Protein AF-A0A9E7B400-F1 (afdb_monomer)

Structure (mmCIF, N/CA/C/O backbone):
data_AF-A0A9E7B400-F1
#
_entry.id   AF-A0A9E7B400-F1
#
loop_
_atom_site.group_PDB
_atom_site.id
_atom_site.type_symbol
_atom_site.label_atom_id
_atom_site.label_alt_id
_atom_site.label_comp_id
_atom_site.label_asym_id
_atom_site.label_entity_id
_atom_site.label_seq_id
_atom_site.pdbx_PDB_ins_code
_atom_site.Cartn_x
_atom_site.Cartn_y
_atom_site.Cartn_z
_atom_site.occupancy
_atom_site.B_iso_or_equiv
_atom_site.auth_seq_id
_atom_site.auth_comp_id
_atom_site.auth_asym_id
_atom_site.auth_atom_id
_atom_site.pdbx_PDB_model_num
ATOM 1 N N . MET A 1 1 ? 27.366 14.326 -9.625 1.00 41.75 1 MET A N 1
ATOM 2 C CA . MET A 1 1 ? 26.699 13.845 -8.398 1.00 41.75 1 MET A CA 1
ATOM 3 C C . MET A 1 1 ? 27.781 13.403 -7.443 1.00 41.75 1 MET A C 1
ATOM 5 O O . MET A 1 1 ? 28.432 12.406 -7.723 1.00 41.75 1 MET A O 1
ATOM 9 N N . ASN A 1 2 ? 28.008 14.158 -6.369 1.00 39.09 2 ASN A N 1
ATOM 10 C CA . ASN A 1 2 ? 28.724 13.614 -5.220 1.00 39.09 2 ASN A CA 1
ATOM 11 C C . ASN A 1 2 ? 27.901 12.424 -4.733 1.00 39.09 2 ASN A C 1
ATOM 13 O O . ASN A 1 2 ? 26.764 12.605 -4.307 1.00 39.09 2 ASN A O 1
ATOM 17 N N . VAL A 1 3 ? 28.430 11.213 -4.892 1.00 48.47 3 VAL A N 1
ATOM 18 C CA . VAL A 1 3 ? 27.882 10.057 -4.192 1.00 48.47 3 VAL A CA 1
ATOM 19 C C . VAL A 1 3 ? 28.131 10.349 -2.721 1.00 48.4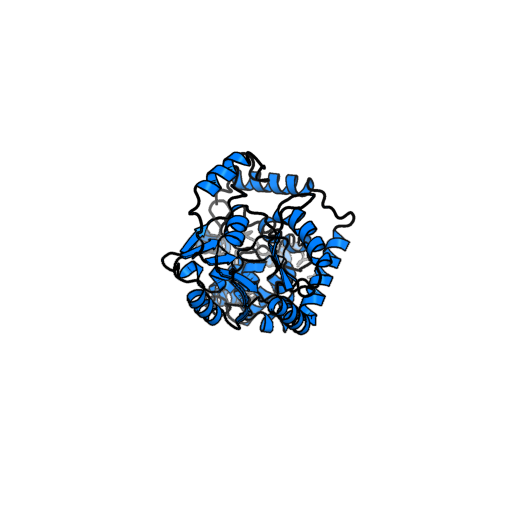7 3 VAL A C 1
ATOM 21 O O . VAL A 1 3 ? 29.284 10.411 -2.294 1.00 48.47 3 VAL A O 1
ATOM 24 N N . ASP A 1 4 ? 27.063 10.643 -1.989 1.00 58.06 4 ASP A N 1
ATOM 25 C CA . ASP A 1 4 ? 27.158 10.936 -0.571 1.00 58.06 4 ASP A CA 1
ATOM 26 C C . ASP A 1 4 ? 27.755 9.703 0.120 1.00 58.06 4 ASP A C 1
ATOM 28 O O . ASP A 1 4 ? 27.184 8.609 0.090 1.00 58.06 4 ASP A O 1
ATOM 32 N N . LYS A 1 5 ? 28.961 9.852 0.680 1.00 57.94 5 LYS A N 1
ATOM 33 C CA . LYS A 1 5 ? 29.657 8.756 1.366 1.00 57.94 5 LYS A CA 1
ATOM 34 C C . LYS A 1 5 ? 28.799 8.206 2.507 1.00 57.94 5 LYS A C 1
ATOM 36 O O . LYS A 1 5 ? 28.858 7.003 2.758 1.00 57.94 5 LYS A O 1
ATOM 41 N N . MET A 1 6 ? 27.960 9.047 3.122 1.00 54.12 6 MET A N 1
ATOM 42 C CA . MET A 1 6 ? 26.993 8.614 4.130 1.00 54.12 6 MET A CA 1
ATOM 43 C C . MET A 1 6 ? 25.952 7.668 3.528 1.00 54.12 6 MET A C 1
ATOM 45 O O . MET A 1 6 ? 25.669 6.625 4.107 1.00 54.12 6 MET A O 1
ATOM 49 N N . ALA A 1 7 ? 25.444 7.958 2.330 1.00 54.62 7 ALA A N 1
ATOM 50 C CA . ALA A 1 7 ? 24.433 7.132 1.677 1.00 54.62 7 ALA A CA 1
ATOM 51 C C . ALA A 1 7 ? 24.967 5.744 1.262 1.00 54.62 7 ALA A C 1
ATOM 53 O O . ALA A 1 7 ? 24.251 4.742 1.325 1.00 54.62 7 ALA A O 1
ATOM 54 N N . VAL A 1 8 ? 26.248 5.647 0.889 1.00 59.59 8 VAL A N 1
ATOM 55 C CA . VAL A 1 8 ? 26.901 4.354 0.599 1.00 59.59 8 VAL A CA 1
ATOM 56 C C . VAL A 1 8 ? 27.113 3.535 1.873 1.00 59.59 8 VAL A C 1
ATOM 58 O O . VAL A 1 8 ? 26.846 2.333 1.878 1.00 59.59 8 VAL A O 1
ATOM 61 N N . GLN A 1 9 ? 27.551 4.174 2.960 1.00 58.38 9 GLN A N 1
ATOM 62 C CA . GLN A 1 9 ? 27.701 3.518 4.263 1.00 58.38 9 GLN A CA 1
ATOM 63 C C . GLN A 1 9 ? 26.351 3.032 4.813 1.00 58.38 9 GLN A C 1
ATOM 65 O O . GLN A 1 9 ? 26.262 1.915 5.320 1.00 58.38 9 GLN A O 1
ATOM 70 N N . GLN A 1 10 ? 25.286 3.819 4.637 1.00 56.81 10 GLN A N 1
ATOM 71 C CA . GLN A 1 10 ? 23.917 3.438 4.997 1.00 56.81 10 GLN A CA 1
ATOM 72 C C . GLN A 1 10 ? 23.450 2.186 4.248 1.00 56.81 10 GLN A C 1
ATOM 74 O O . GLN A 1 10 ? 22.896 1.279 4.868 1.00 56.81 10 GLN A O 1
ATOM 79 N N . LEU A 1 11 ? 23.714 2.092 2.939 1.00 59.34 11 LEU A N 1
ATOM 80 C CA . LEU A 1 11 ? 23.392 0.887 2.171 1.00 59.34 11 LEU A CA 1
ATOM 81 C C . LEU A 1 11 ? 24.149 -0.343 2.669 1.00 59.34 11 LEU A C 1
ATOM 83 O O . LEU A 1 11 ? 23.554 -1.405 2.829 1.00 59.34 11 LEU A O 1
ATOM 87 N N . GLN A 1 12 ? 25.460 -0.222 2.888 1.00 61.41 12 GLN A N 1
ATOM 88 C CA . GLN A 1 12 ? 26.273 -1.347 3.358 1.00 61.41 12 GLN A CA 1
ATOM 89 C C . GLN A 1 12 ? 25.762 -1.872 4.699 1.00 61.41 12 GLN A C 1
ATOM 91 O O . GLN A 1 12 ? 25.636 -3.084 4.874 1.00 61.41 12 GLN A O 1
ATOM 96 N N . LYS A 1 13 ? 25.409 -0.961 5.608 1.00 57.06 13 LYS A N 1
ATOM 97 C CA . LYS A 1 13 ? 24.860 -1.307 6.915 1.00 57.06 13 LYS A CA 1
ATOM 98 C C . LYS A 1 13 ? 23.465 -1.931 6.802 1.00 57.06 13 LYS A C 1
ATOM 100 O O . LYS A 1 13 ? 23.247 -2.985 7.385 1.00 57.06 13 LYS A O 1
ATOM 105 N N . TYR A 1 14 ? 22.581 -1.394 5.952 1.00 59.44 14 TYR A N 1
ATOM 106 C CA . TYR A 1 14 ? 21.281 -2.010 5.641 1.00 59.44 14 TYR A CA 1
ATOM 107 C C . TYR A 1 14 ? 21.418 -3.465 5.166 1.00 59.44 14 TYR A C 1
ATOM 109 O O . TYR A 1 14 ? 20.737 -4.346 5.686 1.00 59.44 14 TYR A O 1
ATOM 117 N N . PHE A 1 15 ? 22.319 -3.749 4.218 1.00 62.47 15 PHE A N 1
ATOM 118 C CA . PHE A 1 15 ? 22.511 -5.117 3.723 1.00 62.47 15 PHE A CA 1
ATOM 119 C C . PHE A 1 15 ? 23.084 -6.060 4.791 1.00 62.47 15 PHE A C 1
ATOM 121 O O . PHE A 1 15 ? 22.676 -7.220 4.862 1.00 62.47 15 PHE A O 1
ATOM 128 N N . GLN A 1 16 ? 23.996 -5.575 5.640 1.00 60.25 16 GLN A N 1
ATOM 129 C CA . GLN A 1 16 ? 24.513 -6.350 6.774 1.00 60.25 16 GLN A CA 1
ATOM 130 C C . GLN A 1 16 ? 23.407 -6.670 7.782 1.00 60.25 16 GLN A C 1
ATOM 132 O O . GLN A 1 16 ? 23.282 -7.805 8.234 1.00 60.25 16 GLN A O 1
ATOM 137 N N . ASP A 1 17 ? 22.563 -5.700 8.087 1.00 56.72 17 ASP A N 1
ATOM 138 C CA . ASP A 1 17 ? 21.508 -5.816 9.081 1.00 56.72 17 ASP A CA 1
ATOM 139 C C . ASP A 1 17 ? 20.326 -6.665 8.598 1.00 56.72 17 ASP A C 1
ATOM 141 O O . ASP A 1 17 ? 19.863 -7.551 9.318 1.00 56.72 17 ASP A O 1
ATOM 145 N N . LYS A 1 18 ? 19.939 -6.532 7.326 1.00 60.47 18 LYS A N 1
ATOM 146 C CA . LYS A 1 18 ? 18.990 -7.439 6.663 1.00 60.47 18 LYS A CA 1
ATOM 147 C C . LYS A 1 18 ? 19.452 -8.898 6.725 1.00 60.47 18 LYS A C 1
ATOM 149 O O . LYS A 1 18 ? 18.633 -9.788 6.921 1.00 60.47 18 LYS A O 1
ATOM 154 N N . SER A 1 19 ? 20.757 -9.152 6.590 1.00 60.38 19 SER A N 1
ATOM 155 C CA . SER A 1 19 ? 21.312 -10.511 6.688 1.00 60.38 19 SER A CA 1
ATOM 156 C C . SER A 1 19 ? 21.321 -11.078 8.116 1.00 60.38 19 SER A C 1
ATOM 158 O O . SER A 1 19 ? 21.413 -12.292 8.292 1.00 60.38 19 SER A O 1
ATOM 160 N N . ARG A 1 20 ? 21.214 -10.215 9.137 1.00 57.22 20 ARG A N 1
ATOM 161 C CA . ARG A 1 20 ? 21.228 -10.599 10.558 1.00 57.22 20 ARG A CA 1
ATOM 162 C C . ARG A 1 20 ? 19.851 -10.973 11.090 1.00 57.22 20 ARG A C 1
ATOM 164 O O . ARG A 1 20 ? 19.766 -11.838 11.960 1.00 57.22 20 ARG A O 1
ATOM 171 N N . VAL A 1 21 ? 18.787 -10.362 10.570 1.00 60.34 21 VAL A N 1
ATOM 172 C CA . VAL A 1 21 ? 17.411 -10.689 10.966 1.00 60.34 21 VAL A CA 1
ATOM 173 C C . VAL A 1 21 ? 17.002 -11.997 10.296 1.00 60.34 21 VAL A C 1
ATOM 175 O O . VAL A 1 21 ? 16.455 -12.019 9.191 1.00 60.34 21 VAL A O 1
ATOM 178 N N . LYS A 1 22 ? 17.273 -13.114 10.976 1.00 61.12 22 LYS A N 1
ATOM 179 C CA . LYS A 1 22 ? 16.636 -14.390 10.644 1.00 61.12 22 LYS A CA 1
ATOM 180 C C . LYS A 1 22 ? 15.136 -14.226 10.882 1.00 61.12 22 LYS A C 1
ATOM 182 O O . LYS A 1 22 ? 14.729 -13.846 11.977 1.00 61.12 22 LYS A O 1
ATOM 187 N N . GLY A 1 23 ? 14.335 -14.434 9.839 1.00 61.78 23 GLY A N 1
ATOM 188 C CA . GLY A 1 23 ? 12.881 -14.432 9.981 1.00 61.78 23 GLY A CA 1
ATOM 189 C C . GLY A 1 23 ? 12.402 -15.625 10.804 1.00 61.78 23 GLY A C 1
ATOM 190 O O . GLY A 1 23 ? 13.131 -16.602 10.964 1.00 61.78 23 GLY A O 1
ATOM 191 N N . GLU A 1 24 ? 11.151 -15.573 11.257 1.00 71.25 24 GLU A N 1
ATOM 192 C CA . GLU A 1 24 ? 10.484 -16.704 11.929 1.00 71.25 24 GLU A CA 1
ATOM 193 C C . GLU A 1 24 ? 10.347 -17.930 11.009 1.00 71.25 24 GLU A C 1
ATOM 195 O O . GLU A 1 24 ? 10.242 -19.069 11.463 1.00 71.25 24 GLU A O 1
ATOM 200 N N . PHE A 1 25 ? 10.364 -17.712 9.691 1.00 80.88 25 PHE A N 1
ATOM 201 C CA . PHE A 1 25 ? 10.174 -18.765 8.704 1.00 80.88 25 PHE A CA 1
ATOM 202 C C . PHE A 1 25 ? 11.460 -19.553 8.445 1.00 80.88 25 PHE A C 1
ATOM 204 O O . PHE A 1 25 ? 12.454 -19.015 7.961 1.00 80.88 25 PHE A O 1
ATOM 211 N N . SER A 1 26 ? 11.397 -20.868 8.659 1.00 83.50 26 SER A N 1
ATOM 212 C CA . SER A 1 26 ? 12.472 -21.804 8.303 1.00 83.50 26 SER A CA 1
ATOM 213 C C . SER A 1 26 ? 12.690 -21.927 6.789 1.00 83.50 26 SER A C 1
ATOM 215 O O . SER A 1 26 ? 13.811 -22.168 6.345 1.00 83.50 26 SER A O 1
ATOM 217 N N . ASN A 1 27 ? 11.631 -21.744 5.993 1.00 89.31 27 ASN A N 1
ATOM 218 C CA . ASN A 1 27 ? 11.674 -21.718 4.533 1.00 89.31 27 ASN A CA 1
ATOM 219 C C . ASN A 1 27 ? 11.044 -20.421 4.015 1.00 89.31 27 ASN A C 1
ATOM 221 O O . ASN A 1 27 ? 9.823 -20.308 3.894 1.00 89.31 27 ASN A O 1
ATOM 225 N N . GLU A 1 28 ? 11.891 -19.443 3.704 1.00 85.81 28 GLU A N 1
ATOM 226 C CA . GLU A 1 28 ? 11.447 -18.116 3.276 1.00 85.81 28 GLU A CA 1
ATOM 227 C C . GLU A 1 28 ? 10.728 -18.140 1.929 1.00 85.81 28 GLU A C 1
ATOM 229 O O . GLU A 1 28 ? 9.748 -17.427 1.747 1.00 85.81 28 GLU A O 1
ATOM 234 N N . GLU A 1 29 ? 11.162 -18.975 0.986 1.00 90.25 29 GLU A N 1
ATOM 235 C CA . GLU A 1 29 ? 10.545 -19.014 -0.340 1.00 90.25 29 GLU A CA 1
ATOM 236 C C . GLU A 1 29 ? 9.130 -19.592 -0.277 1.00 90.25 29 GLU A C 1
ATOM 238 O O . GLU A 1 29 ? 8.191 -18.999 -0.810 1.00 90.25 29 GLU A O 1
ATOM 243 N N . LEU A 1 30 ? 8.944 -20.689 0.466 1.00 93.06 30 LEU A N 1
ATOM 244 C CA . LEU A 1 30 ? 7.607 -21.204 0.757 1.00 93.06 30 LEU A CA 1
ATOM 245 C C . LEU A 1 30 ? 6.771 -20.145 1.478 1.00 93.06 30 LEU A C 1
ATOM 247 O O . LEU A 1 30 ? 5.578 -19.995 1.196 1.00 93.06 30 LEU A O 1
ATOM 251 N N . ALA A 1 31 ? 7.404 -19.384 2.377 1.00 92.50 31 ALA A N 1
ATOM 252 C CA . ALA A 1 31 ? 6.686 -18.379 3.121 1.00 92.50 31 ALA A CA 1
ATOM 253 C C . ALA A 1 31 ? 6.124 -17.277 2.203 1.00 92.50 31 ALA A C 1
ATOM 255 O O . ALA A 1 31 ? 4.952 -16.891 2.298 1.00 92.50 31 ALA A O 1
ATOM 256 N N . ARG A 1 32 ? 6.939 -16.832 1.246 1.00 93.94 32 ARG A N 1
ATOM 257 C CA . ARG A 1 32 ? 6.567 -15.839 0.235 1.00 93.94 32 ARG A CA 1
ATOM 258 C C . ARG A 1 32 ? 5.502 -16.353 -0.727 1.00 93.94 32 ARG A C 1
ATOM 260 O O . ARG A 1 32 ? 4.562 -15.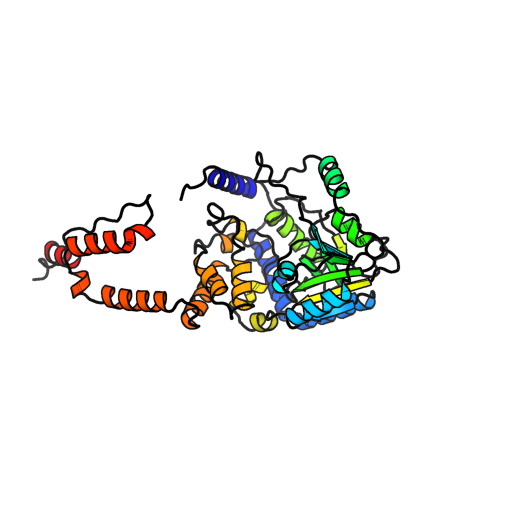627 -1.049 1.00 93.94 32 ARG A O 1
ATOM 267 N N . GLN A 1 33 ? 5.599 -17.615 -1.142 1.00 95.69 33 GLN A N 1
ATOM 268 C CA . GLN A 1 33 ? 4.603 -18.262 -2.003 1.00 95.69 33 GLN A CA 1
ATOM 269 C C . GLN A 1 33 ? 3.241 -18.379 -1.319 1.00 95.69 33 GLN A C 1
ATOM 271 O O . GLN A 1 33 ? 2.207 -18.111 -1.938 1.00 95.69 33 GLN A O 1
ATOM 276 N N . ARG A 1 34 ? 3.219 -18.728 -0.028 1.00 95.88 34 ARG A N 1
ATOM 277 C CA . ARG A 1 34 ? 1.983 -18.753 0.758 1.00 95.88 34 ARG A CA 1
ATOM 278 C C . ARG A 1 34 ? 1.391 -17.353 0.896 1.00 95.88 34 ARG A C 1
ATOM 280 O O . ARG A 1 34 ? 0.202 -17.190 0.647 1.00 95.88 34 ARG A O 1
ATOM 287 N N . ALA A 1 35 ? 2.212 -16.345 1.191 1.00 96.56 35 ALA A N 1
ATOM 288 C CA . ALA A 1 35 ? 1.764 -14.956 1.282 1.00 96.56 35 ALA A CA 1
ATOM 289 C C . ALA A 1 35 ? 1.142 -14.463 -0.038 1.00 96.56 35 ALA A C 1
ATOM 291 O O . ALA A 1 35 ? 0.055 -13.887 -0.040 1.00 96.56 35 ALA A O 1
ATOM 292 N N . PHE A 1 36 ? 1.799 -14.754 -1.168 1.00 96.81 36 PHE A N 1
ATOM 293 C CA . PHE A 1 36 ? 1.267 -14.493 -2.506 1.00 96.81 36 PHE A CA 1
ATOM 294 C C . PHE A 1 36 ? -0.072 -15.199 -2.726 1.00 96.81 36 PHE A C 1
ATOM 296 O O . PHE A 1 36 ? -1.024 -14.576 -3.183 1.00 96.81 36 PHE A O 1
ATOM 303 N N . THR A 1 37 ? -0.164 -16.482 -2.371 1.00 97.31 37 THR A N 1
ATOM 304 C CA . THR A 1 37 ? -1.378 -17.287 -2.563 1.00 97.31 37 THR A CA 1
ATOM 305 C C . THR A 1 37 ? -2.550 -16.749 -1.752 1.00 97.31 37 THR A C 1
ATOM 307 O O . THR A 1 37 ? -3.661 -16.693 -2.277 1.00 97.31 37 THR A O 1
ATOM 310 N N . ILE A 1 38 ? -2.313 -16.331 -0.503 1.00 97.44 38 ILE A N 1
ATOM 311 C CA . ILE A 1 38 ? -3.333 -15.684 0.329 1.00 97.44 38 ILE A CA 1
ATOM 312 C C . ILE A 1 38 ? -3.818 -14.427 -0.391 1.00 97.44 38 ILE A C 1
ATOM 314 O O . ILE A 1 38 ? -4.984 -14.368 -0.763 1.00 97.44 38 ILE A O 1
ATOM 318 N N . ARG A 1 39 ? -2.919 -13.484 -0.710 1.00 97.38 39 ARG A N 1
ATOM 319 C CA . ARG A 1 39 ? -3.280 -12.221 -1.384 1.00 97.38 39 ARG A CA 1
ATOM 320 C C . ARG A 1 39 ? -4.001 -12.443 -2.715 1.00 97.38 39 ARG A C 1
ATOM 322 O O . ARG A 1 39 ? -4.995 -11.775 -2.982 1.00 97.38 39 ARG A O 1
ATOM 329 N N . TYR A 1 40 ? -3.536 -13.393 -3.524 1.00 95.88 40 TYR A N 1
ATOM 330 C CA . TYR A 1 40 ? -4.169 -13.780 -4.783 1.00 95.88 40 TYR A CA 1
ATOM 331 C C . TYR A 1 40 ? -5.616 -14.237 -4.559 1.00 95.88 40 TYR A C 1
ATOM 333 O O . TYR A 1 40 ? -6.529 -13.690 -5.172 1.00 95.88 40 TYR A O 1
ATOM 341 N N . LYS A 1 41 ? -5.838 -15.196 -3.649 1.00 96.31 41 LYS A N 1
ATOM 342 C CA . LYS A 1 41 ? -7.172 -15.745 -3.369 1.00 96.31 41 LYS A CA 1
ATOM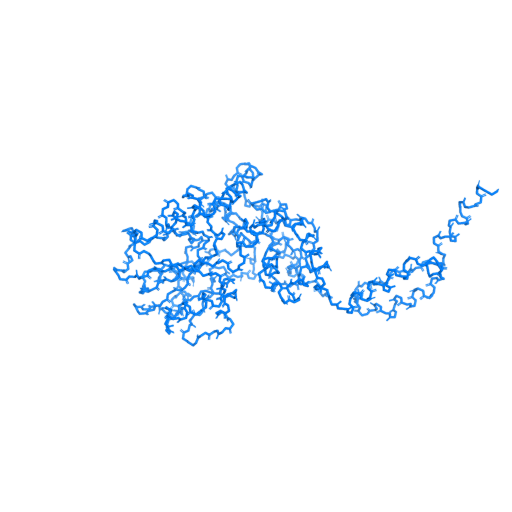 343 C C . LYS A 1 41 ? -8.108 -14.719 -2.737 1.00 96.31 41 LYS A C 1
ATOM 345 O O . LYS A 1 41 ? -9.293 -14.724 -3.067 1.00 96.31 41 LYS A O 1
ATOM 350 N N . SER A 1 42 ? -7.592 -13.851 -1.864 1.00 96.44 42 SER A N 1
ATOM 351 C CA . SER A 1 42 ? -8.379 -12.779 -1.248 1.00 96.44 42 SER A CA 1
ATOM 352 C C . SER A 1 42 ? -8.910 -11.810 -2.297 1.00 96.44 42 SER A C 1
ATOM 354 O O . SER A 1 42 ? -10.074 -11.438 -2.239 1.00 96.44 42 SER A O 1
ATOM 356 N N . LEU A 1 43 ? -8.079 -11.428 -3.274 1.00 96.06 43 LEU A N 1
ATOM 357 C CA . LEU A 1 43 ? -8.497 -10.498 -4.325 1.00 96.06 43 LEU A CA 1
ATOM 358 C C . LEU A 1 43 ? -9.362 -11.155 -5.411 1.00 96.06 43 LEU A C 1
ATOM 360 O O . LEU A 1 43 ? -10.225 -10.487 -5.965 1.00 96.06 43 LEU A O 1
ATOM 364 N N . GLU A 1 44 ? -9.182 -12.449 -5.692 1.00 94.69 44 GLU A N 1
ATOM 365 C CA . GLU A 1 44 ? -10.092 -13.215 -6.569 1.00 94.69 44 GLU A CA 1
ATOM 366 C C . GLU A 1 44 ? -11.514 -13.320 -6.002 1.00 94.69 44 GLU A C 1
ATOM 368 O O . GLU A 1 44 ? -12.473 -13.387 -6.761 1.00 94.69 44 GLU A O 1
ATOM 373 N N . ASN A 1 45 ? -11.655 -13.338 -4.674 1.00 96.12 45 ASN A N 1
ATOM 374 C CA . ASN A 1 45 ? -12.947 -13.421 -3.984 1.00 96.12 45 ASN A CA 1
ATOM 375 C C . ASN A 1 45 ? -13.300 -12.100 -3.289 1.00 96.12 45 ASN A C 1
ATOM 377 O O . ASN A 1 45 ? -13.964 -12.108 -2.250 1.00 96.12 45 ASN A O 1
ATOM 381 N N . LEU A 1 46 ? -12.801 -10.974 -3.810 1.00 96.94 46 LEU A N 1
ATOM 382 C CA . LEU A 1 46 ? -12.905 -9.688 -3.128 1.00 96.94 46 LEU A CA 1
ATOM 383 C C . LEU A 1 46 ? -14.362 -9.295 -2.867 1.00 96.94 46 LEU A C 1
ATOM 385 O O . LEU A 1 46 ? -14.674 -8.819 -1.785 1.00 96.94 46 LEU A O 1
ATOM 389 N N . ASP A 1 47 ? -15.258 -9.556 -3.816 1.00 96.12 47 ASP A N 1
ATOM 390 C CA . ASP A 1 47 ? -16.701 -9.340 -3.692 1.00 96.12 47 ASP A CA 1
ATOM 391 C C . ASP A 1 47 ? -17.286 -9.970 -2.416 1.00 96.12 47 ASP A C 1
ATOM 393 O O . ASP A 1 47 ? -17.954 -9.298 -1.630 1.00 96.12 47 ASP A O 1
ATOM 397 N N . LYS A 1 48 ? -16.973 -11.243 -2.157 1.00 97.44 48 LYS A N 1
ATOM 398 C CA . LYS A 1 48 ? -17.435 -11.962 -0.963 1.00 97.44 48 LYS A CA 1
ATOM 399 C C . LYS A 1 48 ? -16.798 -11.409 0.301 1.00 97.44 48 LYS A C 1
ATOM 401 O O . LYS A 1 48 ? -17.476 -11.250 1.308 1.00 97.44 48 LYS A O 1
ATOM 406 N N . GLN A 1 49 ? -15.505 -11.112 0.242 1.00 97.88 49 GLN A N 1
ATOM 407 C CA . GLN A 1 49 ? -14.742 -10.634 1.392 1.00 97.88 49 GLN A CA 1
ATOM 408 C C . GLN A 1 49 ? -15.202 -9.248 1.854 1.00 97.88 49 GLN A C 1
ATOM 410 O O . GLN A 1 49 ? -15.271 -8.985 3.053 1.00 97.88 49 GLN A O 1
ATOM 415 N N . LEU A 1 50 ? -15.546 -8.380 0.903 1.00 97.81 50 LEU A N 1
ATOM 416 C CA . LEU A 1 50 ? -16.124 -7.063 1.141 1.00 97.81 50 LEU A CA 1
ATOM 417 C C . LEU A 1 50 ? -17.482 -7.170 1.852 1.00 97.81 50 LEU A C 1
ATOM 419 O O . LEU A 1 50 ? -17.680 -6.528 2.882 1.00 97.81 50 LEU A O 1
ATOM 423 N N . LEU A 1 51 ? -18.378 -8.031 1.355 1.00 97.56 51 LEU A N 1
ATOM 424 C CA . LEU A 1 51 ? -19.694 -8.272 1.962 1.00 97.56 51 LEU A CA 1
ATOM 425 C C . LEU A 1 51 ? -19.592 -8.901 3.358 1.00 97.56 51 LEU A C 1
ATOM 427 O O . LEU A 1 51 ? -20.345 -8.549 4.267 1.00 97.56 51 LEU A O 1
ATOM 431 N N . GLU A 1 52 ? -18.662 -9.837 3.540 1.00 97.06 52 GLU A N 1
ATOM 432 C CA . GLU A 1 52 ? -18.420 -10.493 4.823 1.00 97.06 52 GLU A CA 1
ATOM 433 C C . GLU A 1 52 ? -17.878 -9.501 5.861 1.00 97.06 52 GLU A C 1
ATOM 435 O O . GLU A 1 52 ? -18.410 -9.419 6.972 1.00 97.06 52 GLU A O 1
ATOM 440 N N . PHE A 1 53 ? -16.894 -8.680 5.474 1.00 97.56 53 PHE A N 1
ATOM 441 C CA . PHE A 1 53 ? -16.366 -7.614 6.321 1.00 97.56 53 PHE A CA 1
ATOM 442 C C . PHE A 1 53 ? -17.457 -6.617 6.726 1.00 97.56 53 PHE A C 1
ATOM 444 O O . PHE A 1 53 ? -17.602 -6.328 7.912 1.00 97.56 53 PHE A O 1
ATOM 451 N N . GLU A 1 54 ? -18.247 -6.124 5.767 1.00 96.69 54 GLU A N 1
ATOM 452 C CA . GLU A 1 54 ? -19.349 -5.191 6.028 1.00 96.69 54 GLU A CA 1
ATOM 453 C C . GLU A 1 54 ? -20.366 -5.792 7.005 1.00 96.69 54 GLU A C 1
ATOM 455 O O . GLU A 1 54 ? -20.728 -5.153 7.995 1.00 96.69 54 GLU A O 1
ATOM 460 N N . SER A 1 55 ? -20.761 -7.054 6.796 1.00 95.62 55 SER A N 1
ATOM 461 C CA . SER A 1 55 ? -21.685 -7.755 7.691 1.00 95.62 55 SER A CA 1
ATOM 462 C C . SER A 1 55 ? -21.160 -7.812 9.127 1.00 95.62 55 SER A C 1
ATOM 464 O O . SER A 1 55 ? -21.894 -7.489 10.064 1.00 95.62 55 SER A O 1
ATOM 466 N N . HIS A 1 56 ? -19.902 -8.210 9.324 1.00 94.38 56 HIS A N 1
ATOM 467 C CA . HIS A 1 56 ? -19.314 -8.318 10.658 1.00 94.38 56 HIS A CA 1
ATOM 468 C C . HIS A 1 56 ? -19.081 -6.951 11.306 1.00 94.38 56 HIS A C 1
ATOM 470 O O . HIS A 1 56 ? -19.479 -6.742 12.452 1.00 94.38 56 HIS A O 1
ATOM 476 N N . PHE A 1 57 ? -18.520 -5.993 10.570 1.00 93.62 57 PHE A N 1
ATOM 477 C CA . PHE A 1 57 ? -18.243 -4.653 11.083 1.00 93.62 57 PHE A CA 1
ATOM 478 C C . PHE A 1 57 ? -19.532 -3.937 11.517 1.00 93.62 57 PHE A C 1
ATOM 480 O O . PHE A 1 57 ? -19.592 -3.364 12.609 1.00 93.62 57 PHE A O 1
ATOM 487 N N . SER A 1 58 ? -20.601 -4.036 10.718 1.00 92.25 58 SER A N 1
ATOM 488 C CA . SER A 1 58 ? -21.893 -3.419 11.035 1.00 92.25 58 SER A CA 1
ATOM 489 C C . SER A 1 58 ? -22.668 -4.126 12.144 1.00 92.25 58 SER A C 1
ATOM 491 O O . SER A 1 58 ? -23.321 -3.445 12.936 1.00 92.25 58 SER A O 1
ATOM 493 N N . LYS A 1 59 ? -22.555 -5.457 12.291 1.00 90.56 59 LYS A N 1
ATOM 494 C CA . LYS A 1 59 ? -23.111 -6.180 13.458 1.00 90.56 59 LYS A CA 1
ATOM 495 C C . LYS A 1 59 ? -22.583 -5.629 14.781 1.00 90.56 59 LYS A C 1
ATOM 497 O O . LYS A 1 59 ? -23.302 -5.625 15.776 1.00 90.56 59 LYS A O 1
ATOM 502 N N . HIS A 1 60 ? -21.353 -5.126 14.777 1.00 85.81 60 HIS A N 1
ATOM 503 C CA . HIS A 1 60 ? -20.717 -4.533 15.943 1.00 85.81 60 HIS A CA 1
ATOM 504 C C . HIS A 1 60 ? -20.902 -3.006 16.055 1.00 85.81 60 HIS A C 1
ATOM 506 O O . HIS A 1 60 ? -20.232 -2.366 16.860 1.00 85.81 60 HIS A O 1
ATOM 512 N N . GLN A 1 61 ? -21.852 -2.423 15.311 1.00 87.81 61 GLN A N 1
ATOM 513 C CA . GLN A 1 61 ? -22.164 -0.982 15.278 1.00 87.81 61 GLN A CA 1
ATOM 514 C C . GLN A 1 61 ? -21.118 -0.107 14.561 1.00 87.81 61 GLN A C 1
ATOM 516 O O . GLN A 1 61 ? -21.165 1.122 14.654 1.00 87.81 61 GLN A O 1
ATOM 521 N N . GLY A 1 62 ? -20.195 -0.710 13.807 1.00 91.81 62 GLY A N 1
ATOM 522 C CA . GLY A 1 62 ? -19.325 0.016 12.887 1.00 91.81 62 GLY A CA 1
ATOM 523 C C . GLY A 1 62 ? -20.081 0.518 11.653 1.00 91.81 62 GLY A C 1
ATOM 524 O O . GLY A 1 62 ? -20.969 -0.155 11.126 1.00 91.81 62 GLY A O 1
ATOM 525 N N . LYS A 1 63 ? -19.724 1.708 11.163 1.00 94.81 63 LYS A N 1
ATOM 526 C CA . LYS A 1 63 ? -20.328 2.328 9.974 1.00 94.81 63 LYS A CA 1
ATOM 527 C C . LYS A 1 63 ? -19.378 2.232 8.781 1.00 94.81 63 LYS A C 1
ATOM 529 O O . LYS A 1 63 ? -18.276 2.775 8.820 1.00 94.81 63 LYS A O 1
ATOM 534 N N . LEU A 1 64 ? -19.794 1.556 7.718 1.00 96.19 64 LEU A N 1
ATOM 535 C CA . LEU A 1 64 ? -19.000 1.441 6.498 1.00 96.19 64 LEU A CA 1
ATOM 536 C C . LEU A 1 64 ? -19.396 2.519 5.479 1.00 96.19 64 LEU A C 1
ATOM 538 O O . LEU A 1 64 ? -20.567 2.871 5.361 1.00 96.19 64 LEU A O 1
ATOM 542 N N . ILE A 1 65 ? -18.415 3.047 4.753 1.00 96.75 65 ILE A N 1
ATOM 543 C CA . ILE A 1 65 ? -18.574 4.076 3.726 1.00 96.75 65 ILE A CA 1
ATOM 544 C C . ILE A 1 65 ? -17.846 3.597 2.470 1.00 96.75 65 ILE A C 1
ATOM 546 O O . ILE A 1 65 ? -16.616 3.522 2.438 1.00 96.75 65 ILE A O 1
ATOM 550 N N . TRP A 1 66 ? -18.606 3.298 1.422 1.00 96.94 66 TRP A N 1
ATOM 551 C CA . TRP A 1 66 ? -18.081 2.886 0.122 1.00 96.94 66 TRP A CA 1
ATOM 552 C C . TRP A 1 66 ? -17.697 4.098 -0.715 1.00 96.94 66 TRP A C 1
ATOM 554 O O . TRP A 1 66 ? -18.586 4.804 -1.169 1.00 96.94 66 TRP A O 1
ATOM 564 N N . ALA A 1 67 ? -16.408 4.328 -0.967 1.00 97.25 67 ALA A N 1
ATOM 565 C CA . ALA A 1 67 ? -15.934 5.453 -1.769 1.00 97.25 67 ALA A CA 1
ATOM 566 C C . ALA A 1 67 ? -15.393 5.004 -3.142 1.00 97.25 67 ALA A C 1
ATOM 568 O O . ALA A 1 67 ? -14.234 4.586 -3.246 1.00 97.25 67 ALA A O 1
ATOM 569 N N . PRO A 1 68 ? -16.181 5.146 -4.230 1.00 95.62 68 PRO A N 1
ATOM 570 C CA . PRO A 1 68 ? -15.747 4.741 -5.569 1.00 95.62 68 PRO A CA 1
ATOM 571 C C . PRO A 1 68 ? -14.570 5.567 -6.106 1.00 95.62 68 PRO A C 1
ATOM 573 O O . PRO A 1 68 ? -13.753 5.067 -6.877 1.00 95.62 68 PRO A O 1
ATOM 576 N N . LYS A 1 69 ? -14.479 6.843 -5.713 1.00 94.69 69 LYS A N 1
ATOM 577 C CA . LYS A 1 69 ? -13.461 7.806 -6.162 1.00 94.69 69 LYS A CA 1
ATOM 578 C C . LYS A 1 69 ? -12.941 8.647 -4.996 1.00 94.69 69 LYS A C 1
ATOM 580 O O . LYS A 1 69 ? -13.645 8.833 -4.000 1.00 94.69 69 LYS A O 1
ATOM 585 N N . SER A 1 70 ? -11.734 9.188 -5.160 1.00 93.62 70 SER A N 1
ATOM 586 C CA . SER A 1 70 ? -11.059 10.067 -4.193 1.00 93.62 70 SER A CA 1
ATOM 587 C C . SER A 1 70 ? -11.916 11.257 -3.750 1.00 93.62 70 SER A C 1
ATOM 589 O O . SER A 1 70 ? -12.043 11.494 -2.553 1.00 93.62 70 SER A O 1
ATOM 591 N N . ASP A 1 71 ? -12.568 11.958 -4.681 1.00 93.69 71 ASP A N 1
ATOM 592 C CA . ASP A 1 71 ? -13.351 13.168 -4.377 1.00 93.69 71 ASP A CA 1
ATOM 593 C C . ASP A 1 71 ? -14.542 12.886 -3.450 1.00 93.69 71 ASP A C 1
ATOM 595 O O . ASP A 1 71 ? -14.909 13.710 -2.608 1.00 93.69 71 ASP A O 1
ATOM 599 N N . TRP A 1 72 ? -15.133 11.695 -3.577 1.00 94.69 72 TRP A N 1
ATOM 600 C CA . TRP A 1 72 ? -16.241 11.267 -2.729 1.00 94.69 72 TRP A CA 1
ATOM 601 C C . TRP A 1 72 ? -15.756 10.976 -1.307 1.00 94.69 72 TRP A C 1
ATOM 603 O O . TRP A 1 72 ? -16.323 11.499 -0.349 1.00 94.69 72 TRP A O 1
ATOM 613 N N . ALA A 1 73 ? -14.641 10.245 -1.175 1.00 95.88 73 ALA A N 1
ATOM 614 C CA . ALA A 1 73 ? -13.984 10.039 0.116 1.00 95.88 73 ALA A CA 1
ATOM 615 C C . ALA A 1 73 ? -13.591 11.373 0.769 1.00 95.88 73 ALA A C 1
ATOM 617 O O . ALA A 1 73 ? -13.821 11.562 1.960 1.00 95.88 73 ALA A O 1
ATOM 618 N N . PHE A 1 74 ? -13.037 12.312 -0.005 1.00 94.75 74 PHE A N 1
ATOM 619 C CA . PHE A 1 74 ? -12.639 13.632 0.485 1.00 94.75 74 PHE A CA 1
ATOM 620 C C . PHE A 1 74 ? -13.816 14.366 1.121 1.00 94.75 74 PHE A C 1
ATOM 622 O O . PHE A 1 74 ? -13.705 14.861 2.245 1.00 94.75 74 PHE A O 1
ATOM 629 N N . LYS A 1 75 ? -14.946 14.428 0.405 1.00 93.50 75 LYS A N 1
ATOM 630 C CA . LYS A 1 75 ? -16.149 15.117 0.871 1.00 93.50 75 LYS A CA 1
ATOM 631 C C . LYS A 1 75 ? -16.687 14.477 2.151 1.00 93.50 75 LYS A C 1
ATOM 633 O O . LYS A 1 75 ? -16.885 15.187 3.134 1.00 93.50 75 LYS A O 1
ATOM 638 N N . GLU A 1 76 ? -16.848 13.159 2.144 1.00 94.75 76 GLU A N 1
ATOM 639 C CA . GLU A 1 76 ? -17.438 12.415 3.257 1.00 94.75 76 GLU A CA 1
ATOM 640 C C . GLU A 1 76 ? -16.570 12.500 4.519 1.00 94.75 76 GLU A C 1
ATOM 642 O O . GLU A 1 76 ? -17.055 12.805 5.607 1.00 94.75 76 GLU A O 1
ATOM 647 N N . ILE A 1 77 ? -15.250 12.326 4.382 1.00 95.12 77 ILE A N 1
ATOM 648 C CA . ILE A 1 77 ? -14.319 12.454 5.509 1.00 95.12 77 ILE A CA 1
ATOM 649 C C . ILE A 1 77 ? -14.333 13.880 6.055 1.00 95.12 77 ILE A C 1
ATOM 651 O O . ILE A 1 77 ? -14.309 14.063 7.267 1.00 95.12 77 ILE A O 1
ATOM 655 N N . LYS A 1 78 ? -14.368 14.903 5.196 1.00 91.81 78 LYS A N 1
ATOM 656 C CA . LYS A 1 78 ? -14.375 16.300 5.647 1.00 91.81 78 LYS A CA 1
ATOM 657 C C . LYS A 1 78 ? -15.645 16.643 6.430 1.00 91.81 78 LYS A C 1
ATOM 659 O O . LYS A 1 78 ? -15.561 17.377 7.412 1.00 91.81 78 LYS A O 1
ATOM 664 N N . GLU A 1 79 ? -16.790 16.112 6.013 1.00 91.50 79 GLU A N 1
ATOM 665 C CA . GLU A 1 79 ? -18.069 16.272 6.711 1.00 91.50 79 GLU A CA 1
ATOM 666 C C . GLU A 1 79 ? -18.078 15.525 8.054 1.00 91.50 79 GLU A C 1
ATOM 668 O O . GLU A 1 79 ? -18.474 16.083 9.078 1.00 91.50 79 GLU A O 1
ATOM 673 N N . LEU A 1 80 ? -17.549 14.298 8.082 1.00 92.81 80 LEU A N 1
ATOM 674 C CA . LEU A 1 80 ? -17.507 13.467 9.284 1.00 92.81 80 LEU A CA 1
ATOM 675 C C . LEU A 1 80 ? -16.427 13.875 10.290 1.00 92.81 80 LEU A C 1
ATOM 677 O O . LEU A 1 80 ? -16.647 13.755 11.489 1.00 92.81 80 LEU A O 1
ATOM 681 N N . ALA A 1 81 ? -15.246 14.316 9.869 1.00 90.81 81 ALA A N 1
ATOM 682 C CA . ALA A 1 81 ? -14.116 14.482 10.786 1.00 90.81 81 ALA A CA 1
ATOM 683 C C . ALA A 1 81 ? -14.229 15.743 11.667 1.00 90.81 81 ALA A C 1
ATOM 685 O O . ALA A 1 81 ? -13.654 15.797 12.754 1.00 90.81 81 ALA A O 1
ATOM 686 N N . GLY A 1 82 ? -15.001 16.746 11.233 1.00 85.69 82 GLY A N 1
ATOM 687 C CA . GLY A 1 82 ? -15.154 18.007 11.959 1.00 85.69 82 GLY A CA 1
ATOM 688 C C . GLY A 1 82 ? -13.858 18.840 12.023 1.00 85.69 82 GLY A C 1
ATOM 689 O O . GLY A 1 82 ? -12.927 18.623 11.241 1.00 85.69 82 GLY A O 1
ATOM 690 N N . PRO A 1 83 ? -13.784 19.839 12.926 1.00 84.75 83 PRO A N 1
ATOM 691 C CA . PRO A 1 83 ? -12.670 20.790 12.965 1.00 84.75 83 PRO A CA 1
ATOM 692 C C . PRO A 1 83 ? -11.435 20.283 13.725 1.00 84.75 83 PRO A C 1
ATOM 694 O O . PRO A 1 83 ? -10.339 20.779 13.478 1.00 84.75 83 PRO A O 1
ATOM 697 N N . LYS A 1 84 ? -11.588 19.328 14.652 1.00 91.88 84 LYS A N 1
ATOM 698 C CA . LYS A 1 84 ? -10.517 18.870 15.550 1.00 91.88 84 LYS A CA 1
ATOM 699 C C . LYS A 1 84 ? -10.103 17.439 15.214 1.00 91.88 84 LYS A C 1
ATOM 701 O O . LYS A 1 84 ? -10.625 16.477 15.775 1.00 91.88 84 LYS A O 1
ATOM 706 N N . VAL A 1 85 ? -9.163 17.316 14.281 1.00 93.94 85 VAL A N 1
ATOM 707 C CA . VAL A 1 85 ? -8.752 16.028 13.708 1.00 93.94 85 VAL A CA 1
ATOM 708 C C . VAL A 1 85 ? -7.299 15.724 14.022 1.00 93.94 85 VAL A C 1
ATOM 710 O O . VAL A 1 85 ? -6.445 16.600 13.927 1.00 93.94 85 VAL A O 1
ATOM 713 N N . TYR A 1 86 ? -7.015 14.465 14.331 1.00 93.25 86 TYR A N 1
ATOM 714 C CA . TYR A 1 86 ? -5.669 13.945 14.528 1.00 93.25 86 TYR A CA 1
ATOM 715 C C . TYR A 1 86 ? -5.398 12.842 13.522 1.00 93.25 86 TYR A C 1
ATOM 717 O O . TYR A 1 86 ? -6.112 11.841 13.477 1.00 93.25 86 TYR A O 1
ATOM 725 N N . THR A 1 87 ? -4.359 13.012 12.715 1.00 92.06 87 THR A N 1
ATOM 726 C CA . THR A 1 87 ? -4.000 12.029 11.693 1.00 92.06 87 THR A CA 1
ATOM 727 C C . THR A 1 87 ? -2.503 12.010 11.443 1.00 92.06 87 THR A C 1
ATOM 729 O O . THR A 1 87 ? -1.817 13.012 11.621 1.00 92.06 87 THR A O 1
ATOM 732 N N . ARG A 1 88 ? -1.985 10.874 10.980 1.00 85.88 88 ARG A N 1
ATOM 733 C CA . ARG A 1 88 ? -0.623 10.803 10.440 1.00 85.88 88 ARG A CA 1
ATOM 734 C C . ARG A 1 88 ? -0.592 11.168 8.964 1.00 85.88 88 ARG A C 1
ATOM 736 O O . ARG A 1 88 ? -1.619 11.106 8.286 1.00 85.88 88 ARG A O 1
ATOM 743 N N . GLN A 1 89 ? 0.588 11.503 8.447 1.00 83.44 89 GLN A N 1
ATOM 744 C CA . GLN A 1 89 ? 0.794 11.539 7.000 1.00 83.44 89 GLN A CA 1
ATOM 745 C C . GLN A 1 89 ? 0.695 10.114 6.437 1.00 83.44 89 GLN A C 1
ATOM 747 O O . GLN A 1 89 ? 1.336 9.193 6.941 1.00 83.44 89 GLN A O 1
ATOM 752 N N . HIS A 1 90 ? -0.114 9.918 5.396 1.00 85.00 90 HIS A N 1
ATOM 753 C CA . HIS A 1 90 ? -0.305 8.605 4.785 1.00 85.00 90 HIS A CA 1
ATOM 754 C C . HIS A 1 90 ? -0.617 8.720 3.294 1.00 85.00 90 HIS A C 1
ATOM 756 O O . HIS A 1 90 ? -1.259 9.678 2.861 1.00 85.00 90 HIS A O 1
ATOM 762 N N . ARG A 1 91 ? -0.225 7.705 2.508 1.00 84.19 91 ARG A N 1
ATOM 763 C CA . ARG A 1 91 ? -0.456 7.678 1.053 1.00 84.19 91 ARG A CA 1
ATOM 764 C C . ARG A 1 91 ? -1.930 7.843 0.681 1.00 84.19 91 ARG A C 1
ATOM 766 O O . ARG A 1 91 ? -2.221 8.519 -0.290 1.00 84.19 91 ARG A O 1
ATOM 773 N N . LEU A 1 92 ? -2.850 7.276 1.469 1.00 90.50 92 LEU A N 1
ATOM 774 C CA . LEU A 1 92 ? -4.288 7.362 1.189 1.00 90.50 92 LEU A CA 1
ATOM 775 C C . LEU A 1 92 ? -4.832 8.781 1.415 1.00 90.50 92 LEU A C 1
ATOM 777 O O . LEU A 1 92 ? -5.755 9.181 0.723 1.00 90.50 92 LEU A O 1
ATOM 781 N N . LEU A 1 93 ? -4.239 9.583 2.312 1.00 89.94 93 LEU A N 1
ATOM 782 C CA . LEU A 1 93 ? -4.610 11.003 2.428 1.00 89.94 93 LEU A CA 1
ATOM 783 C C . LEU A 1 93 ? -4.127 11.828 1.248 1.00 89.94 93 LEU A C 1
ATOM 785 O O . LEU A 1 93 ? -4.806 12.776 0.867 1.00 89.94 93 LEU A O 1
ATOM 789 N N . HIS A 1 94 ? -2.952 11.499 0.710 1.00 86.69 94 HIS A N 1
ATOM 790 C CA . HIS A 1 94 ? -2.474 12.109 -0.525 1.00 86.69 94 HIS A CA 1
ATOM 791 C C . HIS A 1 94 ? -3.377 11.698 -1.694 1.00 86.69 94 HIS A C 1
ATOM 793 O O . HIS A 1 94 ? -3.843 12.554 -2.427 1.00 86.69 94 HIS A O 1
ATOM 799 N N . GLU A 1 95 ? -3.699 10.407 -1.815 1.00 87.75 95 GLU A N 1
ATOM 800 C CA . GLU A 1 95 ? -4.594 9.869 -2.851 1.00 87.75 95 GLU A CA 1
ATOM 801 C C . GLU A 1 95 ? -6.000 10.502 -2.811 1.00 87.75 95 GLU A C 1
ATOM 803 O O . GLU A 1 95 ? -6.605 10.741 -3.850 1.00 87.75 95 GLU A O 1
ATOM 808 N N . ILE A 1 96 ? -6.515 10.813 -1.618 1.00 91.56 96 ILE A N 1
ATOM 809 C CA . ILE A 1 96 ? -7.811 11.485 -1.427 1.00 91.56 96 ILE A CA 1
ATOM 810 C C . ILE A 1 96 ? -7.690 13.024 -1.559 1.00 91.56 96 ILE A C 1
ATOM 812 O O . ILE A 1 96 ? -8.698 13.719 -1.623 1.00 91.56 96 ILE A O 1
ATOM 816 N N . GLY A 1 97 ? -6.479 13.592 -1.598 1.00 88.06 97 GLY A N 1
ATOM 817 C CA . GLY A 1 97 ? -6.241 15.045 -1.671 1.00 88.06 97 GLY A CA 1
ATOM 818 C C . GLY A 1 97 ? -6.362 15.796 -0.333 1.00 88.06 97 GLY A C 1
ATOM 819 O O . GLY A 1 97 ? -6.236 17.022 -0.271 1.00 88.06 97 GLY A O 1
ATOM 820 N N . LEU A 1 98 ? -6.564 15.084 0.781 1.00 87.88 98 LEU A N 1
ATOM 821 C CA . LEU A 1 98 ? -6.652 15.685 2.118 1.00 87.88 98 LEU A CA 1
ATOM 822 C C . LEU A 1 98 ? -5.302 16.206 2.624 1.00 87.88 98 LEU A C 1
ATOM 824 O O . LEU A 1 98 ? -5.272 17.190 3.362 1.00 87.88 98 LEU A O 1
ATOM 828 N N . LEU A 1 99 ? -4.191 15.584 2.220 1.00 83.00 99 LEU A N 1
ATOM 829 C CA . LEU A 1 99 ? -2.854 16.034 2.621 1.00 83.00 99 LEU A CA 1
ATOM 830 C C . LEU A 1 99 ? -2.452 17.360 1.955 1.00 83.00 99 LEU A C 1
ATOM 832 O O . LEU A 1 99 ? -1.762 18.163 2.581 1.00 83.00 99 LEU A O 1
ATOM 836 N N . ASP A 1 100 ? -2.919 17.599 0.728 1.00 83.19 100 ASP A N 1
ATOM 837 C CA . ASP A 1 100 ? -2.648 18.828 -0.024 1.00 83.19 100 ASP A CA 1
ATOM 838 C C . ASP A 1 100 ? -3.560 19.969 0.430 1.00 83.19 100 ASP A C 1
ATOM 840 O O . ASP A 1 100 ? -3.116 21.108 0.571 1.00 83.19 100 ASP A O 1
ATOM 844 N N . SER A 1 101 ? -4.828 19.657 0.724 1.00 83.25 101 SER A N 1
ATOM 845 C CA . SER A 1 101 ? -5.804 20.657 1.174 1.00 83.25 101 SER A CA 1
ATOM 846 C C . SER A 1 101 ? -5.534 21.211 2.580 1.00 83.25 101 SER A C 1
ATOM 848 O O . SER A 1 101 ? -5.993 22.312 2.874 1.00 83.25 101 SER A O 1
ATOM 850 N N . LYS A 1 102 ? -4.828 20.449 3.438 1.00 80.88 102 LYS A N 1
ATOM 851 C CA . LYS A 1 102 ? -4.506 20.760 4.848 1.00 80.88 102 LYS A CA 1
ATOM 852 C C . LYS A 1 102 ? -5.625 21.529 5.566 1.00 80.88 102 LYS A C 1
ATOM 854 O O . LYS A 1 102 ? -5.459 22.717 5.860 1.00 80.88 102 LYS A O 1
ATOM 859 N N . PRO A 1 103 ? -6.771 20.882 5.847 1.00 84.00 103 PRO A N 1
ATOM 860 C CA . PRO A 1 103 ? -7.906 21.559 6.455 1.00 84.00 103 PRO A CA 1
ATOM 861 C C . PRO A 1 103 ? -7.520 22.220 7.785 1.00 84.00 103 PRO A C 1
ATOM 863 O O . PRO A 1 103 ? -6.763 21.669 8.587 1.00 84.00 103 PRO A O 1
ATOM 866 N N . SER A 1 104 ? -8.044 23.421 8.028 1.00 84.19 104 SER A N 1
ATOM 867 C CA . SER A 1 104 ? -7.775 24.165 9.260 1.00 84.19 104 SER A CA 1
ATOM 868 C C . SER A 1 104 ? -8.219 23.373 10.492 1.00 84.19 104 SER A C 1
ATOM 870 O O . SER A 1 104 ? -9.345 22.881 10.526 1.00 84.19 104 SER A O 1
ATOM 872 N N . GLY A 1 105 ? -7.361 23.298 11.512 1.00 82.31 105 GLY A N 1
ATOM 873 C CA . GLY A 1 105 ? -7.640 22.583 12.766 1.00 82.31 105 GLY A CA 1
ATOM 874 C C . GLY A 1 105 ? -7.204 21.113 12.775 1.00 82.31 105 GLY A C 1
ATOM 875 O O . GLY A 1 105 ? -7.242 20.465 13.821 1.00 82.31 105 GLY A O 1
ATOM 876 N N . TRP A 1 106 ? -6.721 20.591 11.643 1.00 89.94 106 TRP A N 1
ATOM 877 C CA . TRP A 1 106 ? -6.170 19.241 11.575 1.00 89.94 106 TRP A CA 1
ATOM 878 C C . TRP A 1 106 ? -4.730 19.214 12.088 1.00 89.94 106 TRP A C 1
ATOM 880 O O . TRP A 1 106 ? -3.861 19.961 11.636 1.00 89.94 106 TRP A O 1
ATOM 890 N N . THR A 1 107 ? -4.475 18.315 13.030 1.00 88.69 107 THR A N 1
ATOM 891 C CA . THR A 1 107 ? -3.159 18.041 13.597 1.00 88.69 107 THR A CA 1
ATOM 892 C C . THR A 1 107 ? -2.552 16.838 12.890 1.00 88.69 107 THR A C 1
ATOM 894 O O . THR A 1 107 ? -3.039 15.712 13.021 1.00 88.69 107 THR A O 1
ATOM 897 N N . TYR A 1 108 ? -1.462 17.084 12.165 1.00 85.06 108 TYR A N 1
ATOM 898 C CA . TYR A 1 108 ? -0.673 16.041 11.524 1.00 85.06 108 TYR A CA 1
ATOM 899 C C . TYR A 1 108 ? 0.504 15.666 12.416 1.00 85.06 108 TYR A C 1
ATOM 901 O O . TYR A 1 108 ? 1.316 16.526 12.757 1.00 85.06 108 TYR A O 1
ATOM 909 N N . PHE A 1 109 ? 0.599 14.395 12.789 1.00 79.62 109 PHE A N 1
ATOM 910 C CA . PHE A 1 109 ? 1.736 13.876 13.543 1.00 79.62 109 PHE A CA 1
ATOM 911 C C . PHE A 1 109 ? 2.556 12.916 12.685 1.00 79.62 109 PHE A C 1
ATOM 913 O O . PHE A 1 109 ? 2.024 12.172 11.861 1.00 79.62 109 PHE A O 1
ATOM 920 N N . ASP A 1 110 ? 3.865 12.918 12.896 1.00 65.00 110 ASP A N 1
ATOM 921 C CA . ASP A 1 110 ? 4.731 11.902 12.316 1.00 65.00 110 ASP A CA 1
ATOM 922 C C . ASP A 1 110 ? 4.681 10.644 13.188 1.00 65.00 110 ASP A C 1
ATOM 924 O O . ASP A 1 110 ? 4.765 10.740 14.417 1.00 65.00 110 ASP A O 1
ATOM 928 N N . GLU A 1 111 ? 4.627 9.460 12.569 1.00 56.03 111 GLU A N 1
ATOM 929 C CA . GLU A 1 111 ? 4.977 8.182 13.214 1.00 56.03 111 GLU A CA 1
ATOM 930 C C . GLU A 1 111 ? 6.489 8.159 13.494 1.00 56.03 111 GLU A C 1
ATOM 932 O O . GLU A 1 111 ? 7.274 7.406 12.927 1.00 56.03 111 GLU A O 1
ATOM 937 N N . SER A 1 112 ? 6.934 9.048 14.370 1.00 46.38 112 SER A N 1
ATOM 938 C CA . SER A 1 112 ? 8.315 9.149 14.825 1.00 46.38 112 SER A CA 1
ATOM 939 C C . SER A 1 112 ? 8.522 8.289 16.070 1.00 46.38 112 SER A C 1
ATOM 941 O O . SER A 1 112 ? 9.037 8.754 17.077 1.00 46.38 112 SER A O 1
ATOM 943 N N . TYR A 1 113 ? 8.132 7.014 15.993 1.00 42.19 113 TYR A N 1
ATOM 944 C CA . TYR A 1 113 ? 8.745 5.974 16.828 1.00 42.19 113 TYR A CA 1
ATOM 945 C C . TYR A 1 113 ? 10.055 5.457 16.227 1.00 42.19 113 TYR A C 1
ATOM 947 O O . TYR A 1 113 ? 10.880 4.869 16.916 1.00 42.19 113 TYR A O 1
ATOM 955 N N . PHE A 1 114 ? 10.296 5.774 14.955 1.00 39.75 114 PHE A N 1
ATOM 956 C CA . PHE A 1 114 ? 11.545 5.516 14.264 1.00 39.75 114 PHE A CA 1
ATOM 957 C C . PHE A 1 114 ? 12.167 6.849 13.847 1.00 39.75 114 PHE A C 1
ATOM 959 O O . PHE A 1 114 ? 12.061 7.274 12.697 1.00 39.75 114 PHE A O 1
ATOM 966 N N . ARG A 1 115 ? 12.799 7.558 14.793 1.00 34.38 115 ARG A N 1
ATOM 967 C CA . ARG A 1 115 ? 13.742 8.608 14.391 1.00 34.38 115 ARG A CA 1
ATOM 968 C C . ARG A 1 115 ? 14.967 7.935 13.790 1.00 34.38 115 ARG A C 1
ATOM 970 O O . ARG A 1 115 ? 15.527 7.009 14.369 1.00 34.38 115 ARG A O 1
ATOM 977 N N . TYR A 1 116 ? 15.382 8.452 12.641 1.00 35.28 116 TYR A N 1
ATOM 978 C CA . TYR A 1 116 ? 16.724 8.280 12.109 1.00 35.28 116 TYR A CA 1
ATOM 979 C C . TYR A 1 116 ? 17.735 8.578 13.226 1.00 35.28 116 TYR A C 1
ATOM 981 O O . TYR A 1 116 ? 17.857 9.727 13.652 1.00 35.28 116 TYR A O 1
ATOM 989 N N . ASN A 1 117 ? 18.410 7.544 13.729 1.00 37.28 117 ASN A N 1
ATOM 990 C CA . ASN A 1 117 ? 19.595 7.718 14.553 1.00 37.28 117 ASN A CA 1
ATOM 991 C C . ASN A 1 117 ? 20.763 7.992 13.583 1.00 37.28 117 ASN A C 1
ATOM 993 O O . ASN A 1 117 ? 21.091 7.099 12.796 1.00 37.28 117 ASN A O 1
ATOM 997 N N . PRO A 1 118 ? 21.379 9.191 13.591 1.00 37.06 118 PRO A N 1
ATOM 998 C CA . PRO A 1 118 ? 22.503 9.499 12.706 1.00 37.06 118 PRO A CA 1
ATOM 999 C C . PRO A 1 118 ? 23.693 8.552 12.911 1.00 37.06 118 PRO A C 1
ATOM 1001 O O . PRO A 1 118 ? 24.428 8.289 11.960 1.00 37.06 118 PRO A O 1
ATOM 1004 N N . ASP A 1 119 ? 23.831 8.004 14.120 1.00 37.22 119 ASP A N 1
ATOM 1005 C CA . ASP A 1 119 ? 24.915 7.113 14.532 1.00 37.22 119 ASP A CA 1
ATOM 1006 C C . ASP A 1 119 ? 24.554 5.626 14.327 1.00 37.22 119 ASP A C 1
ATOM 1008 O O . ASP A 1 119 ? 25.427 4.773 14.133 1.00 37.22 119 ASP A O 1
ATOM 1012 N N . ASN A 1 120 ? 23.255 5.297 14.282 1.00 38.28 120 ASN A N 1
ATOM 1013 C CA . ASN A 1 120 ? 22.756 3.959 13.952 1.00 38.28 120 ASN A CA 1
ATOM 1014 C C . ASN A 1 120 ? 21.543 3.971 12.988 1.00 38.28 120 ASN A C 1
ATOM 1016 O O . ASN A 1 120 ? 20.419 3.681 13.384 1.00 38.28 120 ASN A O 1
ATOM 1020 N N . PRO A 1 121 ? 21.758 4.270 11.695 1.00 38.44 121 PRO A N 1
ATOM 1021 C CA . PRO A 1 121 ? 20.675 4.517 10.735 1.00 38.44 121 PRO A CA 1
ATOM 1022 C C . PRO A 1 121 ? 19.974 3.260 10.191 1.00 38.44 121 PRO A C 1
ATOM 1024 O O . PRO A 1 121 ? 19.053 3.379 9.385 1.00 38.44 121 PRO A O 1
ATOM 1027 N N . SER A 1 122 ? 20.408 2.062 10.585 1.00 39.25 122 SER A N 1
ATOM 1028 C CA . SER A 1 122 ? 19.924 0.791 10.019 1.00 39.25 122 SER A CA 1
ATOM 1029 C C . SER A 1 122 ? 18.911 0.076 10.905 1.00 39.25 122 SER A C 1
ATOM 1031 O O . SER A 1 122 ? 18.090 -0.682 10.398 1.00 39.25 122 SER A O 1
ATOM 1033 N N . PHE A 1 123 ? 18.898 0.412 12.192 1.00 36.16 123 PHE A N 1
ATOM 1034 C CA . PHE A 1 123 ? 17.836 0.073 13.116 1.00 36.16 123 PHE A CA 1
ATOM 1035 C C . PHE A 1 123 ? 17.614 1.268 14.031 1.00 36.16 123 PHE A C 1
ATOM 1037 O O . PHE A 1 123 ? 18.549 1.670 14.723 1.00 36.16 123 PHE A O 1
ATOM 1044 N N . PRO A 1 124 ? 16.410 1.848 14.072 1.00 36.47 124 PRO A N 1
ATOM 1045 C CA . PRO A 1 124 ? 16.045 2.690 15.196 1.00 36.47 124 PRO A CA 1
ATOM 1046 C C . PRO A 1 124 ? 16.146 1.824 16.455 1.00 36.47 124 PRO A C 1
ATOM 1048 O O . PRO A 1 124 ? 15.337 0.926 16.681 1.00 36.47 124 PRO A O 1
ATOM 1051 N N . GLU A 1 125 ? 17.211 2.023 17.229 1.00 33.75 125 GLU A N 1
ATOM 1052 C CA . GLU A 1 125 ? 17.332 1.397 18.536 1.00 33.75 125 GLU A CA 1
ATOM 1053 C C . GLU A 1 125 ? 16.160 1.851 19.405 1.00 33.75 125 GLU A C 1
ATOM 1055 O O . GLU A 1 125 ? 15.759 3.016 19.378 1.00 33.75 125 GLU A O 1
ATOM 1060 N N . TRP A 1 126 ? 15.651 0.929 20.220 1.00 39.50 126 TRP A N 1
ATOM 1061 C CA . TRP A 1 126 ? 14.680 1.170 21.287 1.00 39.50 126 TRP A CA 1
ATOM 1062 C C . TRP A 1 126 ? 15.254 2.035 22.426 1.00 39.50 126 TRP A C 1
ATOM 1064 O O . TRP A 1 126 ? 14.977 1.781 23.598 1.00 39.50 126 TRP A O 1
ATOM 1074 N N . GLN A 1 127 ? 16.108 3.016 22.129 1.00 30.44 127 GLN A N 1
ATOM 1075 C CA . GLN A 1 127 ? 16.685 3.845 23.173 1.00 30.44 127 GLN A CA 1
ATOM 1076 C C . GLN A 1 127 ? 15.621 4.796 23.727 1.00 30.44 127 GLN A C 1
ATOM 1078 O O . GLN A 1 127 ? 15.093 5.677 23.048 1.00 30.44 127 GLN A O 1
ATOM 1083 N N . ASP A 1 128 ? 15.331 4.533 24.998 1.00 38.38 128 ASP A N 1
ATOM 1084 C CA . ASP A 1 128 ? 14.464 5.222 25.937 1.00 38.38 128 ASP A CA 1
ATOM 1085 C C . ASP A 1 128 ? 12.979 5.292 25.565 1.00 38.38 128 ASP A C 1
ATOM 1087 O O . ASP A 1 128 ? 12.460 6.303 25.087 1.00 38.38 128 ASP A O 1
ATOM 1091 N N . ALA A 1 129 ? 12.230 4.268 25.989 1.00 40.38 129 ALA A N 1
ATOM 1092 C CA . ALA A 1 129 ? 10.780 4.356 26.193 1.00 40.38 129 ALA A CA 1
ATOM 1093 C C . ALA A 1 129 ? 10.371 5.640 26.960 1.00 40.38 129 ALA A C 1
ATOM 1095 O O . ALA A 1 129 ? 9.309 6.206 26.702 1.00 40.38 129 ALA A O 1
ATOM 1096 N N . GLN A 1 130 ? 11.249 6.158 27.832 1.00 37.03 130 GLN A N 1
ATOM 1097 C CA . GLN A 1 130 ? 11.085 7.439 28.527 1.00 37.03 130 GLN A CA 1
ATOM 1098 C C . GLN A 1 130 ? 11.211 8.672 27.607 1.00 37.03 130 GLN A C 1
ATOM 1100 O O . GLN A 1 130 ? 10.481 9.649 27.790 1.00 37.03 130 GLN A O 1
ATOM 1105 N N . ALA A 1 131 ? 12.095 8.658 26.603 1.00 39.41 131 ALA A N 1
ATOM 1106 C CA . ALA A 1 131 ? 12.211 9.729 25.610 1.00 39.41 131 ALA A CA 1
ATOM 1107 C C . ALA A 1 131 ? 11.026 9.712 24.628 1.00 39.41 131 ALA A C 1
ATOM 1109 O O . ALA A 1 131 ? 10.494 10.773 24.291 1.00 39.41 131 ALA A O 1
ATOM 1110 N N . GLY A 1 132 ? 10.557 8.517 24.248 1.00 47.25 132 GLY A N 1
ATOM 1111 C CA . GLY A 1 132 ? 9.312 8.327 23.496 1.00 47.25 132 GLY A CA 1
ATOM 1112 C C . GLY A 1 132 ? 8.086 8.851 24.253 1.00 47.25 132 GLY A C 1
ATOM 1113 O O . GLY A 1 132 ? 7.306 9.622 23.699 1.00 47.25 132 GLY A O 1
ATOM 1114 N N . GLN A 1 133 ? 7.965 8.544 25.551 1.00 46.59 133 GLN A N 1
ATOM 1115 C CA . GLN A 1 133 ? 6.900 9.073 26.416 1.00 46.59 133 GLN A CA 1
ATOM 1116 C C . GLN A 1 133 ? 6.936 10.603 26.541 1.00 46.59 133 GLN A C 1
ATOM 1118 O O . GLN A 1 133 ? 5.890 11.242 26.436 1.00 46.59 133 GLN A O 1
ATOM 1123 N N . LYS A 1 134 ? 8.119 11.217 26.701 1.00 47.66 134 LYS A N 1
ATOM 1124 C CA . LYS A 1 134 ? 8.255 12.688 26.717 1.00 47.66 134 LYS A CA 1
ATOM 1125 C C . LYS A 1 134 ? 7.848 13.327 25.384 1.00 47.66 134 LYS A C 1
ATOM 1127 O O . LYS A 1 134 ? 7.236 14.392 25.388 1.00 47.66 134 LYS A O 1
ATOM 1132 N N . GLN A 1 135 ? 8.150 12.689 24.251 1.00 51.84 135 GLN A N 1
ATOM 1133 C CA . GLN A 1 135 ? 7.734 13.177 22.930 1.00 51.84 135 GLN A CA 1
ATOM 1134 C C . GLN A 1 135 ? 6.230 12.999 22.681 1.00 51.84 135 GLN A C 1
ATOM 1136 O O . GLN A 1 135 ? 5.618 13.887 22.093 1.00 51.84 135 GLN A O 1
ATOM 1141 N N . ILE A 1 136 ? 5.612 11.914 23.162 1.00 56.56 136 ILE A N 1
ATOM 1142 C CA . ILE A 1 136 ? 4.151 11.736 23.119 1.00 56.56 136 ILE A CA 1
ATOM 1143 C C . ILE A 1 136 ? 3.449 12.783 23.979 1.00 56.56 136 ILE A C 1
ATOM 1145 O O . ILE A 1 136 ? 2.470 13.372 23.529 1.00 56.56 136 ILE A O 1
ATOM 1149 N N . ALA A 1 137 ? 3.962 13.052 25.182 1.00 58.28 137 ALA A N 1
ATOM 1150 C CA . ALA A 1 137 ? 3.413 14.076 26.069 1.00 58.28 137 ALA A CA 1
ATOM 1151 C C . ALA A 1 137 ? 3.473 15.486 25.450 1.00 58.28 137 ALA A C 1
ATOM 1153 O O . ALA A 1 137 ? 2.635 16.327 25.762 1.00 58.28 137 ALA A O 1
ATOM 1154 N N . ALA A 1 138 ? 4.427 15.735 24.545 1.00 64.19 138 ALA A N 1
ATOM 1155 C CA . ALA A 1 138 ? 4.536 16.986 23.797 1.00 64.19 138 ALA A CA 1
ATOM 1156 C C . ALA A 1 138 ? 3.585 17.076 22.585 1.00 64.19 138 ALA A C 1
ATOM 1158 O O . ALA A 1 138 ? 3.403 18.168 22.043 1.00 64.19 138 ALA A O 1
ATOM 1159 N N . ARG A 1 139 ? 2.981 15.963 22.133 1.00 74.75 139 ARG A N 1
ATOM 1160 C CA . ARG A 1 139 ? 1.974 15.995 21.060 1.00 74.75 139 ARG A CA 1
ATOM 1161 C C . ARG A 1 139 ? 0.678 16.626 21.589 1.00 74.75 139 ARG A C 1
ATOM 1163 O O . ARG A 1 139 ? 0.349 16.430 22.763 1.00 74.75 139 ARG A O 1
ATOM 1170 N N . PRO A 1 140 ? -0.079 17.363 20.754 1.00 80.31 140 PRO A N 1
ATOM 1171 C CA . PRO A 1 140 ? -1.359 17.914 21.181 1.00 80.31 140 PRO A CA 1
ATOM 1172 C C . PRO A 1 140 ? -2.293 16.772 21.589 1.00 80.31 140 PRO A C 1
ATOM 1174 O O . PRO A 1 140 ? -2.521 15.858 20.809 1.00 80.31 140 PRO A O 1
ATOM 1177 N N . GLN A 1 141 ? -2.811 16.794 22.812 1.00 84.19 141 GLN A N 1
ATOM 1178 C CA . GLN A 1 141 ? -3.603 15.672 23.317 1.00 84.19 141 GLN A CA 1
ATOM 1179 C C . GLN A 1 141 ? -5.035 15.720 22.766 1.00 84.19 141 GLN A C 1
ATOM 1181 O O . GLN A 1 141 ? -5.610 16.814 22.676 1.00 84.19 141 GLN A O 1
ATOM 1186 N N . PRO A 1 142 ? -5.619 14.569 22.382 1.00 87.88 142 PRO A N 1
ATOM 1187 C CA . PRO A 1 142 ? -7.026 14.506 22.017 1.00 87.88 142 PRO A CA 1
ATOM 1188 C C . PRO A 1 142 ? -7.910 14.777 23.241 1.00 87.88 142 PRO A C 1
ATOM 1190 O O . PRO A 1 142 ? -7.520 14.516 24.376 1.00 87.88 142 PRO A O 1
ATOM 1193 N N . ASP A 1 143 ? -9.123 15.268 23.006 1.00 88.06 143 ASP A N 1
ATOM 1194 C CA . ASP A 1 143 ? -10.197 15.252 23.992 1.00 88.06 143 ASP A CA 1
ATOM 1195 C C . ASP A 1 143 ? -11.377 14.435 23.457 1.00 88.06 143 ASP A C 1
ATOM 1197 O O . ASP A 1 143 ? -11.302 13.813 22.391 1.00 88.06 143 ASP A O 1
ATOM 1201 N N . LYS A 1 144 ? -12.470 14.423 24.221 1.00 85.69 144 LYS A N 1
ATOM 1202 C CA . LYS A 1 144 ? -13.661 13.644 23.896 1.00 85.69 144 LYS A CA 1
ATOM 1203 C C . LYS A 1 144 ? -14.403 14.137 22.657 1.00 85.69 144 LYS A C 1
ATOM 1205 O O . LYS A 1 144 ? -15.210 13.379 22.149 1.00 85.69 144 LYS A O 1
ATOM 1210 N N . ASP A 1 145 ? -14.164 15.343 22.152 1.00 88.94 145 ASP A N 1
ATOM 1211 C CA . ASP A 1 145 ? -14.810 15.833 20.926 1.00 88.94 145 ASP A CA 1
ATOM 1212 C C . ASP A 1 145 ? -13.894 15.719 19.695 1.00 88.94 145 ASP A C 1
ATOM 1214 O O . ASP A 1 145 ? -14.314 16.001 18.571 1.00 88.94 145 ASP A O 1
ATOM 1218 N N . SER A 1 146 ? -12.656 15.253 19.882 1.00 92.44 146 SER A N 1
ATOM 1219 C CA . SER A 1 146 ? -11.710 14.981 18.804 1.00 92.44 146 SER A CA 1
ATOM 1220 C C . SER A 1 146 ? -12.143 13.829 17.890 1.00 92.44 146 SER A C 1
ATOM 1222 O O . SER A 1 146 ? -12.722 12.828 18.329 1.00 92.44 146 SER A O 1
ATOM 1224 N N . CYS A 1 147 ? -11.731 13.924 16.625 1.00 93.94 147 CYS A N 1
ATOM 1225 C CA . CYS A 1 147 ? -11.766 12.837 15.652 1.00 93.94 147 CYS A CA 1
ATOM 1226 C C . CYS A 1 147 ? -10.348 12.332 15.345 1.00 93.94 147 CYS A C 1
ATOM 1228 O O . CYS A 1 147 ? -9.422 13.125 15.163 1.00 93.94 147 CYS A O 1
ATOM 1230 N N . ALA A 1 148 ? -10.178 11.018 15.221 1.00 94.44 148 ALA A N 1
ATOM 1231 C CA . ALA A 1 148 ? -8.944 10.408 14.731 1.00 94.44 148 ALA A CA 1
ATOM 1232 C C . ALA A 1 148 ? -9.144 9.861 13.315 1.00 94.44 148 ALA A C 1
ATOM 1234 O O . ALA A 1 148 ? -10.161 9.227 13.044 1.00 94.44 148 ALA A O 1
ATOM 1235 N N . ILE A 1 149 ? -8.170 10.071 12.428 1.00 95.75 149 ILE A N 1
ATOM 1236 C CA . ILE A 1 149 ? -8.108 9.381 11.135 1.00 95.75 149 ILE A CA 1
ATOM 1237 C C . ILE A 1 149 ? -6.907 8.440 11.151 1.00 95.75 149 ILE A C 1
ATOM 1239 O O . ILE A 1 149 ? -5.768 8.866 11.352 1.00 95.75 149 ILE A O 1
ATOM 1243 N N . LEU A 1 150 ? -7.171 7.150 10.961 1.00 94.75 150 LEU A N 1
ATOM 1244 C CA . LEU A 1 150 ? -6.187 6.077 11.072 1.00 94.75 150 LEU A CA 1
ATOM 1245 C C . LEU A 1 150 ? -6.189 5.200 9.815 1.00 94.75 150 LEU A C 1
ATOM 1247 O O . LEU A 1 150 ? -7.133 5.194 9.028 1.00 94.75 150 LEU A O 1
ATOM 1251 N N . PHE A 1 151 ? -5.107 4.450 9.621 1.00 94.38 151 PHE A N 1
ATOM 1252 C CA . PHE A 1 151 ? -4.871 3.682 8.396 1.00 94.38 151 PHE A CA 1
ATOM 1253 C C . PHE A 1 151 ? -4.418 2.272 8.765 1.00 94.38 151 PHE A C 1
ATOM 1255 O O . PHE A 1 151 ? -3.222 2.083 9.007 1.00 94.38 151 PHE A O 1
ATOM 1262 N N . PRO A 1 152 ? -5.362 1.323 8.845 1.00 94.81 152 PRO A N 1
ATOM 1263 C CA . PRO A 1 152 ? -5.075 -0.091 9.031 1.00 94.81 152 PRO A CA 1
ATOM 1264 C C . PRO A 1 152 ? -4.223 -0.652 7.892 1.00 94.81 152 PRO A C 1
ATOM 1266 O O . PRO A 1 152 ? -4.367 -0.263 6.729 1.00 94.81 152 PRO A O 1
ATOM 1269 N N . GLU A 1 153 ? -3.362 -1.606 8.223 1.00 92.94 153 GLU A N 1
ATOM 1270 C CA . GLU A 1 153 ? -2.653 -2.438 7.256 1.00 92.94 153 GLU A CA 1
ATOM 1271 C C . GLU A 1 153 ? -3.632 -3.352 6.530 1.00 92.94 153 GLU A C 1
ATOM 1273 O O . GLU A 1 153 ? -3.600 -3.425 5.298 1.00 92.94 153 GLU A O 1
ATOM 1278 N N . PHE A 1 154 ? -4.524 -3.986 7.296 1.00 97.44 154 PHE A N 1
ATOM 1279 C CA . PHE A 1 154 ? -5.571 -4.853 6.780 1.00 97.44 154 PHE A CA 1
ATOM 1280 C C . PHE A 1 154 ? -6.900 -4.624 7.488 1.00 97.44 154 PHE A C 1
ATOM 1282 O O . PHE A 1 154 ? -6.946 -4.292 8.673 1.00 97.44 154 PHE A O 1
ATOM 1289 N N . TYR A 1 155 ? -7.979 -4.877 6.760 1.00 97.75 155 TYR A N 1
ATOM 1290 C CA . TYR A 1 155 ? -9.274 -5.202 7.341 1.00 97.75 155 TYR A CA 1
ATOM 1291 C C . TYR A 1 155 ? -9.505 -6.712 7.218 1.00 97.75 155 TYR A C 1
ATOM 1293 O O . TYR A 1 155 ? -9.100 -7.319 6.224 1.00 97.75 155 TYR A O 1
ATOM 1301 N N . ILE A 1 156 ? -10.101 -7.329 8.235 1.00 97.50 156 ILE A N 1
ATOM 1302 C CA . ILE A 1 156 ? -10.201 -8.785 8.369 1.00 97.50 156 ILE A CA 1
ATOM 1303 C C . ILE A 1 156 ? -11.637 -9.211 8.122 1.00 97.50 156 ILE A C 1
ATOM 1305 O O . ILE A 1 156 ? -12.522 -8.902 8.921 1.00 97.50 156 ILE A O 1
ATOM 1309 N N . SER A 1 157 ? -11.883 -9.908 7.013 1.00 97.12 157 SER A N 1
ATOM 1310 C CA . SER A 1 157 ? -13.250 -10.243 6.597 1.00 97.12 157 SER A CA 1
ATOM 1311 C C . SER A 1 157 ? -13.952 -11.185 7.574 1.00 97.12 157 SER A C 1
ATOM 1313 O O . SER A 1 157 ? -15.117 -10.951 7.885 1.00 97.12 157 SER A O 1
ATOM 1315 N N . GLU A 1 158 ? -13.237 -12.181 8.114 1.00 95.50 158 GLU A N 1
ATOM 1316 C CA . GLU A 1 158 ? -13.784 -13.226 9.000 1.00 95.50 158 GLU A CA 1
ATOM 1317 C C . GLU A 1 158 ? -14.511 -12.665 10.232 1.00 95.50 158 GLU A C 1
ATOM 1319 O O . GLU A 1 158 ? -15.476 -13.259 10.702 1.00 95.50 158 GLU A O 1
ATOM 1324 N N . ASN A 1 159 ? -14.059 -11.530 10.778 1.00 93.75 159 ASN A N 1
ATOM 1325 C CA . ASN A 1 159 ? -14.589 -10.998 12.038 1.00 93.75 159 ASN A CA 1
ATOM 1326 C C . ASN A 1 159 ? -14.830 -9.482 12.050 1.00 93.75 159 ASN A C 1
ATOM 1328 O O . ASN A 1 159 ? -15.170 -8.927 13.095 1.00 93.75 159 ASN A O 1
ATOM 1332 N N . GLY A 1 160 ? -14.645 -8.793 10.922 1.00 93.75 160 GLY A N 1
ATOM 1333 C CA . GLY A 1 160 ? -14.873 -7.351 10.829 1.00 93.75 160 GLY A CA 1
ATOM 1334 C C . GLY A 1 160 ? -13.835 -6.502 11.568 1.00 93.75 160 GLY A C 1
ATOM 1335 O O . GLY A 1 160 ? -14.061 -5.313 11.764 1.00 93.75 160 GLY A O 1
ATOM 1336 N N . SER A 1 161 ? -12.710 -7.067 12.009 1.00 94.31 161 SER A N 1
ATOM 1337 C CA . SER A 1 161 ? -11.679 -6.299 12.714 1.00 94.31 161 SER A CA 1
ATOM 1338 C C . SER A 1 161 ? -10.705 -5.603 11.758 1.00 94.31 161 SER A C 1
ATOM 1340 O O . SER A 1 161 ? -10.619 -5.899 10.567 1.00 94.31 161 SER A O 1
ATOM 1342 N N . LEU A 1 162 ? -9.965 -4.637 12.285 1.00 95.44 162 LEU A N 1
ATOM 1343 C CA . LEU A 1 162 ? -8.950 -3.853 11.598 1.00 95.44 162 LEU A CA 1
ATOM 1344 C C . LEU A 1 162 ? -7.606 -4.089 12.277 1.00 95.44 162 LEU A C 1
ATOM 1346 O O . LEU A 1 162 ? -7.509 -4.013 13.502 1.00 95.44 162 LEU A O 1
ATOM 1350 N N . LEU A 1 163 ? -6.565 -4.328 11.490 1.00 94.75 163 LEU A N 1
ATOM 1351 C CA . LEU A 1 163 ? -5.210 -4.534 11.980 1.00 94.75 163 LEU A CA 1
ATOM 1352 C C . LEU A 1 163 ? -4.373 -3.268 11.791 1.00 94.75 163 LEU A C 1
ATOM 1354 O O . LEU A 1 163 ? -4.130 -2.841 10.664 1.00 94.75 163 LEU A O 1
ATOM 1358 N N . LEU A 1 164 ? -3.896 -2.710 12.901 1.00 91.94 164 LEU A N 1
ATOM 1359 C CA . LEU A 1 164 ? -2.864 -1.678 12.957 1.00 91.94 164 LEU A CA 1
ATOM 1360 C C . LEU A 1 164 ? -1.535 -2.343 13.337 1.00 91.94 164 LEU A C 1
ATOM 1362 O O . LEU A 1 164 ? -1.333 -2.727 14.487 1.00 91.94 164 LEU A O 1
ATOM 1366 N N . ALA A 1 165 ? -0.617 -2.484 12.388 1.00 83.50 165 ALA A N 1
ATOM 1367 C CA . ALA A 1 165 ? 0.692 -3.114 12.552 1.00 83.50 165 ALA A CA 1
ATOM 1368 C C . ALA A 1 165 ? 1.741 -2.135 13.106 1.00 83.50 165 ALA A C 1
ATOM 1370 O O . ALA A 1 165 ? 2.857 -2.057 12.597 1.00 83.50 165 ALA A O 1
ATOM 1371 N N . ASN A 1 166 ? 1.360 -1.347 14.108 1.00 75.12 166 ASN A N 1
ATOM 1372 C CA . ASN A 1 166 ? 2.256 -0.524 14.911 1.00 75.12 166 ASN A CA 1
ATOM 1373 C C . ASN A 1 166 ? 1.536 -0.149 16.210 1.00 75.12 166 ASN A C 1
ATOM 1375 O O . ASN A 1 166 ? 0.520 0.550 16.181 1.00 75.12 166 ASN A O 1
ATOM 1379 N N . ASN A 1 167 ? 2.056 -0.595 17.350 1.00 75.00 167 ASN A N 1
ATOM 1380 C CA . ASN A 1 167 ? 1.492 -0.277 18.658 1.00 75.00 167 ASN A CA 1
ATOM 1381 C C . ASN A 1 167 ? 1.970 1.103 19.164 1.00 75.00 167 ASN A C 1
ATOM 1383 O O . ASN A 1 167 ? 2.602 1.202 20.214 1.00 75.00 167 ASN A O 1
ATOM 1387 N N . ASP A 1 168 ? 1.703 2.173 18.401 1.00 77.94 168 ASP A N 1
ATOM 1388 C CA . ASP A 1 168 ? 2.044 3.547 18.801 1.00 77.94 168 ASP A CA 1
ATOM 1389 C C . ASP A 1 168 ? 1.144 3.970 19.986 1.00 77.94 168 ASP A C 1
ATOM 1391 O O . ASP A 1 168 ? -0.082 4.042 19.835 1.00 77.94 168 ASP A O 1
ATOM 1395 N N . PRO A 1 169 ? 1.705 4.294 21.168 1.00 79.69 169 PRO A N 1
ATOM 1396 C CA . PRO A 1 169 ? 0.914 4.712 22.323 1.00 79.69 169 PRO A CA 1
ATOM 1397 C C . PRO A 1 169 ? 0.057 5.954 22.067 1.00 79.69 169 PRO A C 1
ATOM 1399 O O . PRO A 1 169 ? -1.002 6.098 22.673 1.00 79.69 169 PRO A O 1
ATOM 1402 N N . TYR A 1 170 ? 0.468 6.836 21.155 1.00 83.75 170 TYR A N 1
ATOM 1403 C CA . TYR A 1 170 ? -0.345 7.972 20.741 1.00 83.75 170 TYR A CA 1
ATOM 1404 C C . TYR A 1 170 ? -1.560 7.529 19.921 1.00 83.75 170 TYR A C 1
ATOM 1406 O O . TYR A 1 170 ? -2.655 8.040 20.133 1.00 83.75 170 TYR A O 1
ATOM 1414 N N . VAL A 1 171 ? -1.408 6.535 19.039 1.00 86.56 171 VAL A N 1
ATOM 1415 C CA . VAL A 1 171 ? -2.548 5.938 18.324 1.00 86.56 171 VAL A CA 1
ATOM 1416 C C . VAL A 1 171 ? -3.501 5.265 19.311 1.00 86.56 171 VAL A C 1
ATOM 1418 O O . VAL A 1 171 ? -4.708 5.458 19.205 1.00 86.56 171 VAL A O 1
ATOM 1421 N N . ASN A 1 172 ? -2.993 4.569 20.330 1.00 85.38 172 ASN A N 1
ATOM 1422 C CA . ASN A 1 172 ? -3.840 4.012 21.391 1.00 85.38 172 ASN A CA 1
ATOM 1423 C C . ASN A 1 172 ? -4.581 5.095 22.186 1.00 85.38 172 ASN A C 1
ATOM 1425 O O . ASN A 1 172 ? -5.765 4.936 22.478 1.00 85.38 172 ASN A O 1
ATOM 1429 N N . ALA A 1 173 ? -3.920 6.214 22.496 1.00 86.00 173 ALA A N 1
ATOM 1430 C CA . ALA A 1 173 ? -4.570 7.350 23.144 1.00 86.00 173 ALA A CA 1
ATOM 1431 C C . ALA A 1 173 ? -5.703 7.927 22.278 1.00 86.00 173 ALA A C 1
ATOM 1433 O O . ALA A 1 173 ? -6.782 8.214 22.798 1.00 86.00 173 ALA A O 1
ATOM 1434 N N . LEU A 1 174 ? -5.498 8.036 20.959 1.00 89.00 174 LEU A N 1
ATOM 1435 C CA . LEU A 1 174 ? -6.537 8.450 20.011 1.00 89.00 174 LEU A CA 1
ATOM 1436 C C . LEU A 1 174 ? -7.713 7.463 19.990 1.00 89.00 174 LEU A C 1
ATOM 1438 O O . LEU A 1 174 ? -8.860 7.891 20.091 1.00 89.00 174 LEU A O 1
ATOM 1442 N N . LEU A 1 175 ? -7.434 6.157 19.917 1.00 88.88 175 LEU A N 1
ATOM 1443 C CA . LEU A 1 175 ? -8.459 5.107 19.913 1.00 88.88 175 LEU A CA 1
ATOM 1444 C C . LEU A 1 175 ? -9.327 5.125 21.182 1.00 88.88 175 LEU A C 1
ATOM 1446 O O . LEU A 1 175 ? -10.522 4.861 21.101 1.00 88.88 175 LEU A O 1
ATOM 1450 N N . ASN A 1 176 ? -8.744 5.451 22.338 1.00 85.50 176 ASN A N 1
ATOM 1451 C CA . ASN A 1 176 ? -9.458 5.454 23.617 1.00 85.50 176 ASN A CA 1
ATOM 1452 C C . ASN A 1 176 ? -10.185 6.776 23.913 1.00 85.50 176 ASN A C 1
ATOM 1454 O O . ASN A 1 176 ? -11.158 6.787 24.664 1.00 85.50 176 ASN A O 1
ATOM 1458 N N . THR A 1 177 ? -9.709 7.895 23.358 1.00 87.88 177 THR A N 1
ATOM 1459 C CA . THR A 1 177 ? -10.186 9.236 23.740 1.00 87.88 177 THR A CA 1
ATOM 1460 C C . THR A 1 177 ? -11.147 9.836 22.721 1.00 87.88 177 THR A C 1
ATOM 1462 O O . THR A 1 177 ? -12.111 10.496 23.106 1.00 87.88 177 THR A O 1
ATOM 1465 N N . CYS A 1 178 ? -10.894 9.635 21.425 1.00 90.50 178 CYS A N 1
ATOM 1466 C CA . CYS A 1 178 ? -11.676 10.274 20.374 1.00 90.50 178 CYS A CA 1
ATOM 1467 C C . CYS A 1 178 ? -13.097 9.700 20.315 1.00 90.50 178 CYS A C 1
ATOM 1469 O O . CYS A 1 178 ? -13.305 8.487 20.241 1.00 90.50 178 CYS A O 1
ATOM 1471 N N . LYS A 1 179 ? -14.093 10.589 20.269 1.00 90.25 179 LYS A N 1
ATOM 1472 C CA . LYS A 1 179 ? -15.501 10.216 20.060 1.00 90.25 179 LYS A CA 1
ATOM 1473 C C . LYS A 1 179 ? -15.768 9.692 18.662 1.00 90.25 179 LYS A C 1
ATOM 1475 O O . LYS A 1 179 ? -16.742 8.976 18.467 1.00 90.25 179 LYS A O 1
ATOM 1480 N N . ARG A 1 180 ? -14.923 10.030 17.690 1.00 92.12 180 ARG A N 1
ATOM 1481 C CA . ARG A 1 180 ? -15.029 9.510 16.330 1.00 92.12 180 ARG A CA 1
ATOM 1482 C C . ARG A 1 180 ? -13.686 9.015 15.835 1.00 92.12 180 ARG A C 1
ATOM 1484 O O . ARG A 1 180 ? -12.671 9.695 15.982 1.00 92.12 180 ARG A O 1
ATOM 1491 N N . ILE A 1 181 ? -13.694 7.841 15.223 1.00 94.56 181 ILE A N 1
ATOM 1492 C CA . ILE A 1 181 ? -12.519 7.265 14.582 1.00 94.56 181 ILE A CA 1
ATOM 1493 C C . ILE A 1 181 ? -12.902 6.897 13.157 1.00 94.56 181 ILE A C 1
ATOM 1495 O O . ILE A 1 181 ? -13.844 6.140 12.933 1.00 94.56 181 ILE A O 1
ATOM 1499 N N . ILE A 1 182 ? -12.169 7.443 12.197 1.00 96.75 182 ILE A N 1
ATOM 1500 C CA . ILE A 1 182 ? -12.327 7.164 10.776 1.00 96.75 182 ILE A CA 1
ATOM 1501 C C . ILE A 1 182 ? -11.110 6.363 10.330 1.00 96.75 182 ILE A C 1
ATOM 1503 O O . ILE A 1 182 ? -9.979 6.843 10.360 1.00 96.75 182 ILE A O 1
ATOM 1507 N N . PHE A 1 183 ? -11.334 5.136 9.895 1.00 97.38 183 PHE A N 1
ATOM 1508 C CA . PHE A 1 183 ? -10.321 4.315 9.260 1.00 97.38 183 PHE A CA 1
ATOM 1509 C C . PHE A 1 183 ? -10.424 4.469 7.751 1.00 97.38 183 PHE A C 1
ATOM 1511 O O . PHE A 1 183 ? -11.517 4.409 7.197 1.00 97.38 183 PHE A O 1
ATOM 1518 N N . ILE A 1 184 ? -9.294 4.653 7.077 1.00 98.00 184 ILE A N 1
ATOM 1519 C CA . ILE A 1 184 ? -9.245 4.712 5.616 1.00 98.00 184 ILE A CA 1
ATOM 1520 C C . ILE A 1 184 ? -8.435 3.520 5.125 1.00 98.00 184 ILE A C 1
ATOM 1522 O O . ILE A 1 184 ? -7.261 3.377 5.477 1.00 98.00 184 ILE A O 1
ATOM 1526 N N . VAL A 1 185 ? -9.059 2.691 4.295 1.00 97.62 185 VAL A N 1
ATOM 1527 C CA . VAL A 1 185 ? -8.447 1.511 3.675 1.00 97.62 185 VAL A CA 1
ATOM 1528 C C . VAL A 1 185 ? -8.766 1.494 2.189 1.00 97.62 185 VAL A C 1
ATOM 1530 O O . VAL A 1 185 ? -9.844 1.904 1.770 1.00 97.62 185 VAL A O 1
ATOM 1533 N N . GLY A 1 186 ? -7.837 1.017 1.371 1.00 96.94 186 GLY A N 1
ATOM 1534 C CA . GLY A 1 186 ? -8.162 0.626 0.005 1.00 96.94 186 GLY A CA 1
ATOM 1535 C C . GLY A 1 186 ? -8.919 -0.702 -0.009 1.00 96.94 186 GLY A C 1
ATOM 1536 O O . GLY A 1 186 ? -8.676 -1.556 0.848 1.00 96.94 186 GLY A O 1
ATOM 1537 N N . ILE A 1 187 ? -9.807 -0.911 -0.985 1.00 97.44 187 ILE A N 1
ATOM 1538 C CA . ILE A 1 187 ? -10.555 -2.176 -1.099 1.00 97.44 187 ILE A CA 1
ATOM 1539 C C . ILE A 1 187 ? -9.629 -3.388 -1.251 1.00 97.44 187 ILE A C 1
ATOM 1541 O O . ILE A 1 187 ? -9.999 -4.489 -0.880 1.00 97.44 187 ILE A O 1
ATOM 1545 N N . GLU A 1 188 ? -8.390 -3.221 -1.715 1.00 96.56 188 GLU A N 1
ATOM 1546 C CA . GLU A 1 188 ? -7.443 -4.327 -1.843 1.00 96.56 188 GLU A CA 1
ATOM 1547 C C . GLU A 1 188 ? -6.839 -4.776 -0.504 1.00 96.56 188 GLU A C 1
ATOM 1549 O O . GLU A 1 188 ? -6.224 -5.839 -0.436 1.00 96.56 188 GLU A O 1
ATOM 1554 N N . GLN A 1 189 ? -6.976 -3.995 0.571 1.00 97.25 189 GLN A N 1
ATOM 1555 C CA . GLN A 1 189 ? -6.349 -4.260 1.876 1.00 97.25 189 GLN A CA 1
ATOM 1556 C C . GLN A 1 189 ? -7.078 -5.329 2.714 1.00 97.25 189 GLN A C 1
ATOM 1558 O O . GLN A 1 189 ? -7.041 -5.300 3.940 1.00 97.25 189 GLN A O 1
ATOM 1563 N N . VAL A 1 190 ? -7.722 -6.294 2.060 1.00 97.94 190 VAL A N 1
ATOM 1564 C CA . VAL A 1 190 ? -8.377 -7.433 2.713 1.00 97.94 190 VAL A CA 1
ATOM 1565 C C . VAL A 1 190 ? -7.364 -8.433 3.276 1.00 97.94 190 VAL A C 1
ATOM 1567 O O . VAL A 1 190 ? -6.391 -8.799 2.612 1.00 97.94 190 VAL A O 1
ATOM 1570 N N . CYS A 1 191 ? -7.629 -8.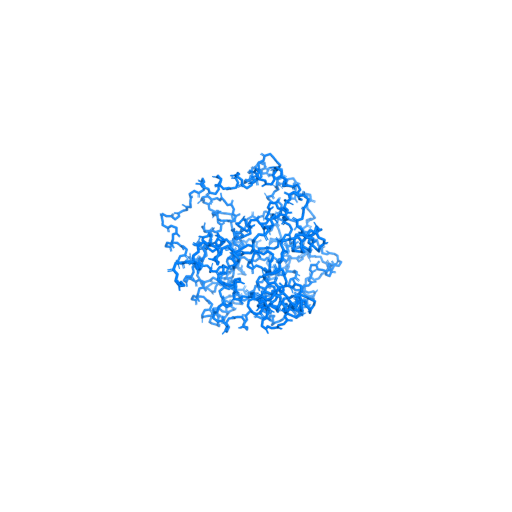944 4.470 1.00 97.81 191 CYS A N 1
ATOM 1571 C CA . CYS A 1 191 ? -7.073 -10.191 4.975 1.00 97.81 191 CYS A CA 1
ATOM 1572 C C . CYS A 1 191 ? -8.231 -11.158 5.277 1.00 97.81 191 CYS A C 1
ATOM 1574 O O . CYS A 1 191 ? -9.159 -10.750 5.972 1.00 97.81 191 CYS A O 1
ATOM 1576 N N . PRO A 1 192 ? -8.221 -12.410 4.783 1.00 97.38 192 PRO A N 1
ATOM 1577 C CA . PRO A 1 192 ? -9.378 -13.286 4.944 1.00 97.38 192 PRO A CA 1
ATOM 1578 C C . PRO A 1 192 ? -9.656 -13.651 6.396 1.00 97.38 192 PRO A C 1
ATOM 1580 O O . PRO A 1 192 ? -10.769 -13.471 6.884 1.00 97.38 192 PRO A O 1
ATOM 1583 N N . THR A 1 193 ? -8.623 -14.142 7.080 1.00 97.25 193 THR A N 1
ATOM 1584 C CA . THR A 1 193 ? -8.726 -14.690 8.433 1.00 97.25 193 THR A CA 1
ATOM 1585 C C . THR A 1 193 ? -7.761 -14.011 9.397 1.00 97.25 193 THR A C 1
ATOM 1587 O O . THR A 1 193 ? -6.768 -13.396 8.986 1.00 97.25 193 THR A O 1
ATOM 1590 N N . MET A 1 194 ? -8.019 -14.164 10.696 1.00 94.38 194 MET A N 1
ATOM 1591 C CA . MET A 1 194 ? -7.079 -13.749 11.744 1.00 94.38 194 MET A CA 1
ATOM 1592 C C . MET A 1 194 ? -5.728 -14.468 11.613 1.00 94.38 194 MET A C 1
ATOM 1594 O O . MET A 1 194 ? -4.682 -13.829 11.716 1.00 94.38 194 MET A O 1
ATOM 1598 N N . ALA A 1 195 ? -5.737 -15.765 11.295 1.00 94.75 195 ALA A N 1
ATOM 1599 C CA . ALA A 1 195 ? -4.519 -16.559 11.119 1.00 94.75 195 ALA A CA 1
ATOM 1600 C C . ALA A 1 195 ? -3.659 -16.073 9.936 1.00 94.75 195 ALA A C 1
ATOM 1602 O O . ALA A 1 195 ? -2.430 -16.037 10.020 1.00 94.75 195 ALA A O 1
ATOM 1603 N N . ASP A 1 196 ? -4.289 -15.650 8.836 1.00 96.44 196 ASP A N 1
ATOM 1604 C CA . ASP A 1 196 ? -3.570 -15.035 7.714 1.00 96.44 196 ASP A CA 1
ATOM 1605 C C . ASP A 1 196 ? -2.949 -13.686 8.115 1.00 96.44 196 ASP A C 1
ATOM 1607 O O . ASP A 1 196 ? -1.880 -13.317 7.623 1.00 96.44 196 ASP A O 1
ATOM 1611 N N . SER A 1 197 ? -3.583 -12.953 9.037 1.00 94.88 197 SER A N 1
ATOM 1612 C CA . SER A 1 197 ? -3.073 -11.665 9.511 1.00 94.88 197 SER A CA 1
ATOM 1613 C C . SER A 1 197 ? -1.808 -11.821 10.360 1.00 94.88 197 SER A C 1
ATOM 1615 O O . SER A 1 197 ? -0.847 -11.083 10.146 1.00 94.88 197 SER A O 1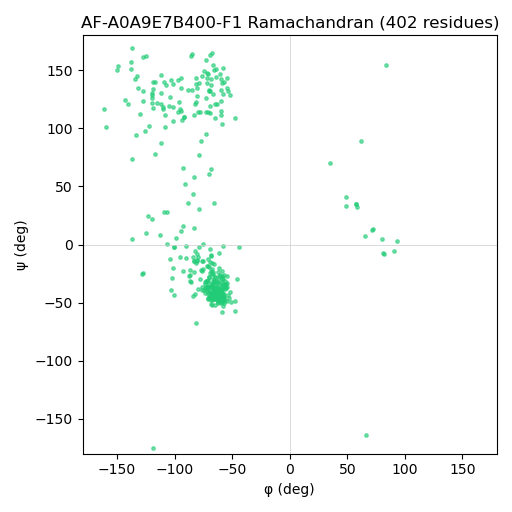
ATOM 1617 N N . GLU A 1 198 ? -1.750 -12.832 11.235 1.00 91.62 198 GLU A N 1
ATOM 1618 C CA . GLU A 1 198 ? -0.547 -13.201 11.999 1.00 91.62 198 GLU A CA 1
ATOM 1619 C C . GLU A 1 198 ? 0.607 -13.556 11.062 1.00 91.62 198 GLU A C 1
ATOM 1621 O O . GLU A 1 198 ? 1.735 -13.095 11.220 1.00 91.62 198 GLU A O 1
ATOM 1626 N N . TYR A 1 199 ? 0.292 -14.289 9.997 1.00 92.69 199 TYR A N 1
ATOM 1627 C CA . TYR A 1 199 ? 1.259 -14.635 8.974 1.00 92.69 199 TYR A CA 1
ATOM 1628 C C . TYR A 1 199 ? 1.845 -13.403 8.261 1.00 92.69 199 TYR A C 1
ATOM 1630 O O . TYR A 1 199 ? 3.057 -13.311 8.031 1.00 92.69 199 TYR A O 1
ATOM 1638 N N . PHE A 1 200 ? 1.001 -12.423 7.916 1.00 94.38 200 PHE A N 1
ATOM 1639 C CA . PHE A 1 200 ? 1.476 -11.153 7.367 1.00 94.38 200 PHE A CA 1
ATOM 1640 C C . PHE A 1 200 ? 2.251 -10.326 8.395 1.00 94.38 200 PHE A C 1
ATOM 1642 O O . PHE A 1 200 ? 3.214 -9.666 8.008 1.00 94.38 200 PHE A O 1
ATOM 1649 N N . LEU A 1 201 ? 1.887 -10.374 9.679 1.00 91.56 201 LEU A N 1
ATOM 1650 C CA . LEU A 1 201 ? 2.609 -9.693 10.755 1.00 91.56 201 LEU A CA 1
ATOM 1651 C C . LEU A 1 201 ? 4.044 -10.205 10.893 1.00 91.56 201 LEU A C 1
ATOM 1653 O O . LEU A 1 201 ? 4.947 -9.375 10.965 1.00 91.56 201 LEU A O 1
ATOM 1657 N N . SER A 1 202 ? 4.292 -11.515 10.802 1.00 88.62 202 SER A N 1
ATOM 1658 C CA . SER A 1 202 ? 5.655 -12.074 10.782 1.00 88.62 202 SER A CA 1
ATOM 1659 C C . SER A 1 202 ? 6.486 -11.533 9.607 1.00 88.62 202 SER A C 1
ATOM 1661 O O . SER A 1 202 ? 7.655 -11.161 9.755 1.00 88.62 202 SER A O 1
ATOM 1663 N N . LEU A 1 203 ? 5.879 -11.421 8.417 1.00 88.94 203 LEU A N 1
ATOM 1664 C CA . LEU A 1 203 ? 6.541 -10.833 7.245 1.00 88.94 203 LEU A CA 1
ATOM 1665 C C . LEU A 1 203 ? 6.784 -9.327 7.425 1.00 88.94 203 LEU A C 1
ATOM 1667 O O . LEU A 1 203 ? 7.866 -8.833 7.110 1.00 88.94 203 LEU A O 1
ATOM 1671 N N . LEU A 1 204 ? 5.812 -8.578 7.941 1.00 86.94 204 LEU A N 1
ATOM 1672 C CA . LEU A 1 204 ? 5.971 -7.152 8.231 1.00 86.94 204 LEU A CA 1
ATOM 1673 C C . LEU A 1 204 ? 7.049 -6.920 9.295 1.00 86.94 204 LEU A C 1
ATOM 1675 O O . LEU A 1 204 ? 7.887 -6.037 9.120 1.00 86.94 204 LEU A O 1
ATOM 1679 N N . GLY A 1 205 ? 7.086 -7.755 10.331 1.00 80.31 205 GLY A N 1
ATOM 1680 C CA . GLY A 1 205 ? 8.122 -7.801 11.354 1.00 80.31 205 GLY A CA 1
ATOM 1681 C C . GLY A 1 205 ? 9.511 -7.785 10.744 1.00 80.31 205 GLY A C 1
ATOM 1682 O O . GLY A 1 205 ? 10.269 -6.840 10.960 1.00 80.31 205 GLY A O 1
ATOM 1683 N N . LYS A 1 206 ? 9.798 -8.760 9.878 1.00 79.88 206 LYS A N 1
ATOM 1684 C CA . LYS A 1 206 ? 11.095 -8.873 9.208 1.00 79.88 206 LYS A CA 1
ATOM 1685 C C . LYS A 1 206 ? 11.364 -7.739 8.215 1.00 79.88 206 LYS A C 1
ATOM 1687 O O . LYS A 1 206 ? 12.426 -7.128 8.255 1.00 79.88 206 LYS A O 1
ATOM 1692 N N . TYR A 1 207 ? 10.443 -7.477 7.288 1.00 79.19 207 TYR A N 1
ATOM 1693 C CA . TYR A 1 207 ? 10.730 -6.628 6.123 1.00 79.19 207 TYR A CA 1
ATOM 1694 C C . TYR A 1 207 ? 10.501 -5.131 6.364 1.00 79.19 207 TYR A C 1
ATOM 1696 O O . TYR A 1 207 ? 11.142 -4.313 5.706 1.00 79.19 207 TYR A O 1
ATOM 1704 N N . ARG A 1 208 ? 9.597 -4.766 7.280 1.00 78.56 208 ARG A N 1
ATOM 1705 C CA . ARG A 1 208 ? 9.262 -3.368 7.592 1.00 78.56 208 ARG A CA 1
ATOM 1706 C C . ARG A 1 208 ? 9.954 -2.881 8.854 1.00 78.56 208 ARG A C 1
ATOM 1708 O O . ARG A 1 208 ? 10.468 -1.767 8.870 1.00 78.56 208 ARG A O 1
ATOM 1715 N N . PHE A 1 209 ? 9.955 -3.712 9.894 1.00 75.00 209 PHE A N 1
ATOM 1716 C CA . PHE A 1 209 ? 10.449 -3.339 11.221 1.00 75.00 209 PHE A CA 1
ATOM 1717 C C . PHE A 1 209 ? 11.820 -3.931 11.545 1.00 75.00 209 PHE A C 1
ATOM 1719 O O . PHE A 1 209 ? 12.443 -3.513 12.518 1.00 75.00 209 PHE A O 1
ATOM 1726 N N . GLY A 1 210 ? 12.285 -4.889 10.738 1.00 71.62 210 GLY A N 1
ATOM 1727 C CA . GLY A 1 210 ? 13.540 -5.599 10.946 1.00 71.62 210 GLY A CA 1
ATOM 1728 C C . GLY A 1 210 ? 13.610 -6.331 12.295 1.00 71.62 210 GLY A C 1
ATOM 1729 O O . GLY A 1 210 ? 14.672 -6.460 12.895 1.00 71.62 210 GLY A O 1
ATOM 1730 N N . LYS A 1 211 ? 12.467 -6.812 12.784 1.00 68.50 211 LYS A N 1
ATOM 1731 C CA . LYS A 1 211 ? 12.351 -7.608 14.007 1.00 68.50 211 LYS A CA 1
ATOM 1732 C C . LYS A 1 211 ? 12.202 -9.080 13.639 1.00 68.50 211 LYS A C 1
ATOM 1734 O O . LYS A 1 211 ? 11.484 -9.407 12.694 1.00 68.50 211 LYS A O 1
ATOM 1739 N N . SER A 1 212 ? 12.890 -9.954 14.372 1.00 66.19 212 SER A N 1
ATOM 1740 C CA . SER A 1 212 ? 12.741 -11.405 14.222 1.00 66.19 212 SER A CA 1
ATOM 1741 C C . SER A 1 212 ? 11.410 -11.899 14.773 1.00 66.19 212 SER A C 1
ATOM 1743 O O . SER A 1 212 ? 10.880 -12.841 14.217 1.00 66.19 212 SER A O 1
ATOM 1745 N N . GLU A 1 213 ? 10.876 -11.244 15.808 1.00 68.25 213 GLU A N 1
ATOM 1746 C CA . GLU A 1 213 ? 9.545 -11.488 16.374 1.00 68.25 213 GLU A CA 1
ATOM 1747 C C . GLU A 1 213 ? 8.783 -10.160 16.434 1.00 68.25 213 GLU A C 1
ATOM 1749 O O . GLU A 1 213 ? 9.338 -9.144 16.872 1.00 68.25 213 GLU A O 1
ATOM 1754 N N . PHE A 1 214 ? 7.530 -10.132 15.971 1.00 73.62 214 PHE A N 1
ATOM 1755 C CA . PHE A 1 214 ? 6.754 -8.892 15.866 1.00 73.62 214 PHE A CA 1
ATOM 1756 C C . PHE A 1 214 ? 5.448 -8.935 16.655 1.00 73.62 214 PHE A C 1
ATOM 1758 O O . PHE A 1 214 ? 4.439 -9.456 16.193 1.00 73.62 214 PHE A O 1
ATOM 1765 N N . ASN A 1 215 ? 5.464 -8.284 17.820 1.00 77.94 215 ASN A N 1
ATOM 1766 C CA . ASN A 1 215 ? 4.318 -8.193 18.730 1.00 77.94 215 ASN A CA 1
ATOM 1767 C C . ASN A 1 215 ? 3.751 -6.764 18.853 1.00 77.94 215 ASN A C 1
ATOM 1769 O O . ASN A 1 215 ? 2.888 -6.506 19.688 1.00 77.94 215 ASN A O 1
ATOM 1773 N N . ASP A 1 216 ? 4.216 -5.825 18.022 1.00 81.75 216 ASP A N 1
ATOM 1774 C CA . ASP A 1 216 ? 3.800 -4.418 18.072 1.00 81.75 216 ASP A CA 1
ATOM 1775 C C . ASP A 1 216 ? 2.630 -4.145 17.124 1.00 81.75 216 ASP A C 1
ATOM 1777 O O . ASP A 1 216 ? 2.748 -3.401 16.150 1.00 81.75 216 ASP A O 1
ATOM 1781 N N . TYR A 1 217 ? 1.479 -4.742 17.413 1.00 87.62 217 TYR A N 1
ATOM 1782 C CA . TYR A 1 217 ? 0.263 -4.548 16.633 1.00 87.62 217 TYR A CA 1
ATOM 1783 C C . TYR A 1 217 ? -0.970 -4.376 17.519 1.00 87.62 217 TYR A C 1
ATOM 1785 O O . TYR A 1 217 ? -0.951 -4.563 18.733 1.00 87.62 217 TYR A O 1
ATOM 1793 N N . THR A 1 218 ? -2.066 -3.966 16.896 1.00 89.12 218 THR A N 1
ATOM 1794 C CA . THR A 1 218 ? -3.343 -3.718 17.547 1.00 89.12 218 THR A CA 1
ATOM 1795 C C . THR A 1 218 ? -4.469 -4.153 16.620 1.00 89.12 218 THR A C 1
ATOM 1797 O O . THR A 1 218 ? -4.577 -3.656 15.500 1.00 89.12 218 THR A O 1
ATOM 1800 N N . PHE A 1 219 ? -5.338 -5.036 17.111 1.00 91.31 219 PHE A N 1
ATOM 1801 C CA . PHE A 1 219 ? -6.632 -5.286 16.483 1.00 91.31 219 PHE A CA 1
ATOM 1802 C C . PHE A 1 219 ? -7.670 -4.311 17.034 1.00 91.31 219 PHE A C 1
ATOM 1804 O O . PHE A 1 219 ? -7.784 -4.114 18.247 1.00 91.31 219 PHE A O 1
ATOM 1811 N N . VAL A 1 220 ? -8.440 -3.710 16.135 1.00 90.31 220 VAL A N 1
ATOM 1812 C CA . VAL A 1 220 ? -9.555 -2.825 16.462 1.00 90.31 220 VAL A CA 1
ATOM 1813 C C . VAL A 1 220 ? -10.821 -3.427 15.886 1.00 90.31 220 VAL A C 1
ATOM 1815 O O . VAL A 1 220 ? -10.888 -3.708 14.698 1.00 90.31 220 VAL A O 1
ATOM 1818 N N . SER A 1 221 ? -11.834 -3.616 16.718 1.00 86.25 221 SER A N 1
ATOM 1819 C CA . SER A 1 221 ? -13.170 -3.990 16.266 1.00 86.25 221 SER A CA 1
ATOM 1820 C C . SER A 1 221 ? -14.185 -3.120 17.001 1.00 86.25 221 SER A C 1
ATOM 1822 O O . SER A 1 221 ? -13.969 -2.834 18.189 1.00 86.25 221 SER A O 1
ATOM 1824 N N . PRO A 1 222 ? -15.267 -2.684 16.338 1.00 75.44 222 PRO A N 1
ATOM 1825 C CA . PRO A 1 222 ? -16.392 -2.086 17.034 1.00 75.44 222 PRO A CA 1
ATOM 1826 C C . PRO A 1 222 ? -16.894 -3.049 18.129 1.00 75.44 222 PRO A C 1
ATOM 1828 O O . PRO A 1 222 ? -16.822 -4.268 17.985 1.00 75.44 222 PRO A O 1
ATOM 1831 N N . GLY A 1 223 ? -17.328 -2.531 19.277 1.00 63.62 223 GLY A N 1
ATOM 1832 C CA . GLY A 1 223 ? -17.930 -3.351 20.338 1.00 63.62 223 GLY A CA 1
ATOM 1833 C C . GLY A 1 223 ? -17.029 -4.385 21.039 1.00 63.62 223 GLY A C 1
ATOM 1834 O O . GLY A 1 223 ? -17.546 -5.167 21.836 1.00 63.62 223 GLY A O 1
ATOM 1835 N N . ASN A 1 224 ? -15.712 -4.421 20.795 1.00 60.22 224 ASN A N 1
ATOM 1836 C CA . ASN A 1 224 ? -14.817 -5.321 21.530 1.00 60.22 224 ASN A CA 1
ATOM 1837 C C . ASN A 1 224 ? -14.678 -4.874 22.998 1.00 60.22 224 ASN A C 1
ATOM 1839 O O . ASN A 1 224 ? -14.084 -3.837 23.286 1.00 60.22 224 ASN A O 1
ATOM 1843 N N . SER A 1 225 ? -15.184 -5.697 23.919 1.00 45.97 225 SER A N 1
ATOM 1844 C CA . SER A 1 225 ? -15.194 -5.468 25.369 1.00 45.97 225 SER A CA 1
ATOM 1845 C C . SER A 1 225 ? -13.816 -5.520 26.037 1.00 45.97 225 SER A C 1
ATOM 1847 O O . SER A 1 225 ? -13.708 -5.179 27.211 1.00 45.97 225 SER A O 1
ATOM 1849 N N . GLN A 1 226 ? -12.765 -5.962 25.334 1.00 42.12 226 GLN A N 1
ATOM 1850 C CA . GLN A 1 226 ? -11.398 -5.982 25.877 1.00 42.12 226 GLN A CA 1
ATOM 1851 C C . GLN A 1 226 ? -10.696 -4.622 25.835 1.00 42.12 226 GLN A C 1
ATOM 1853 O O . GLN A 1 226 ? -9.637 -4.456 26.438 1.00 42.12 226 GLN A O 1
ATOM 1858 N N . ARG A 1 227 ? -11.267 -3.640 25.133 1.00 51.62 227 ARG A N 1
ATOM 1859 C CA . ARG A 1 227 ? -10.856 -2.244 25.251 1.00 51.62 227 ARG A CA 1
ATOM 1860 C C . ARG A 1 227 ? -11.989 -1.487 25.913 1.00 51.62 227 ARG A C 1
ATOM 1862 O O . ARG A 1 227 ? -13.125 -1.560 25.456 1.00 51.62 227 ARG A O 1
ATOM 1869 N N . GLU A 1 228 ? -11.664 -0.710 26.939 1.00 47.34 228 GLU A N 1
ATOM 1870 C CA . GLU A 1 228 ? -12.530 0.363 27.432 1.00 47.34 228 GLU A CA 1
ATOM 1871 C C . GLU A 1 228 ? -12.557 1.495 26.390 1.00 47.34 228 GLU A C 1
ATOM 1873 O O . GLU A 1 228 ? -12.118 2.617 26.631 1.00 47.34 228 GLU A O 1
ATOM 1878 N N . LEU A 1 229 ? -13.020 1.185 25.176 1.00 56.25 229 LEU A N 1
ATOM 1879 C CA . LEU A 1 229 ? -13.418 2.208 24.225 1.00 56.25 229 LEU A CA 1
ATOM 1880 C C . LEU A 1 229 ? -14.517 3.016 24.902 1.00 56.25 229 LEU A C 1
ATOM 1882 O O . LEU A 1 229 ? -15.386 2.454 25.579 1.00 56.25 229 LEU A O 1
ATOM 1886 N N . HIS A 1 230 ? -14.487 4.335 24.733 1.00 53.59 230 HIS A N 1
ATOM 1887 C CA . HIS A 1 230 ? -15.553 5.164 25.266 1.00 53.59 230 HIS A CA 1
ATOM 1888 C C . HIS A 1 230 ? -16.897 4.611 24.744 1.00 53.59 230 HIS A C 1
ATOM 1890 O O . HIS A 1 230 ? -17.020 4.397 23.536 1.00 53.59 230 HIS A O 1
ATOM 1896 N N . PRO A 1 231 ? -17.927 4.411 25.590 1.00 55.94 231 PRO A N 1
ATOM 1897 C CA . PRO A 1 231 ? -19.220 3.827 25.192 1.00 55.94 231 PRO A CA 1
ATOM 1898 C C . PRO A 1 231 ? -19.976 4.572 24.072 1.00 55.94 231 PRO A C 1
ATOM 1900 O O . PRO A 1 231 ? -21.073 4.179 23.695 1.00 55.94 231 PRO A O 1
ATOM 1903 N N . GLN A 1 232 ? -19.420 5.682 23.579 1.00 62.72 232 GLN A N 1
ATOM 1904 C CA . GLN A 1 232 ? -19.979 6.564 22.554 1.00 62.72 232 GLN A CA 1
ATOM 1905 C C . GLN A 1 232 ? -19.025 6.769 21.364 1.00 62.72 232 GLN A C 1
ATOM 1907 O O . GLN A 1 232 ? -19.264 7.666 20.558 1.00 62.72 232 GLN A O 1
ATOM 1912 N N . THR A 1 233 ? -17.923 6.014 21.269 1.00 83.00 233 THR A N 1
ATOM 1913 C CA . THR A 1 233 ? -16.990 6.148 20.146 1.00 83.00 233 THR A CA 1
ATOM 1914 C C . THR A 1 233 ? -17.618 5.592 18.870 1.00 83.00 233 THR A C 1
ATOM 1916 O O . THR A 1 233 ? -17.843 4.391 18.739 1.00 83.00 233 THR A O 1
ATOM 1919 N N . GLU A 1 234 ? -17.876 6.470 17.905 1.00 90.12 234 GLU A N 1
ATOM 1920 C CA . GLU A 1 234 ? -18.349 6.107 16.573 1.00 90.12 234 GLU A CA 1
ATOM 1921 C C . GLU A 1 234 ? -17.169 5.684 15.692 1.00 90.12 234 GLU A C 1
ATOM 1923 O O . GLU A 1 234 ? -16.244 6.467 15.451 1.00 90.12 234 GLU A O 1
ATOM 1928 N N . MET A 1 235 ? -17.206 4.454 15.176 1.00 93.12 235 MET A N 1
ATOM 1929 C CA . MET A 1 235 ? -16.194 3.944 14.251 1.00 93.12 235 MET A CA 1
ATOM 1930 C C . MET A 1 235 ? -16.721 3.931 12.822 1.00 93.12 235 MET A C 1
ATOM 1932 O O . MET A 1 235 ? -17.765 3.344 12.537 1.00 93.12 235 MET A O 1
ATOM 1936 N N . HIS A 1 236 ? -15.960 4.546 11.923 1.00 96.25 236 HIS A N 1
ATOM 1937 C CA . HIS A 1 236 ? -16.235 4.590 10.496 1.00 96.25 236 HIS A CA 1
ATOM 1938 C C . HIS A 1 236 ? -15.095 3.935 9.719 1.00 96.25 236 HIS A C 1
ATOM 1940 O O . HIS A 1 236 ? -13.931 4.165 10.039 1.00 96.25 236 HIS A O 1
ATOM 1946 N N . VAL A 1 237 ? -15.406 3.169 8.677 1.00 97.62 237 VAL A N 1
ATOM 1947 C CA . VAL A 1 237 ? -14.416 2.676 7.706 1.00 97.62 237 VAL A CA 1
ATOM 1948 C C . VAL A 1 237 ? -14.771 3.223 6.334 1.00 97.62 237 VAL A C 1
ATOM 1950 O O . VAL A 1 237 ? -15.828 2.913 5.796 1.00 97.62 237 VAL A O 1
ATOM 1953 N N . VAL A 1 238 ? -13.874 4.021 5.765 1.00 98.25 238 VAL A N 1
ATOM 1954 C CA . VAL A 1 238 ? -13.941 4.485 4.379 1.00 98.25 238 VAL A CA 1
ATOM 1955 C C . VAL A 1 238 ? -13.160 3.503 3.515 1.00 98.25 238 VAL A C 1
ATOM 1957 O O . VAL A 1 238 ? -11.930 3.435 3.598 1.00 98.25 238 VAL A O 1
ATOM 1960 N N . MET A 1 239 ? -13.882 2.743 2.695 1.00 97.88 239 MET A N 1
ATOM 1961 C CA . MET A 1 239 ? -13.315 1.799 1.736 1.00 97.88 239 MET A CA 1
ATOM 1962 C C . MET A 1 239 ? -13.125 2.489 0.388 1.00 97.88 239 MET A C 1
ATOM 1964 O O . MET A 1 239 ? -14.092 2.823 -0.294 1.00 97.88 239 MET A O 1
ATOM 1968 N N . LEU A 1 240 ? -11.870 2.719 0.015 1.00 97.50 240 LEU A N 1
ATOM 1969 C CA . LEU A 1 240 ? -11.486 3.439 -1.190 1.00 97.50 240 LEU A CA 1
ATOM 1970 C C . LEU A 1 240 ? -11.229 2.469 -2.348 1.00 97.50 240 LEU A C 1
ATOM 1972 O O . LEU A 1 240 ? -10.270 1.695 -2.315 1.00 97.50 240 LEU A O 1
ATOM 1976 N N . ASP A 1 241 ? -12.052 2.542 -3.391 1.00 96.06 241 ASP A N 1
ATOM 1977 C CA . ASP A 1 241 ? -11.791 1.854 -4.659 1.00 96.06 241 ASP A CA 1
ATOM 1978 C C . ASP A 1 241 ? -10.807 2.677 -5.499 1.00 96.06 241 ASP A C 1
ATOM 1980 O O . ASP A 1 241 ? -9.649 2.299 -5.676 1.00 96.06 241 ASP A O 1
ATOM 1984 N N . ASN A 1 242 ? -11.241 3.850 -5.963 1.00 94.50 242 ASN A N 1
ATOM 1985 C CA . ASN A 1 242 ? -10.440 4.788 -6.744 1.00 94.50 242 ASN A CA 1
ATOM 1986 C C . ASN A 1 242 ? -9.693 4.135 -7.927 1.00 94.50 242 ASN A C 1
ATOM 1988 O O . ASN A 1 242 ? -8.536 4.446 -8.189 1.00 94.50 242 ASN A O 1
ATOM 1992 N N . GLY A 1 243 ? -10.354 3.218 -8.642 1.00 93.50 243 GLY A N 1
ATOM 1993 C CA . GLY A 1 243 ? -9.795 2.527 -9.813 1.00 93.50 243 GLY A CA 1
ATOM 1994 C C . GLY A 1 243 ? -9.118 1.188 -9.505 1.00 93.50 243 GLY A C 1
ATOM 1995 O O . GLY A 1 243 ? -8.600 0.546 -10.415 1.00 93.50 243 GLY A O 1
ATOM 1996 N N . ARG A 1 244 ? -9.136 0.717 -8.254 1.00 94.62 244 ARG A N 1
ATOM 1997 C CA . ARG A 1 244 ? -8.646 -0.623 -7.887 1.00 94.62 244 ARG A CA 1
ATOM 1998 C C . ARG A 1 244 ? -9.477 -1.725 -8.536 1.00 94.62 244 ARG A C 1
ATOM 2000 O O . ARG A 1 244 ? -8.894 -2.710 -8.975 1.00 94.62 244 ARG A O 1
ATOM 2007 N N . THR A 1 245 ? -10.793 -1.549 -8.645 1.00 94.56 245 THR A N 1
ATOM 2008 C CA . THR A 1 245 ? -11.678 -2.493 -9.346 1.00 94.56 245 THR A CA 1
ATOM 2009 C C . THR A 1 245 ? -11.284 -2.638 -10.816 1.00 94.56 245 THR A C 1
ATOM 2011 O O . THR A 1 245 ? -11.181 -3.758 -11.312 1.00 94.56 245 THR A O 1
ATOM 2014 N N . ASP A 1 246 ? -10.956 -1.532 -11.490 1.00 93.31 246 ASP A N 1
ATOM 2015 C CA . ASP A 1 246 ? -10.487 -1.559 -12.881 1.00 93.31 246 ASP A CA 1
ATOM 2016 C C . ASP A 1 246 ? -9.131 -2.279 -12.992 1.00 93.31 246 ASP A C 1
ATOM 2018 O O . ASP A 1 246 ? -8.940 -3.145 -13.846 1.00 93.31 246 ASP A O 1
ATOM 2022 N N . ILE A 1 247 ? -8.198 -1.992 -12.074 1.00 94.69 247 ILE A N 1
ATOM 2023 C CA . ILE A 1 247 ? -6.880 -2.647 -12.013 1.00 94.69 247 ILE A CA 1
ATOM 2024 C C . ILE A 1 247 ? -7.009 -4.165 -11.807 1.00 94.69 247 ILE A C 1
ATOM 2026 O O . ILE A 1 247 ? -6.245 -4.925 -12.404 1.00 94.69 247 ILE A O 1
ATOM 2030 N N . LEU A 1 248 ? -7.962 -4.624 -10.986 1.00 93.50 248 LEU A N 1
ATOM 2031 C CA . LEU A 1 248 ? -8.203 -6.054 -10.749 1.00 93.50 248 LEU A CA 1
ATOM 2032 C C . LEU A 1 248 ? -8.563 -6.811 -12.034 1.00 93.50 248 LEU A C 1
ATOM 2034 O O . LEU A 1 248 ? -8.188 -7.978 -12.169 1.00 93.50 248 LEU A O 1
ATOM 2038 N N . GLY A 1 249 ? -9.235 -6.149 -12.981 1.00 91.88 249 GLY A N 1
ATOM 2039 C CA . GLY A 1 249 ? -9.618 -6.727 -14.270 1.00 91.88 249 GLY A CA 1
ATOM 2040 C C . GLY A 1 249 ? -8.445 -7.008 -15.217 1.00 91.88 249 GLY A C 1
ATOM 2041 O O . GLY A 1 249 ? -8.602 -7.764 -16.177 1.00 91.88 249 GLY A O 1
ATOM 2042 N N . HIS A 1 250 ? -7.259 -6.451 -14.953 1.00 91.88 250 HIS A N 1
ATOM 2043 C CA . HIS A 1 250 ? -6.094 -6.582 -15.826 1.00 91.88 250 HIS A CA 1
ATOM 2044 C C . HIS A 1 250 ? -5.004 -7.473 -15.203 1.00 91.88 250 HIS A C 1
ATOM 2046 O O . HIS A 1 250 ? -4.466 -7.190 -14.133 1.00 91.88 250 HIS A O 1
ATOM 2052 N N . ILE A 1 251 ? -4.688 -8.595 -15.870 1.00 86.44 251 ILE A N 1
ATOM 2053 C CA . ILE A 1 251 ? -3.890 -9.704 -15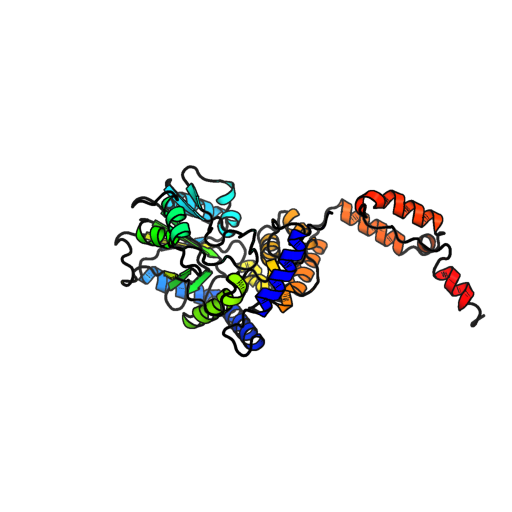.305 1.00 86.44 251 ILE A CA 1
ATOM 2054 C C . ILE A 1 251 ? -2.461 -9.300 -14.879 1.00 86.44 251 ILE A C 1
ATOM 2056 O O . ILE A 1 251 ? -2.029 -9.730 -13.804 1.00 86.44 251 ILE A O 1
ATOM 2060 N N . PRO A 1 252 ? -1.693 -8.517 -15.660 1.00 90.38 252 PRO A N 1
ATOM 2061 C CA . PRO A 1 252 ? -0.410 -8.000 -15.183 1.00 90.38 252 PRO A CA 1
ATOM 2062 C C . PRO A 1 252 ? -0.561 -7.007 -14.017 1.00 90.38 252 PRO A C 1
ATOM 2064 O O . PRO A 1 252 ? 0.122 -7.121 -12.999 1.00 90.38 252 PRO A O 1
ATOM 2067 N N . GLU A 1 253 ? -1.475 -6.049 -14.139 1.00 93.56 253 GLU A N 1
ATOM 2068 C CA . GLU A 1 253 ? -1.603 -4.867 -13.286 1.00 93.56 253 GLU A CA 1
ATOM 2069 C C . GLU A 1 253 ? -2.171 -5.196 -11.905 1.00 93.56 253 GLU A C 1
ATOM 2071 O O . GLU A 1 253 ? -1.729 -4.611 -10.912 1.00 93.56 253 GLU A O 1
ATOM 2076 N N . ARG A 1 254 ? -3.071 -6.182 -11.801 1.00 94.56 254 ARG A N 1
ATOM 2077 C CA . ARG A 1 254 ? -3.628 -6.666 -10.523 1.00 94.56 254 ARG A CA 1
ATOM 2078 C C . ARG A 1 254 ? -2.564 -7.092 -9.518 1.00 94.56 254 ARG A C 1
ATOM 2080 O O . ARG A 1 254 ? -2.794 -6.986 -8.317 1.00 94.56 254 ARG A O 1
ATOM 2087 N N . GLN A 1 255 ? -1.377 -7.517 -9.970 1.00 93.94 255 GLN A N 1
ATOM 2088 C CA . GLN A 1 255 ? -0.278 -7.854 -9.058 1.00 93.94 255 GLN A CA 1
ATOM 2089 C C . GLN A 1 255 ? 0.146 -6.656 -8.202 1.00 93.94 255 GLN A C 1
ATOM 2091 O O . GLN A 1 255 ? 0.619 -6.835 -7.078 1.00 93.94 255 GLN A O 1
ATOM 2096 N N . SER A 1 256 ? -0.074 -5.429 -8.693 1.00 94.38 256 SER A N 1
ATOM 2097 C CA . SER A 1 256 ? 0.184 -4.213 -7.925 1.00 94.38 256 SER A CA 1
ATOM 2098 C C . SER A 1 256 ? -0.616 -4.168 -6.615 1.00 94.38 256 SER A C 1
ATOM 2100 O O . SER A 1 256 ? -0.149 -3.621 -5.612 1.00 94.38 256 SER A O 1
ATOM 2102 N N . LEU A 1 257 ? -1.793 -4.798 -6.588 1.00 95.94 257 LEU A N 1
ATOM 2103 C CA . LEU A 1 257 ? -2.714 -4.809 -5.457 1.00 95.94 257 LEU A CA 1
ATOM 2104 C C . LEU A 1 257 ? -2.361 -5.863 -4.398 1.00 95.94 257 LEU A C 1
ATOM 2106 O O . LEU A 1 257 ? -2.814 -5.754 -3.262 1.00 95.94 257 LEU A O 1
ATOM 2110 N N . TYR A 1 258 ? -1.490 -6.834 -4.692 1.00 96.12 258 TYR A N 1
ATOM 2111 C CA . TYR A 1 258 ? -1.067 -7.841 -3.704 1.00 96.12 258 TYR A CA 1
ATOM 2112 C C . TYR A 1 258 ? -0.158 -7.282 -2.611 1.00 96.12 258 TYR A C 1
ATOM 2114 O O . TYR A 1 258 ? -0.020 -7.900 -1.558 1.00 96.12 258 TYR A O 1
ATOM 2122 N N . CYS A 1 259 ? 0.452 -6.120 -2.847 1.00 94.81 259 CYS A N 1
ATOM 2123 C CA . CYS A 1 259 ? 1.391 -5.487 -1.931 1.00 94.81 259 CYS A CA 1
ATOM 2124 C C . CYS A 1 259 ? 0.832 -5.350 -0.504 1.00 94.81 259 CYS A C 1
ATOM 2126 O O . CYS A 1 259 ? -0.224 -4.759 -0.304 1.00 94.81 259 CYS A O 1
ATOM 2128 N N . ILE A 1 260 ? 1.609 -5.815 0.478 1.00 93.94 260 ILE A N 1
ATOM 2129 C CA . ILE A 1 260 ? 1.317 -5.699 1.920 1.00 93.94 260 ILE A CA 1
ATOM 2130 C C . ILE A 1 260 ? 1.979 -4.474 2.570 1.00 93.94 260 ILE A C 1
ATOM 2132 O O . ILE A 1 260 ? 2.078 -4.383 3.784 1.00 93.94 260 ILE A O 1
ATOM 2136 N N . GLN A 1 261 ? 2.514 -3.549 1.765 1.00 88.81 261 GLN A N 1
ATOM 2137 C CA . GLN A 1 261 ? 3.172 -2.316 2.225 1.00 88.81 261 GLN A CA 1
ATOM 2138 C C . GLN A 1 261 ? 4.363 -2.521 3.184 1.00 88.81 261 GLN A C 1
ATOM 2140 O O . GLN A 1 261 ? 4.637 -1.691 4.048 1.00 88.81 261 GLN A O 1
ATOM 2145 N N . CYS A 1 262 ? 5.137 -3.590 2.987 1.00 87.25 262 CYS A N 1
ATOM 2146 C CA . CYS A 1 262 ? 6.317 -3.884 3.808 1.00 87.25 262 CYS A CA 1
ATOM 2147 C C . CYS A 1 262 ? 7.487 -2.895 3.636 1.00 87.25 262 CYS A C 1
ATOM 2149 O O . CYS A 1 262 ? 8.363 -2.839 4.485 1.00 87.25 262 CYS A O 1
ATOM 2151 N N . GLY A 1 263 ? 7.549 -2.145 2.530 1.00 82.62 263 GLY A N 1
ATOM 2152 C CA . GLY A 1 263 ? 8.639 -1.198 2.257 1.00 82.62 263 GLY A CA 1
ATOM 2153 C C . GLY A 1 263 ? 9.933 -1.802 1.687 1.00 82.62 263 GLY A C 1
ATOM 2154 O O . GLY A 1 263 ? 10.782 -1.039 1.226 1.00 82.62 263 GLY A O 1
ATOM 2155 N N . ALA A 1 264 ? 10.065 -3.131 1.600 1.00 81.81 264 ALA A N 1
ATOM 2156 C CA . ALA A 1 264 ? 11.276 -3.806 1.103 1.00 81.81 264 ALA A CA 1
ATOM 2157 C C . ALA A 1 264 ? 11.721 -3.312 -0.287 1.00 81.81 264 ALA A C 1
ATOM 2159 O O . ALA A 1 264 ? 12.885 -2.999 -0.527 1.00 81.81 264 ALA A O 1
ATOM 2160 N N . CYS A 1 265 ? 10.770 -3.147 -1.210 1.00 82.88 265 CYS A N 1
ATOM 2161 C CA . CYS A 1 265 ? 11.072 -2.682 -2.564 1.00 82.88 265 CYS A CA 1
ATOM 2162 C C . CYS A 1 265 ? 11.584 -1.234 -2.628 1.00 82.88 265 CYS A C 1
ATOM 2164 O O . CYS A 1 265 ? 12.278 -0.885 -3.582 1.00 82.88 265 CYS A O 1
ATOM 2166 N N . LYS A 1 266 ? 11.270 -0.401 -1.624 1.00 77.38 266 LYS A N 1
ATOM 2167 C CA . LYS A 1 266 ? 11.827 0.950 -1.508 1.00 77.38 266 LYS A CA 1
ATOM 2168 C C . LYS A 1 266 ? 13.319 0.859 -1.198 1.00 77.38 266 LYS A C 1
ATOM 2170 O O . LYS A 1 266 ? 14.111 1.478 -1.899 1.00 77.38 266 LYS A O 1
ATOM 2175 N N . GLN A 1 267 ? 13.695 0.028 -0.226 1.00 67.75 267 GLN A N 1
ATOM 2176 C CA . GLN A 1 267 ? 15.084 -0.178 0.203 1.00 67.75 267 GLN A CA 1
ATOM 2177 C C . GLN A 1 267 ? 15.972 -0.737 -0.926 1.00 67.75 267 GLN A C 1
ATOM 2179 O O . GLN A 1 267 ? 17.084 -0.262 -1.133 1.00 67.75 267 GLN A O 1
ATOM 2184 N N . GLU A 1 268 ? 15.444 -1.678 -1.716 1.00 67.19 268 GLU A N 1
ATOM 2185 C CA . GLU A 1 268 ? 16.179 -2.348 -2.806 1.00 67.19 268 GLU A CA 1
ATOM 2186 C C . GLU A 1 268 ? 16.250 -1.557 -4.116 1.00 67.19 268 GLU A C 1
ATOM 2188 O O . GLU A 1 268 ? 17.045 -1.851 -5.020 1.00 67.19 268 GLU A O 1
ATOM 2193 N N . SER A 1 269 ? 15.404 -0.542 -4.262 1.00 62.53 269 SER A N 1
ATOM 2194 C CA . SER A 1 269 ? 15.485 0.355 -5.400 1.00 62.53 269 SER A CA 1
ATOM 2195 C C . SER A 1 269 ? 16.711 1.264 -5.223 1.00 62.53 269 SER A C 1
ATOM 2197 O O . SER A 1 269 ? 16.651 2.284 -4.548 1.00 62.53 269 SER A O 1
ATOM 2199 N N . ASN A 1 270 ? 17.839 0.867 -5.834 1.00 50.94 270 ASN A N 1
ATOM 2200 C CA . ASN A 1 270 ? 19.190 1.478 -5.804 1.00 50.94 270 ASN A CA 1
ATOM 2201 C C . ASN A 1 270 ? 19.285 3.025 -5.948 1.00 50.94 270 ASN A C 1
ATOM 2203 O O . ASN A 1 270 ? 20.386 3.570 -5.919 1.00 50.94 270 ASN A O 1
ATOM 2207 N N . HIS A 1 271 ? 18.185 3.757 -6.133 1.00 51.66 271 HIS A N 1
ATOM 2208 C CA . HIS A 1 271 ? 18.161 5.219 -6.187 1.00 51.66 271 HIS A CA 1
ATOM 2209 C C . HIS A 1 271 ? 18.181 5.892 -4.803 1.00 51.66 271 HIS A C 1
ATOM 2211 O O . HIS A 1 271 ? 18.448 7.092 -4.734 1.00 51.66 271 HIS A O 1
ATOM 2217 N N . LEU A 1 272 ? 17.943 5.158 -3.706 1.00 46.34 272 LEU A N 1
ATOM 2218 C CA . LEU A 1 272 ? 17.976 5.728 -2.351 1.00 46.34 272 LEU A CA 1
ATOM 2219 C C . LEU A 1 272 ? 19.342 6.308 -1.956 1.00 46.34 272 LEU A C 1
ATOM 2221 O O . LEU A 1 272 ? 19.393 7.183 -1.101 1.00 46.34 272 LEU A O 1
ATOM 2225 N N . VAL A 1 273 ? 20.430 5.914 -2.626 1.00 43.78 273 VAL A N 1
ATOM 2226 C CA . VAL A 1 273 ? 21.760 6.525 -2.417 1.00 43.78 273 VAL A CA 1
ATOM 2227 C C . VAL A 1 273 ? 21.801 7.988 -2.871 1.00 43.78 273 VAL A C 1
ATOM 2229 O O . VAL A 1 273 ? 22.726 8.721 -2.542 1.00 43.78 273 VAL A O 1
ATOM 2232 N N . LEU A 1 274 ? 20.827 8.412 -3.681 1.00 45.75 274 LEU A N 1
ATOM 2233 C CA . LEU A 1 274 ? 20.868 9.676 -4.410 1.00 45.75 274 LEU A CA 1
ATOM 2234 C C . LEU A 1 274 ? 19.626 10.548 -4.180 1.00 45.75 274 LEU A C 1
ATOM 2236 O O . LEU A 1 274 ? 19.723 11.760 -4.355 1.00 45.75 274 LEU A O 1
ATOM 2240 N N . ASN A 1 275 ? 18.471 9.970 -3.815 1.00 52.03 275 ASN A N 1
ATOM 2241 C CA . ASN A 1 275 ? 17.260 10.731 -3.486 1.00 52.03 275 ASN A CA 1
ATOM 2242 C C . ASN A 1 275 ? 16.263 9.910 -2.636 1.00 52.03 275 ASN A C 1
ATOM 2244 O O . ASN A 1 275 ? 15.507 9.096 -3.169 1.00 52.03 275 ASN A O 1
ATOM 2248 N N . SER A 1 276 ? 16.236 10.144 -1.321 1.00 52.44 276 SER A N 1
ATOM 2249 C CA . SER A 1 276 ? 15.334 9.483 -0.359 1.00 52.44 276 SER A CA 1
ATOM 2250 C C . SER A 1 276 ? 13.862 9.909 -0.471 1.00 52.44 276 SER A C 1
ATOM 2252 O O . SER A 1 276 ? 12.984 9.247 0.090 1.00 52.44 276 SER A O 1
ATOM 2254 N N . SER A 1 277 ? 13.572 10.985 -1.211 1.00 61.59 277 SER A N 1
ATOM 2255 C CA . SER A 1 277 ? 12.222 11.533 -1.389 1.00 61.59 277 SER A CA 1
ATOM 2256 C C . SER A 1 277 ? 11.388 10.785 -2.432 1.00 61.59 277 SER A C 1
ATOM 2258 O O . SER A 1 277 ? 10.199 11.064 -2.570 1.00 61.59 277 SER A O 1
ATOM 2260 N N . LYS A 1 278 ? 11.975 9.843 -3.181 1.00 67.69 278 LYS A N 1
ATOM 2261 C CA . LYS A 1 278 ? 11.243 9.092 -4.207 1.00 67.69 278 LYS A CA 1
ATOM 2262 C C . LYS A 1 278 ? 10.333 8.003 -3.598 1.00 67.69 278 LYS A C 1
ATOM 2264 O O . LYS A 1 278 ? 10.680 7.400 -2.573 1.00 67.69 278 LYS A O 1
ATOM 2269 N N . PRO A 1 279 ? 9.155 7.753 -4.205 1.00 76.25 279 PRO A N 1
ATOM 2270 C CA . PRO A 1 279 ? 8.225 6.723 -3.746 1.00 76.25 279 PRO A CA 1
ATOM 2271 C C . PRO A 1 279 ? 8.780 5.314 -3.991 1.00 76.25 279 PRO A C 1
ATOM 2273 O O . PRO A 1 279 ? 9.696 5.115 -4.791 1.00 76.25 279 PRO A O 1
ATOM 2276 N N . ALA A 1 280 ? 8.203 4.312 -3.322 1.00 82.81 280 ALA A N 1
ATOM 2277 C CA . ALA A 1 280 ? 8.506 2.925 -3.649 1.00 82.81 280 ALA A CA 1
ATOM 2278 C C . ALA A 1 280 ? 8.040 2.604 -5.081 1.00 82.81 280 ALA A C 1
ATOM 2280 O O . ALA A 1 280 ? 7.050 3.158 -5.557 1.00 82.81 280 ALA A O 1
ATOM 2281 N N . ILE A 1 281 ? 8.713 1.663 -5.752 1.00 88.62 281 ILE A N 1
ATOM 2282 C CA . ILE A 1 281 ? 8.365 1.239 -7.123 1.00 88.62 281 ILE A CA 1
ATOM 2283 C C . ILE A 1 281 ? 6.885 0.850 -7.259 1.00 88.62 281 ILE A C 1
ATOM 2285 O O . ILE A 1 281 ? 6.229 1.228 -8.223 1.00 88.62 281 ILE A O 1
ATOM 2289 N N . ILE A 1 282 ? 6.344 0.148 -6.262 1.00 90.31 282 ILE A N 1
ATOM 2290 C CA . ILE A 1 282 ? 4.946 -0.283 -6.241 1.00 90.31 282 ILE A CA 1
ATOM 2291 C C . ILE A 1 282 ? 3.970 0.889 -6.095 1.00 90.31 282 ILE A C 1
ATOM 2293 O O . ILE A 1 282 ? 2.913 0.878 -6.719 1.00 90.31 282 ILE A O 1
ATOM 2297 N N . ASP A 1 283 ? 4.338 1.915 -5.326 1.00 87.44 283 ASP A N 1
ATOM 2298 C CA . ASP A 1 283 ? 3.516 3.112 -5.146 1.00 87.44 283 ASP A CA 1
ATOM 2299 C C . ASP A 1 283 ? 3.515 3.954 -6.425 1.00 87.44 283 ASP A C 1
ATOM 2301 O O . ASP A 1 283 ? 2.463 4.426 -6.839 1.00 87.44 283 ASP A O 1
ATOM 2305 N N . ALA A 1 284 ? 4.663 4.074 -7.103 1.00 89.31 284 ALA A N 1
ATOM 2306 C CA . ALA A 1 284 ? 4.750 4.742 -8.401 1.00 89.31 284 ALA A CA 1
ATOM 2307 C C . ALA A 1 284 ? 3.904 4.031 -9.473 1.00 89.31 284 ALA A C 1
ATOM 2309 O O . ALA A 1 284 ? 3.218 4.688 -10.252 1.00 89.31 284 ALA A O 1
ATOM 2310 N N . ILE A 1 285 ? 3.909 2.691 -9.485 1.00 92.38 285 ILE A N 1
ATOM 2311 C CA . ILE A 1 285 ? 3.052 1.891 -10.372 1.00 92.38 285 ILE A CA 1
ATOM 2312 C C . ILE A 1 285 ? 1.572 2.147 -10.069 1.00 92.38 285 ILE A C 1
ATOM 2314 O O . ILE A 1 285 ? 0.814 2.447 -10.989 1.00 92.38 285 ILE A O 1
ATOM 2318 N N . LYS A 1 286 ? 1.160 2.080 -8.795 1.00 90.44 286 LYS A N 1
ATOM 2319 C CA . LYS A 1 286 ? -0.230 2.355 -8.397 1.00 90.44 286 LYS A CA 1
ATOM 2320 C C . LYS A 1 286 ? -0.660 3.779 -8.760 1.00 90.44 286 LYS A C 1
ATOM 2322 O O . LYS A 1 286 ? -1.746 3.953 -9.297 1.00 90.44 286 LYS A O 1
ATOM 2327 N N . GLN A 1 287 ? 0.195 4.778 -8.537 1.00 88.12 287 GLN A N 1
ATOM 2328 C CA . GLN A 1 287 ? -0.078 6.165 -8.931 1.00 88.12 287 GLN A CA 1
ATOM 2329 C C . GLN A 1 287 ? -0.262 6.307 -10.443 1.00 88.12 287 GLN A C 1
ATOM 2331 O O . GLN A 1 287 ? -1.184 6.987 -10.870 1.00 88.12 287 GLN A O 1
ATOM 2336 N N . ALA A 1 288 ? 0.561 5.650 -11.264 1.00 91.12 288 ALA A N 1
ATOM 2337 C CA . ALA A 1 288 ? 0.385 5.681 -12.716 1.00 91.12 288 ALA A CA 1
ATOM 2338 C C . ALA A 1 288 ? -0.933 5.022 -13.168 1.00 91.12 288 ALA A C 1
ATOM 2340 O O . ALA A 1 288 ? -1.546 5.491 -14.121 1.00 91.12 288 ALA A O 1
ATOM 2341 N N . LEU A 1 289 ? -1.388 3.970 -12.477 1.00 91.06 289 LEU A N 1
ATOM 2342 C CA . LEU A 1 289 ? -2.662 3.302 -12.774 1.00 91.06 289 LEU A CA 1
ATOM 2343 C C . LEU A 1 289 ? -3.881 4.130 -12.340 1.00 91.06 289 LEU A C 1
ATOM 2345 O O . LEU A 1 289 ? -4.859 4.207 -13.076 1.00 91.06 289 LEU A O 1
ATOM 2349 N N . VAL A 1 290 ? -3.820 4.757 -11.163 1.00 86.62 290 VAL A N 1
ATOM 2350 C CA . VAL A 1 290 ? -4.940 5.510 -10.571 1.00 86.62 290 VAL A CA 1
ATOM 2351 C C . VAL A 1 290 ? -5.017 6.945 -11.107 1.00 86.62 290 VAL A C 1
ATOM 2353 O O . VAL A 1 290 ? -6.087 7.420 -11.477 1.00 86.62 290 VAL A O 1
ATOM 2356 N N . GLU A 1 291 ? -3.879 7.633 -11.200 1.00 83.00 291 GLU A N 1
ATOM 2357 C CA . GLU A 1 291 ? -3.754 9.038 -11.619 1.00 83.00 291 GLU A CA 1
ATOM 2358 C C . GLU A 1 291 ? -3.172 9.164 -13.040 1.00 83.00 291 GLU A C 1
ATOM 2360 O O . GLU A 1 291 ? -2.529 10.158 -13.390 1.00 83.00 291 GLU A O 1
ATOM 2365 N N . GLY A 1 292 ? -3.398 8.156 -13.889 1.00 77.75 292 GLY A N 1
ATOM 2366 C CA . GLY A 1 292 ? -2.782 8.025 -15.215 1.00 77.75 292 GLY A CA 1
ATOM 2367 C C . GLY A 1 292 ? -3.087 9.148 -16.215 1.00 77.75 292 GLY A C 1
ATOM 2368 O O . GLY A 1 292 ? -2.470 9.199 -17.281 1.00 77.75 292 GLY A O 1
ATOM 2369 N N . SER A 1 293 ? -3.988 10.077 -15.883 1.00 76.75 293 SER A N 1
ATOM 2370 C CA . SER A 1 293 ? -4.203 11.311 -16.644 1.00 76.75 293 SER A CA 1
ATOM 2371 C C . SER A 1 293 ? -3.013 12.273 -16.568 1.00 76.75 293 SER A C 1
ATOM 2373 O O . SER A 1 293 ? -2.812 13.064 -17.491 1.00 76.75 293 SER A O 1
ATOM 2375 N N . GLN A 1 294 ? -2.195 12.208 -15.510 1.00 81.31 294 GLN A N 1
ATOM 2376 C CA . GLN A 1 294 ? -1.032 13.079 -15.362 1.00 81.31 294 GLN A CA 1
ATOM 2377 C C . GLN A 1 294 ? 0.235 12.385 -15.877 1.00 81.31 294 GLN A C 1
ATOM 2379 O O . GLN A 1 294 ? 0.719 11.403 -15.311 1.00 81.31 294 GLN A O 1
ATOM 2384 N N . GLU A 1 295 ? 0.835 12.956 -16.923 1.00 83.75 295 GLU A N 1
ATOM 2385 C CA . GLU A 1 295 ? 2.038 12.427 -17.588 1.00 83.75 295 GLU A CA 1
ATOM 2386 C C . GLU A 1 295 ? 3.207 12.193 -16.612 1.00 83.75 295 GLU A C 1
ATOM 2388 O O . GLU A 1 295 ? 3.956 11.225 -16.743 1.00 83.75 295 GLU A O 1
ATOM 2393 N N . LYS A 1 296 ? 3.319 13.029 -15.571 1.00 86.62 296 LYS A N 1
ATOM 2394 C CA . LYS A 1 296 ? 4.381 12.949 -14.557 1.00 86.62 296 LYS A CA 1
ATOM 2395 C C . LYS A 1 296 ? 4.455 11.583 -13.856 1.00 86.62 296 LYS A C 1
ATOM 2397 O O . LYS A 1 296 ? 5.558 11.133 -13.550 1.00 86.62 296 LYS A O 1
ATOM 2402 N N . HIS A 1 297 ? 3.322 10.911 -13.623 1.00 88.81 297 HIS A N 1
ATOM 2403 C CA . HIS A 1 297 ? 3.306 9.618 -12.927 1.00 88.81 297 HIS A CA 1
ATOM 2404 C C . HIS A 1 297 ? 3.847 8.495 -13.811 1.00 88.81 297 HIS A C 1
ATOM 2406 O O . HIS A 1 297 ? 4.603 7.651 -13.338 1.00 88.81 297 HIS A O 1
ATOM 2412 N N . TRP A 1 298 ? 3.553 8.536 -15.112 1.00 90.25 298 TRP A N 1
ATOM 2413 C CA . TRP A 1 298 ? 4.136 7.617 -16.088 1.00 90.25 298 TRP A CA 1
ATOM 2414 C C . TRP A 1 298 ? 5.638 7.841 -16.257 1.00 90.25 298 TRP A C 1
ATOM 2416 O O . TRP A 1 298 ? 6.404 6.881 -16.314 1.00 90.25 298 TRP A O 1
ATOM 2426 N N . GLN A 1 299 ? 6.074 9.102 -16.278 1.00 87.44 299 GLN A N 1
ATOM 2427 C CA . GLN A 1 299 ? 7.490 9.454 -16.395 1.00 87.44 299 GLN A CA 1
ATOM 2428 C C . GLN A 1 299 ? 8.313 8.994 -15.189 1.00 87.44 299 GLN A C 1
ATOM 2430 O O . GLN A 1 299 ? 9.411 8.463 -15.360 1.00 87.44 299 GLN A O 1
ATOM 2435 N N . ALA A 1 300 ? 7.757 9.089 -13.978 1.00 86.69 300 ALA A N 1
ATOM 2436 C CA . ALA A 1 300 ? 8.415 8.610 -12.763 1.00 86.69 300 ALA A CA 1
ATOM 2437 C C . ALA A 1 300 ? 8.788 7.116 -12.828 1.00 86.69 300 ALA A C 1
ATOM 2439 O O . ALA A 1 300 ? 9.759 6.688 -12.203 1.00 86.69 300 ALA A O 1
ATOM 2440 N N . LEU A 1 301 ? 8.078 6.308 -13.625 1.00 89.81 301 LEU A N 1
ATOM 2441 C CA . LEU A 1 301 ? 8.400 4.892 -13.803 1.00 89.81 301 LEU A CA 1
ATOM 2442 C C . LEU A 1 301 ? 9.759 4.675 -14.475 1.00 89.81 301 LEU A C 1
ATOM 2444 O O . LEU A 1 301 ? 10.393 3.646 -14.237 1.00 89.81 301 LEU A O 1
ATOM 2448 N N . PHE A 1 302 ? 10.241 5.606 -15.302 1.00 88.19 302 PHE A N 1
ATOM 2449 C CA . PHE A 1 302 ? 11.524 5.487 -16.009 1.00 88.19 302 PHE A CA 1
ATOM 2450 C C . PHE A 1 302 ? 12.740 5.713 -15.100 1.00 88.19 302 PHE A C 1
ATOM 2452 O O . PHE A 1 302 ? 13.842 5.278 -15.434 1.00 88.19 302 PHE A O 1
ATOM 2459 N N . ASP A 1 303 ? 12.523 6.261 -13.903 1.00 84.12 303 ASP A N 1
ATOM 2460 C CA . ASP A 1 303 ? 13.575 6.499 -12.914 1.00 84.12 303 ASP A CA 1
ATOM 2461 C C . ASP A 1 303 ? 14.043 5.230 -12.186 1.00 84.12 303 ASP A C 1
ATOM 2463 O O . ASP A 1 303 ? 15.130 5.204 -11.602 1.00 84.12 303 ASP A O 1
ATOM 2467 N N . PHE A 1 304 ? 13.227 4.173 -12.180 1.00 85.12 304 PHE A N 1
ATOM 2468 C CA . PHE A 1 304 ? 13.540 2.947 -11.449 1.00 85.12 304 PHE A CA 1
ATOM 2469 C C . PHE A 1 304 ? 14.524 2.048 -12.227 1.00 85.12 304 PHE A C 1
ATOM 2471 O O . PHE A 1 304 ? 14.353 1.803 -13.421 1.00 85.12 304 PHE A O 1
ATOM 2478 N N . PRO A 1 305 ? 15.566 1.490 -11.594 1.00 83.19 305 PRO A N 1
ATOM 2479 C CA . PRO A 1 305 ? 16.453 0.546 -12.267 1.00 83.19 305 PRO A CA 1
ATOM 2480 C C . PRO A 1 305 ? 15.761 -0.808 -12.491 1.00 83.19 305 PRO A C 1
ATOM 2482 O O . PRO A 1 305 ? 14.999 -1.279 -11.652 1.00 83.19 305 PRO A O 1
ATOM 2485 N N . LEU A 1 306 ? 16.101 -1.495 -13.584 1.00 87.19 306 LEU A N 1
ATOM 2486 C CA . LEU A 1 306 ? 15.594 -2.840 -13.910 1.00 87.19 306 LEU A CA 1
ATOM 2487 C C . LEU A 1 306 ? 16.460 -3.968 -13.313 1.00 87.19 306 LEU A C 1
ATOM 2489 O O . LEU A 1 306 ? 16.635 -5.019 -13.930 1.00 87.19 306 LEU A O 1
ATOM 2493 N N . SER A 1 307 ? 17.015 -3.755 -12.114 1.00 84.06 307 SER A N 1
ATOM 2494 C CA . SER A 1 307 ? 17.956 -4.688 -11.470 1.00 84.06 307 SER A CA 1
ATOM 2495 C C . SER A 1 307 ? 17.326 -6.029 -11.081 1.00 84.06 307 SER A C 1
ATOM 2497 O O . SER A 1 307 ? 18.034 -7.023 -10.973 1.00 84.06 307 SER A O 1
ATOM 2499 N N . GLY A 1 308 ? 16.009 -6.068 -10.854 1.00 85.69 308 GLY A N 1
ATOM 2500 C CA . GLY A 1 308 ? 15.288 -7.264 -10.407 1.00 85.69 308 GLY A CA 1
ATOM 2501 C C . GLY A 1 308 ? 15.353 -7.545 -8.903 1.00 85.69 308 GLY A C 1
ATOM 2502 O O . GLY A 1 308 ? 14.593 -8.387 -8.436 1.00 85.69 308 GLY A O 1
ATOM 2503 N N . ARG A 1 309 ? 16.172 -6.814 -8.132 1.00 84.62 309 ARG A N 1
ATOM 2504 C CA . ARG A 1 309 ? 16.300 -7.011 -6.672 1.00 84.62 309 ARG A CA 1
ATOM 2505 C C . ARG A 1 309 ? 14.974 -6.848 -5.937 1.00 84.62 309 ARG A C 1
ATOM 2507 O O . ARG A 1 309 ? 14.583 -7.712 -5.168 1.00 84.62 309 ARG A O 1
ATOM 2514 N N . ALA A 1 310 ? 14.219 -5.801 -6.272 1.00 86.56 310 ALA A N 1
ATOM 2515 C CA . ALA A 1 310 ? 12.903 -5.573 -5.684 1.00 86.56 310 ALA A CA 1
ATOM 2516 C C . ALA A 1 310 ? 11.933 -6.759 -5.895 1.00 86.56 310 ALA A C 1
ATOM 2518 O O . ALA A 1 310 ? 11.181 -7.073 -4.977 1.00 86.56 310 ALA A O 1
ATOM 2519 N N . SER A 1 311 ? 11.967 -7.444 -7.052 1.00 91.38 311 SER A N 1
ATOM 2520 C CA . SER A 1 311 ? 11.190 -8.684 -7.261 1.00 91.38 311 SER A CA 1
ATOM 2521 C C . SER A 1 311 ? 11.712 -9.820 -6.375 1.00 91.38 311 SER A C 1
ATOM 2523 O O . SER A 1 311 ? 10.931 -10.532 -5.749 1.00 91.38 311 SER A O 1
ATOM 2525 N N . GLN A 1 312 ? 13.038 -9.987 -6.306 1.00 88.69 312 GLN A N 1
ATOM 2526 C CA . GLN A 1 312 ? 13.682 -11.061 -5.544 1.00 88.69 312 GLN A CA 1
ATOM 2527 C C . GLN A 1 312 ? 13.436 -10.959 -4.039 1.00 88.69 312 GLN A C 1
ATOM 2529 O O . GLN A 1 312 ? 13.326 -11.991 -3.392 1.00 88.69 312 GLN A O 1
ATOM 2534 N N . ASP A 1 313 ? 13.293 -9.747 -3.509 1.00 86.00 313 ASP A N 1
ATOM 2535 C CA . ASP A 1 313 ? 13.120 -9.491 -2.078 1.00 86.00 313 ASP A CA 1
ATOM 2536 C C . ASP A 1 313 ? 11.669 -9.236 -1.658 1.00 86.00 313 ASP A C 1
ATOM 2538 O O . ASP A 1 313 ? 11.388 -9.030 -0.478 1.00 86.00 313 ASP A O 1
ATOM 2542 N N . CYS A 1 314 ? 10.724 -9.221 -2.603 1.00 91.94 314 CYS A N 1
ATOM 2543 C CA . CYS A 1 314 ? 9.324 -8.990 -2.278 1.00 91.94 314 CYS A CA 1
ATOM 2544 C C . CYS A 1 314 ? 8.782 -10.144 -1.408 1.00 91.94 314 CYS A C 1
ATOM 2546 O O . CYS A 1 314 ? 8.742 -11.280 -1.894 1.00 91.94 314 CYS A O 1
ATOM 2548 N N . PRO A 1 315 ? 8.287 -9.890 -0.177 1.00 91.94 315 PRO A N 1
ATOM 2549 C CA . PRO A 1 315 ? 7.794 -10.944 0.716 1.00 91.94 315 PRO A CA 1
ATOM 2550 C C . PRO A 1 315 ? 6.511 -11.624 0.231 1.00 91.94 315 PRO A C 1
ATOM 2552 O O . PRO A 1 315 ? 6.076 -12.607 0.815 1.00 91.94 315 PRO A O 1
ATOM 2555 N N . VAL A 1 316 ? 5.890 -11.090 -0.820 1.00 95.44 316 VAL A N 1
ATOM 2556 C CA . VAL A 1 316 ? 4.653 -11.606 -1.412 1.00 95.44 316 VAL A CA 1
ATOM 2557 C C . VAL A 1 316 ? 4.816 -11.921 -2.897 1.00 95.44 316 VAL A C 1
ATOM 2559 O O . VAL A 1 316 ? 3.837 -11.879 -3.626 1.00 95.44 316 VAL A O 1
ATOM 2562 N N . ASN A 1 317 ? 6.043 -12.190 -3.362 1.00 95.00 317 ASN A N 1
ATOM 2563 C CA . ASN A 1 317 ? 6.353 -12.648 -4.728 1.00 95.00 317 ASN A CA 1
ATOM 2564 C C . ASN A 1 317 ? 5.711 -11.833 -5.870 1.00 95.00 317 ASN A C 1
ATOM 2566 O O . ASN A 1 317 ? 5.402 -12.371 -6.930 1.00 95.00 317 ASN A O 1
ATOM 2570 N N . VAL A 1 318 ? 5.536 -10.521 -5.687 1.00 94.69 318 VAL A N 1
ATOM 2571 C CA . VAL A 1 318 ? 5.131 -9.633 -6.786 1.00 94.69 318 VAL A CA 1
ATOM 2572 C C . VAL A 1 318 ? 6.314 -9.459 -7.734 1.00 94.69 318 VAL A C 1
ATOM 2574 O O . VAL A 1 318 ? 7.393 -9.037 -7.304 1.00 94.69 318 VAL A O 1
ATOM 2577 N N . ASP A 1 319 ? 6.117 -9.725 -9.029 1.00 94.19 319 ASP A N 1
ATOM 2578 C CA . ASP A 1 319 ? 7.152 -9.480 -10.034 1.00 94.19 319 ASP A CA 1
ATOM 2579 C C . ASP A 1 319 ? 7.219 -7.991 -10.396 1.00 94.19 319 ASP A C 1
ATOM 2581 O O . ASP A 1 319 ? 6.752 -7.537 -11.438 1.00 94.19 319 ASP A O 1
ATOM 2585 N N . LEU A 1 320 ? 7.832 -7.208 -9.509 1.00 93.56 320 LEU A N 1
ATOM 2586 C CA . LEU A 1 320 ? 7.969 -5.761 -9.660 1.00 93.56 320 LEU A CA 1
ATOM 2587 C C . LEU A 1 320 ? 8.761 -5.363 -10.913 1.00 93.56 320 LEU A C 1
ATOM 2589 O O . LEU A 1 320 ? 8.474 -4.332 -11.514 1.00 93.56 320 LEU A O 1
ATOM 2593 N N . LYS A 1 321 ? 9.749 -6.163 -11.325 1.00 93.69 321 LYS A N 1
ATOM 2594 C CA . LYS A 1 321 ? 10.529 -5.942 -12.548 1.00 93.69 321 LYS A CA 1
ATOM 2595 C C . LYS A 1 321 ? 9.668 -6.155 -13.790 1.00 93.69 321 LYS A C 1
ATOM 2597 O O . LYS A 1 321 ? 9.669 -5.284 -14.660 1.00 93.69 321 LYS A O 1
ATOM 2602 N N . GLY A 1 322 ? 8.975 -7.291 -13.888 1.00 95.12 322 GLY A N 1
ATOM 2603 C CA . GLY A 1 322 ? 8.084 -7.579 -15.012 1.00 95.12 322 GLY A CA 1
ATOM 2604 C C . GLY A 1 322 ? 6.947 -6.567 -15.096 1.00 95.12 322 GLY A C 1
ATOM 2605 O O . GLY A 1 322 ? 6.710 -5.989 -16.156 1.00 95.12 322 GLY A O 1
ATOM 2606 N N . LEU A 1 323 ? 6.338 -6.249 -13.953 1.00 95.12 323 LEU A N 1
ATOM 2607 C CA . LEU A 1 323 ? 5.301 -5.230 -13.849 1.00 95.12 323 LEU A CA 1
ATOM 2608 C C . LEU A 1 323 ? 5.813 -3.846 -14.272 1.00 95.12 323 LEU A C 1
ATOM 2610 O O . LEU A 1 323 ? 5.156 -3.168 -15.051 1.00 95.12 323 LEU A O 1
ATOM 2614 N N . LEU A 1 324 ? 7.010 -3.431 -13.847 1.00 94.38 324 LEU A N 1
ATOM 2615 C CA . LEU A 1 324 ? 7.595 -2.155 -14.275 1.00 94.38 324 LEU A CA 1
ATOM 2616 C C . LEU A 1 324 ? 7.841 -2.099 -15.791 1.00 94.38 324 LEU A C 1
ATOM 2618 O O . LEU A 1 324 ? 7.606 -1.062 -16.410 1.00 94.38 324 LEU A O 1
ATOM 2622 N N . LEU A 1 325 ? 8.323 -3.191 -16.393 1.00 95.00 325 LEU A N 1
ATOM 2623 C CA . LEU A 1 325 ? 8.515 -3.279 -17.845 1.00 95.00 325 LEU A CA 1
ATOM 2624 C C . LEU A 1 325 ? 7.189 -3.136 -18.592 1.00 95.00 325 LEU A C 1
ATOM 2626 O O . LEU A 1 325 ? 7.106 -2.345 -19.532 1.00 95.00 325 LEU A O 1
ATOM 2630 N N . HIS A 1 326 ? 6.161 -3.849 -18.132 1.00 95.31 326 HIS A N 1
ATOM 2631 C CA . HIS A 1 326 ? 4.805 -3.756 -18.664 1.00 95.31 326 HIS A CA 1
ATOM 2632 C C . HIS A 1 326 ? 4.260 -2.326 -18.566 1.00 95.31 326 HIS A C 1
ATOM 2634 O O . HIS A 1 326 ? 3.841 -1.741 -19.561 1.00 95.31 326 HIS A O 1
ATOM 2640 N N . MET A 1 327 ? 4.387 -1.695 -17.399 1.00 94.75 327 MET A N 1
ATOM 2641 C CA . MET A 1 327 ? 3.933 -0.319 -17.188 1.00 94.75 327 MET A CA 1
ATOM 2642 C C . MET A 1 327 ? 4.674 0.700 -18.068 1.00 94.75 327 MET A C 1
ATOM 2644 O O . MET A 1 327 ? 4.067 1.640 -18.578 1.00 94.75 327 MET A O 1
ATOM 2648 N N . ARG A 1 328 ? 5.977 0.515 -18.319 1.00 93.50 328 ARG A N 1
ATOM 2649 C CA . ARG A 1 328 ? 6.729 1.356 -19.272 1.00 93.50 328 ARG A CA 1
ATOM 2650 C C . ARG A 1 328 ? 6.283 1.143 -20.715 1.00 93.50 328 ARG A C 1
ATOM 2652 O O . ARG A 1 328 ? 6.250 2.100 -21.484 1.00 93.50 328 ARG A O 1
ATOM 2659 N N . GLN A 1 329 ? 5.932 -0.086 -21.092 1.00 93.25 329 GLN A N 1
ATOM 2660 C CA . GLN A 1 329 ? 5.351 -0.366 -22.403 1.00 93.25 329 GLN A CA 1
ATOM 2661 C C . GLN A 1 329 ? 3.999 0.342 -22.564 1.00 93.25 329 GLN A C 1
ATOM 2663 O O . G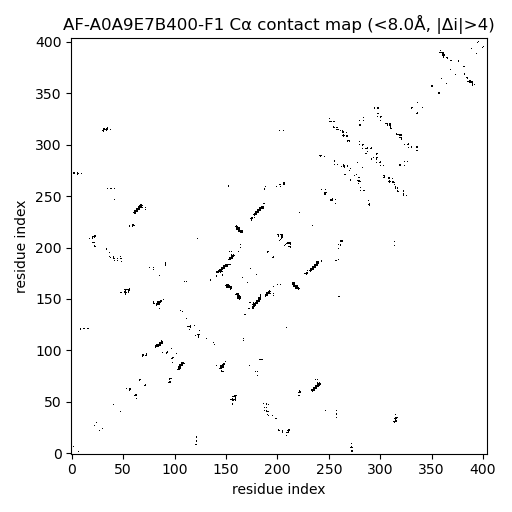LN A 1 329 ? 3.768 0.965 -23.604 1.00 93.25 329 GLN A O 1
ATOM 2668 N N . LEU A 1 330 ? 3.142 0.316 -21.539 1.00 91.44 330 LEU A N 1
ATOM 2669 C CA . LEU A 1 330 ? 1.891 1.080 -21.519 1.00 91.44 330 LEU A CA 1
ATOM 2670 C C . LEU A 1 330 ? 2.140 2.588 -21.633 1.00 91.44 330 LEU A C 1
ATOM 2672 O O . LEU A 1 330 ? 1.494 3.246 -22.442 1.00 91.44 330 LEU A O 1
ATOM 2676 N N . ALA A 1 331 ? 3.140 3.126 -20.928 1.00 91.19 331 ALA A N 1
ATOM 2677 C CA . ALA A 1 331 ? 3.508 4.539 -21.036 1.00 91.19 331 ALA A CA 1
ATOM 2678 C C . ALA A 1 331 ? 3.859 4.943 -22.481 1.00 91.19 331 ALA A C 1
ATOM 2680 O O . ALA A 1 331 ? 3.395 5.967 -22.985 1.00 91.19 331 ALA A O 1
ATOM 2681 N N . VAL A 1 332 ? 4.660 4.123 -23.172 1.00 88.31 332 VAL A N 1
ATOM 2682 C CA . VAL A 1 332 ? 5.083 4.388 -24.558 1.00 88.31 332 VAL A CA 1
ATOM 2683 C C . VAL A 1 332 ? 3.922 4.217 -25.540 1.00 88.31 332 VAL A C 1
ATOM 2685 O O . VAL A 1 332 ? 3.705 5.074 -26.397 1.00 88.31 332 VAL A O 1
ATOM 2688 N N . THR A 1 333 ? 3.162 3.126 -25.427 1.00 88.69 333 THR A N 1
ATOM 2689 C CA . THR A 1 333 ? 2.047 2.817 -26.343 1.00 88.69 333 THR A CA 1
ATOM 2690 C C . THR A 1 333 ? 0.861 3.766 -26.159 1.00 88.69 333 THR A C 1
ATOM 2692 O O . THR A 1 333 ? 0.269 4.197 -27.149 1.00 88.69 333 THR A O 1
ATOM 2695 N N . GLY A 1 334 ? 0.584 4.177 -24.921 1.00 85.12 334 GLY A N 1
ATOM 2696 C CA . GLY A 1 334 ? -0.419 5.179 -24.552 1.00 85.12 334 GLY A CA 1
ATOM 2697 C C . GLY A 1 334 ? -0.014 6.628 -24.843 1.00 85.12 334 GLY A C 1
ATOM 2698 O O . GLY A 1 334 ? -0.793 7.539 -24.586 1.00 85.12 334 GLY A O 1
ATOM 2699 N N . LYS A 1 335 ? 1.180 6.867 -25.411 1.00 81.38 335 LYS A N 1
ATOM 2700 C CA . LYS A 1 335 ? 1.724 8.208 -25.708 1.00 81.38 335 LYS A CA 1
ATOM 2701 C C . LYS A 1 335 ? 1.838 9.113 -24.472 1.00 81.38 335 LYS A C 1
ATOM 2703 O O . LYS A 1 335 ? 1.717 10.330 -24.588 1.00 81.38 335 LYS A O 1
ATOM 2708 N N . HIS A 1 336 ? 2.153 8.533 -23.317 1.00 81.19 336 HIS A N 1
ATOM 2709 C CA . HIS A 1 336 ? 2.491 9.257 -22.086 1.00 81.19 336 HIS A CA 1
ATOM 2710 C C . HIS A 1 336 ? 3.966 9.704 -22.043 1.00 81.19 336 HIS A C 1
ATOM 2712 O O . HIS A 1 336 ? 4.485 10.029 -20.977 1.00 81.19 336 HIS A O 1
ATOM 2718 N N . ALA A 1 337 ? 4.662 9.669 -23.185 1.00 74.81 337 ALA A N 1
ATOM 2719 C CA . ALA A 1 337 ? 6.021 10.170 -23.340 1.00 74.81 337 ALA A CA 1
ATOM 2720 C C . ALA A 1 337 ? 6.016 11.596 -23.914 1.00 74.81 337 ALA A C 1
ATOM 2722 O O . ALA A 1 337 ? 5.265 11.855 -24.867 1.00 74.81 337 ALA A O 1
ATOM 2723 N N . PRO A 1 338 ? 6.915 12.486 -23.450 1.00 79.50 338 PRO A N 1
ATOM 2724 C CA . PRO A 1 338 ? 7.016 13.830 -23.979 1.00 79.50 338 PRO A CA 1
ATOM 2725 C C . PRO A 1 338 ? 7.201 13.807 -25.495 1.00 79.50 338 PRO A C 1
ATOM 2727 O O . PRO A 1 338 ? 8.034 13.074 -26.042 1.00 79.50 338 PRO A O 1
ATOM 2730 N N . ARG A 1 339 ? 6.460 14.660 -26.211 1.00 79.56 339 ARG A N 1
ATOM 2731 C CA . ARG A 1 339 ? 6.534 14.723 -27.685 1.00 79.56 339 ARG A CA 1
ATOM 2732 C C . ARG A 1 339 ? 7.960 14.971 -28.183 1.00 79.56 339 ARG A C 1
ATOM 2734 O O . ARG A 1 339 ? 8.368 14.386 -29.182 1.00 79.56 339 ARG A O 1
ATOM 2741 N N . GLY A 1 340 ? 8.726 15.803 -27.472 1.00 83.38 340 GLY A N 1
ATOM 2742 C CA . GLY A 1 340 ? 10.131 16.071 -27.788 1.00 83.38 340 GLY A CA 1
ATOM 2743 C C . GLY A 1 340 ? 11.009 14.819 -27.714 1.00 83.38 340 GLY A C 1
ATOM 2744 O O . GLY A 1 340 ? 11.824 14.592 -28.607 1.00 83.38 340 GLY A O 1
ATOM 2745 N N . GLU A 1 341 ? 10.792 13.968 -26.709 1.00 82.56 341 GLU A N 1
ATOM 2746 C CA . GLU A 1 341 ? 11.503 12.695 -26.576 1.00 82.56 341 GLU A CA 1
ATOM 2747 C C . GLU A 1 341 ? 11.139 11.740 -27.718 1.00 82.56 341 GLU A C 1
ATOM 2749 O O . GLU A 1 341 ? 12.016 11.147 -28.346 1.00 82.56 341 GLU A O 1
ATOM 2754 N N . SER A 1 342 ? 9.853 11.661 -28.064 1.00 81.75 342 SER A N 1
ATOM 2755 C CA . SER A 1 342 ? 9.384 10.835 -29.183 1.00 81.75 342 SER A CA 1
ATOM 2756 C C . SER A 1 342 ? 10.065 11.219 -30.505 1.00 81.75 342 SER A C 1
ATOM 2758 O O . SER A 1 342 ? 10.547 10.351 -31.236 1.00 81.75 342 SER A O 1
ATOM 2760 N N . TYR A 1 343 ? 10.179 12.519 -30.803 1.00 87.00 343 TYR A N 1
ATOM 2761 C CA . TYR A 1 343 ? 10.908 12.992 -31.986 1.00 87.00 343 TYR A CA 1
ATOM 2762 C C . TYR A 1 343 ? 12.407 12.694 -31.915 1.00 87.00 343 TYR A C 1
ATOM 2764 O O . TYR A 1 343 ? 12.992 12.301 -32.929 1.00 87.00 343 TYR A O 1
ATOM 2772 N N . ALA A 1 344 ? 13.024 12.836 -30.739 1.00 87.12 344 ALA A N 1
ATOM 2773 C CA . ALA A 1 344 ? 14.428 12.496 -30.539 1.00 87.12 344 ALA A CA 1
ATOM 2774 C C . ALA A 1 344 ? 14.692 11.011 -30.838 1.00 87.12 344 ALA A C 1
ATOM 2776 O O . ALA A 1 344 ? 15.624 10.700 -31.580 1.00 87.12 344 ALA A O 1
ATOM 2777 N N . TRP A 1 345 ? 13.833 10.101 -30.365 1.00 87.25 345 TRP A N 1
ATOM 2778 C CA . TRP A 1 345 ? 13.934 8.671 -30.667 1.00 87.25 345 TRP A CA 1
ATOM 2779 C C . TRP A 1 345 ? 13.730 8.354 -32.149 1.00 87.25 345 TRP A C 1
ATOM 2781 O O . TRP A 1 345 ? 14.462 7.532 -32.702 1.00 87.25 345 TRP A O 1
ATOM 2791 N N . ILE A 1 346 ? 12.791 9.020 -32.827 1.00 88.31 346 ILE A N 1
ATOM 2792 C CA . ILE A 1 346 ? 12.587 8.857 -34.276 1.00 88.31 346 ILE A CA 1
ATOM 2793 C C . ILE A 1 346 ? 13.826 9.318 -35.056 1.00 88.31 346 ILE A C 1
ATOM 2795 O O . ILE A 1 346 ? 14.297 8.609 -35.951 1.00 88.31 346 ILE A O 1
ATOM 2799 N N . ALA A 1 347 ? 14.383 10.482 -34.709 1.00 89.69 347 ALA A N 1
ATOM 2800 C CA . ALA A 1 347 ? 15.595 11.008 -35.329 1.00 89.69 347 ALA A CA 1
ATOM 2801 C C . ALA A 1 347 ? 16.800 10.091 -35.070 1.00 89.69 347 ALA A C 1
ATOM 2803 O O . ALA A 1 347 ? 17.527 9.749 -36.005 1.00 89.69 347 ALA A O 1
ATOM 2804 N N . TRP A 1 348 ? 16.962 9.627 -33.827 1.00 86.88 348 TRP A N 1
ATOM 2805 C CA . TRP A 1 348 ? 17.999 8.676 -33.435 1.00 86.88 348 TRP A CA 1
ATOM 2806 C C . TRP A 1 348 ? 17.877 7.360 -34.204 1.00 86.88 348 TRP A C 1
ATOM 2808 O O . TRP A 1 348 ? 18.850 6.910 -34.803 1.00 86.88 348 TRP A O 1
ATOM 2818 N N . LYS A 1 349 ? 16.672 6.782 -34.284 1.00 91.75 349 LYS A N 1
ATOM 2819 C CA . LYS A 1 349 ? 16.389 5.580 -35.080 1.00 91.75 349 LYS A CA 1
ATOM 2820 C C . LYS A 1 349 ? 16.780 5.789 -36.542 1.00 91.75 349 LYS A C 1
ATOM 2822 O O . LYS A 1 349 ? 17.478 4.955 -37.111 1.00 91.75 349 LYS A O 1
ATOM 2827 N N . LYS A 1 350 ? 16.381 6.906 -37.158 1.00 91.25 350 LYS A N 1
ATOM 2828 C CA . LYS A 1 350 ? 16.727 7.217 -38.555 1.00 91.25 350 LYS A CA 1
ATOM 2829 C C . LYS A 1 350 ? 18.240 7.347 -38.758 1.00 91.25 350 LYS A C 1
ATOM 2831 O O . LYS A 1 350 ? 18.755 6.880 -39.773 1.00 91.25 350 LYS A O 1
ATOM 2836 N N . ALA A 1 351 ? 18.948 7.942 -37.799 1.00 86.81 351 ALA A N 1
ATOM 2837 C CA . ALA A 1 351 ? 20.403 8.055 -37.829 1.00 86.81 351 ALA A CA 1
ATOM 2838 C C . ALA A 1 351 ? 21.089 6.686 -37.681 1.00 86.81 351 ALA A C 1
ATOM 2840 O O . ALA A 1 351 ? 21.957 6.353 -38.486 1.00 86.81 351 ALA A O 1
ATOM 2841 N N . MET A 1 352 ? 20.667 5.871 -36.709 1.00 84.44 352 MET A N 1
ATOM 2842 C CA . MET A 1 352 ? 21.243 4.548 -36.436 1.00 84.44 352 MET A CA 1
ATOM 2843 C C . MET A 1 352 ? 20.923 3.513 -37.519 1.00 84.44 352 MET A C 1
ATOM 2845 O O . MET A 1 352 ? 21.726 2.621 -37.756 1.00 84.44 352 MET A O 1
ATOM 2849 N N . MET A 1 353 ? 19.798 3.635 -38.227 1.00 88.56 353 MET A N 1
ATOM 2850 C CA . MET A 1 353 ? 19.478 2.758 -39.365 1.00 88.56 353 MET A CA 1
ATOM 2851 C C . MET A 1 353 ? 20.158 3.193 -40.676 1.00 88.56 353 MET A C 1
ATOM 2853 O O . MET A 1 353 ? 20.057 2.501 -41.687 1.00 88.56 353 MET A O 1
ATOM 2857 N N . SER A 1 354 ? 20.857 4.334 -40.701 1.00 87.88 354 SER A N 1
ATOM 2858 C CA . SER A 1 354 ? 21.536 4.818 -41.903 1.00 87.88 354 SER A CA 1
ATOM 2859 C C . SER A 1 354 ? 22.997 4.370 -41.940 1.00 87.88 354 SER A C 1
ATOM 2861 O O . SER A 1 354 ? 23.859 4.940 -41.269 1.00 87.88 354 SER A O 1
ATOM 2863 N N . ARG A 1 355 ? 23.316 3.410 -42.820 1.00 83.19 355 ARG A N 1
ATOM 2864 C CA . ARG A 1 355 ? 24.701 2.939 -43.024 1.00 83.19 355 ARG A CA 1
ATOM 2865 C C . ARG A 1 355 ? 25.658 4.065 -43.434 1.00 83.19 355 ARG A C 1
ATOM 2867 O O . ARG A 1 355 ? 26.796 4.090 -42.983 1.00 83.19 355 ARG A O 1
ATOM 2874 N N . LYS A 1 356 ? 25.184 5.054 -44.206 1.00 83.19 356 LYS A N 1
ATOM 2875 C CA . LYS A 1 356 ? 25.969 6.254 -44.565 1.00 83.19 356 LYS A CA 1
ATOM 2876 C C . LYS A 1 356 ? 26.405 7.052 -43.331 1.00 83.19 356 LYS A C 1
ATOM 2878 O O . LYS A 1 356 ? 27.528 7.538 -43.299 1.00 83.19 356 LYS A O 1
ATOM 2883 N N . TRP A 1 357 ? 25.542 7.191 -42.323 1.00 80.19 357 TRP A N 1
ATOM 2884 C CA . TRP A 1 357 ? 25.876 7.882 -41.072 1.00 80.19 357 TRP A CA 1
ATOM 2885 C C . TRP A 1 357 ? 26.752 7.029 -40.154 1.00 80.19 357 TRP A C 1
ATOM 2887 O O . TRP A 1 357 ? 27.705 7.545 -39.567 1.00 80.19 357 TRP A O 1
ATOM 2897 N N . LEU A 1 358 ? 26.486 5.723 -40.081 1.00 80.19 358 LEU A N 1
ATOM 2898 C CA . LEU A 1 358 ? 27.315 4.787 -39.322 1.00 80.19 358 LEU A CA 1
ATOM 2899 C C . LEU A 1 358 ? 28.734 4.644 -39.889 1.00 80.19 358 LEU A C 1
ATOM 2901 O O . LEU A 1 358 ? 29.656 4.421 -39.111 1.00 80.19 358 LEU A O 1
ATOM 2905 N N . ASN A 1 359 ? 28.939 4.856 -41.188 1.00 80.00 359 ASN A N 1
ATOM 2906 C CA . ASN A 1 359 ? 30.260 4.797 -41.822 1.00 80.00 359 ASN A CA 1
ATOM 2907 C C . ASN A 1 359 ? 30.999 6.150 -41.850 1.00 80.00 359 ASN A C 1
ATOM 2909 O O . ASN A 1 359 ? 32.127 6.213 -42.327 1.00 80.00 359 ASN A O 1
ATOM 2913 N N . LYS A 1 360 ? 30.416 7.248 -41.340 1.00 76.62 360 LYS A N 1
ATOM 2914 C CA . LYS A 1 360 ? 31.153 8.522 -41.228 1.00 76.62 360 LYS A CA 1
ATOM 2915 C C . LYS A 1 360 ? 32.331 8.394 -40.252 1.00 76.62 360 LYS A C 1
ATOM 2917 O O . LYS A 1 360 ? 32.208 7.740 -39.211 1.00 76.62 360 LYS A O 1
ATOM 2922 N N . GLY A 1 361 ? 33.432 9.075 -40.577 1.00 71.81 361 GLY A N 1
ATOM 2923 C CA . GLY A 1 361 ? 34.670 9.076 -39.794 1.00 71.81 361 GLY A CA 1
ATOM 2924 C C . GLY A 1 361 ? 34.486 9.547 -38.348 1.00 71.81 361 GLY A C 1
ATOM 2925 O O . GLY A 1 361 ? 33.586 10.334 -38.026 1.00 71.81 361 GLY A O 1
ATOM 2926 N N . ALA A 1 362 ? 35.353 9.056 -37.463 1.00 74.75 362 ALA A N 1
ATOM 2927 C CA . ALA A 1 362 ? 35.234 9.236 -36.018 1.00 74.75 362 ALA A CA 1
ATOM 2928 C C . ALA A 1 362 ? 35.285 10.688 -35.550 1.00 74.75 362 ALA A C 1
ATOM 2930 O O . ALA A 1 362 ? 34.658 11.021 -34.550 1.00 74.75 362 ALA A O 1
ATOM 2931 N N . GLN A 1 363 ? 35.969 11.567 -36.282 1.00 73.62 363 GLN A N 1
ATOM 2932 C CA . GLN A 1 363 ? 36.092 12.985 -35.940 1.00 73.62 363 GLN A CA 1
ATOM 2933 C C . GLN A 1 363 ? 34.728 13.681 -35.852 1.00 73.62 363 GLN A C 1
ATOM 2935 O O . GLN A 1 363 ? 34.437 14.354 -34.864 1.00 73.62 363 GLN A O 1
ATOM 2940 N N . ILE A 1 364 ? 33.848 13.441 -36.832 1.00 77.00 364 ILE A N 1
ATOM 2941 C CA . ILE A 1 364 ? 32.495 14.013 -36.854 1.00 77.00 364 ILE A CA 1
ATOM 2942 C C . ILE A 1 364 ? 31.679 13.456 -35.684 1.00 77.00 364 ILE A C 1
ATOM 2944 O O . ILE A 1 364 ? 30.996 14.205 -34.990 1.00 77.00 364 ILE A O 1
ATOM 2948 N N . LYS A 1 365 ? 31.774 12.151 -35.412 1.00 76.06 365 LYS A N 1
ATOM 2949 C CA . LYS A 1 365 ? 31.018 11.515 -34.324 1.00 76.06 365 LYS A CA 1
ATOM 2950 C C . LYS A 1 365 ? 31.504 11.958 -32.944 1.00 76.06 365 LYS A C 1
ATOM 2952 O O . LYS A 1 365 ? 30.677 12.292 -32.104 1.00 76.06 365 LYS A O 1
ATOM 2957 N N . ASN A 1 366 ? 32.818 12.038 -32.735 1.00 79.50 366 ASN A N 1
ATOM 2958 C CA . ASN A 1 366 ? 33.438 12.527 -31.503 1.00 79.50 366 ASN A CA 1
ATOM 2959 C C . ASN A 1 366 ? 33.081 13.998 -31.247 1.00 79.50 366 ASN A C 1
ATOM 2961 O O . ASN A 1 366 ? 32.769 14.355 -30.112 1.00 79.50 366 ASN A O 1
ATOM 2965 N N . PHE A 1 367 ? 33.066 14.839 -32.288 1.00 79.00 367 PHE A N 1
ATOM 2966 C CA . PHE A 1 367 ? 32.599 16.223 -32.185 1.00 79.00 367 PHE A CA 1
ATOM 2967 C C . PHE A 1 367 ? 31.113 16.292 -31.819 1.00 79.00 367 PHE A C 1
ATOM 2969 O O . PHE A 1 367 ? 30.736 16.997 -30.888 1.00 79.00 367 PHE A O 1
ATOM 2976 N N . THR A 1 368 ? 30.266 15.519 -32.503 1.00 77.38 368 THR A N 1
ATOM 2977 C CA . THR A 1 368 ? 28.815 15.533 -32.268 1.00 77.38 368 THR A CA 1
ATOM 2978 C C . THR A 1 368 ? 28.479 15.035 -30.858 1.00 77.38 368 THR A C 1
ATOM 2980 O O . THR A 1 368 ? 27.716 15.683 -30.146 1.00 77.38 368 THR A O 1
ATOM 2983 N N . LEU A 1 369 ? 29.102 13.939 -30.410 1.00 75.75 369 LEU A N 1
ATOM 2984 C CA . LEU A 1 369 ? 28.934 13.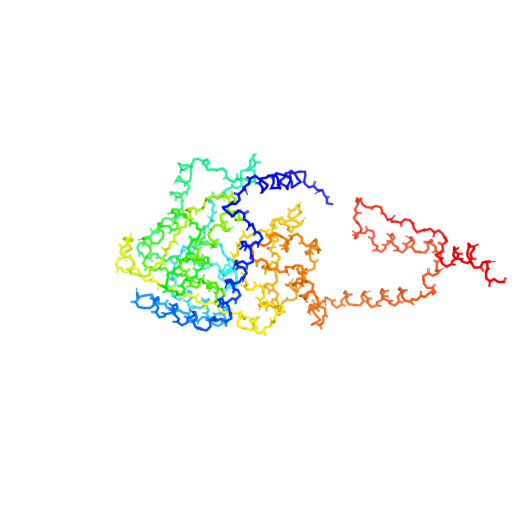399 -29.058 1.00 75.75 369 LEU A CA 1
ATOM 2985 C C . LEU A 1 369 ? 29.348 14.408 -27.986 1.00 75.75 369 LEU A C 1
ATOM 2987 O O . LEU A 1 369 ? 28.567 14.702 -27.082 1.00 75.75 369 LEU A O 1
ATOM 2991 N N . LYS A 1 370 ? 30.546 14.989 -28.122 1.00 75.25 370 LYS A N 1
ATOM 2992 C CA . LYS A 1 370 ? 31.061 15.966 -27.158 1.00 75.25 370 LYS A CA 1
ATOM 2993 C C . LYS A 1 370 ? 30.269 17.265 -27.144 1.00 75.25 370 LYS A C 1
ATOM 2995 O O . LYS A 1 370 ? 30.177 17.860 -26.082 1.00 75.25 370 LYS A O 1
ATOM 3000 N N . SER A 1 371 ? 29.722 17.719 -28.267 1.00 76.62 371 SER A N 1
ATOM 3001 C CA . SER A 1 371 ? 28.997 18.994 -28.333 1.00 76.62 371 SER A CA 1
ATOM 3002 C C . SER A 1 371 ? 27.549 18.870 -27.858 1.00 76.62 371 SER A C 1
ATOM 3004 O O . SER A 1 371 ? 27.085 19.718 -27.101 1.00 76.62 371 SER A O 1
ATOM 3006 N N . PHE A 1 372 ? 26.842 17.802 -28.243 1.00 73.25 372 PHE A N 1
ATOM 3007 C CA . PHE A 1 372 ? 25.417 17.647 -27.924 1.00 73.25 372 PHE A CA 1
ATOM 3008 C C . PHE A 1 372 ? 25.161 17.015 -26.557 1.00 73.25 372 PHE A C 1
ATOM 3010 O O . PHE A 1 372 ? 24.190 17.374 -25.897 1.00 73.25 372 PHE A O 1
ATOM 3017 N N . PHE A 1 373 ? 26.032 16.115 -26.095 1.00 73.44 373 PHE A N 1
ATOM 3018 C CA . PHE A 1 373 ? 25.779 15.357 -24.868 1.00 73.44 373 PHE A CA 1
ATOM 3019 C C . PHE A 1 373 ? 26.638 15.810 -23.680 1.00 73.44 373 PHE A C 1
ATOM 3021 O O . PHE A 1 373 ? 26.473 15.258 -22.594 1.00 73.44 373 PHE A O 1
ATOM 3028 N N . LYS A 1 374 ? 27.519 16.820 -23.830 1.00 71.12 374 LYS A N 1
ATOM 3029 C CA . LYS A 1 374 ? 28.451 17.269 -22.766 1.00 71.12 374 LYS A CA 1
ATOM 3030 C C . LYS A 1 374 ? 27.777 17.463 -21.415 1.00 71.12 374 LYS A C 1
ATOM 3032 O O . LYS A 1 374 ? 28.269 16.993 -20.398 1.00 71.12 374 LYS A O 1
ATOM 3037 N N . LYS A 1 375 ? 26.649 18.178 -21.431 1.00 69.44 375 LYS A N 1
ATOM 3038 C CA . LYS A 1 375 ? 25.903 18.549 -20.226 1.00 69.44 375 LYS A CA 1
ATOM 3039 C C . LYS A 1 375 ? 25.164 17.353 -19.617 1.00 69.44 375 LYS A C 1
ATOM 3041 O O . LYS A 1 375 ? 25.042 17.282 -18.402 1.00 69.44 375 LYS A O 1
ATOM 3046 N N . SER A 1 376 ? 24.719 16.405 -20.441 1.00 71.31 376 SER A N 1
ATOM 3047 C CA . SER A 1 376 ? 23.955 15.225 -20.010 1.00 71.31 376 SER A CA 1
ATOM 3048 C C . SER A 1 376 ? 24.833 14.042 -19.586 1.00 71.31 376 SER A C 1
ATOM 3050 O O . SER A 1 376 ? 24.369 13.176 -18.853 1.00 71.31 376 SER A O 1
ATOM 3052 N N . TRP A 1 377 ? 26.092 13.986 -20.032 1.00 72.62 377 TRP A N 1
ATOM 3053 C CA . TRP A 1 377 ? 27.027 12.896 -19.712 1.00 72.62 377 TRP A CA 1
ATOM 3054 C C . TRP A 1 377 ? 27.605 13.000 -18.294 1.00 72.62 377 TRP A C 1
ATOM 3056 O O . TRP A 1 377 ? 27.988 11.992 -17.702 1.00 72.62 377 TRP A O 1
ATOM 3066 N N . GLY A 1 378 ? 27.577 14.208 -17.723 1.00 67.44 378 GLY A N 1
ATOM 3067 C CA . GLY A 1 378 ? 28.036 14.503 -16.370 1.00 67.44 378 GLY A CA 1
ATOM 3068 C C . GLY A 1 378 ? 29.545 14.734 -16.283 1.00 67.44 378 GLY A C 1
ATOM 3069 O O . GLY A 1 378 ? 30.326 14.232 -17.083 1.00 67.44 378 GLY A O 1
ATOM 3070 N N . GLU A 1 379 ? 29.963 15.496 -15.276 1.00 66.31 379 GLU A N 1
ATOM 3071 C CA . GLU A 1 379 ? 31.358 15.941 -15.111 1.00 66.31 379 GLU A CA 1
ATOM 3072 C C . GLU A 1 379 ? 32.332 14.814 -14.735 1.00 66.31 379 GLU A C 1
ATOM 3074 O O . GLU A 1 379 ? 33.534 14.951 -14.923 1.00 66.31 379 GLU A O 1
ATOM 3079 N N . GLN A 1 380 ? 31.820 13.689 -14.223 1.00 66.38 380 GLN A N 1
ATOM 3080 C CA . GLN A 1 380 ? 32.626 12.550 -13.761 1.00 66.38 380 GLN A CA 1
ATOM 3081 C C . GLN A 1 380 ? 32.743 11.413 -14.783 1.00 66.38 380 GLN A C 1
ATOM 3083 O O . GLN A 1 380 ? 33.260 10.346 -14.459 1.00 66.38 380 GLN A O 1
ATOM 3088 N N . ARG A 1 381 ? 32.227 11.593 -16.003 1.00 67.69 381 ARG A N 1
ATOM 3089 C CA . ARG A 1 381 ? 32.310 10.584 -17.062 1.00 67.69 381 ARG A CA 1
ATOM 3090 C C . ARG A 1 381 ? 33.058 11.154 -18.250 1.00 67.69 381 ARG A C 1
ATOM 3092 O O . ARG A 1 381 ? 32.717 12.216 -18.763 1.00 67.69 381 ARG A O 1
ATOM 3099 N N . GLU A 1 382 ? 34.043 10.413 -18.734 1.00 75.56 382 GLU A N 1
ATOM 3100 C CA . GLU A 1 382 ? 34.653 10.715 -20.021 1.00 75.56 382 GLU A CA 1
ATOM 3101 C C . GLU A 1 382 ? 33.793 10.145 -21.148 1.00 75.56 382 GLU A C 1
ATOM 3103 O O . GLU A 1 382 ? 33.188 9.074 -21.024 1.00 75.56 382 GLU A O 1
ATOM 3108 N N . PHE A 1 383 ? 33.703 10.872 -22.260 1.00 77.12 383 PHE A N 1
ATOM 3109 C CA . PHE A 1 383 ? 33.076 10.319 -23.454 1.00 77.12 383 PHE A CA 1
ATOM 3110 C C . PHE A 1 383 ? 33.939 9.193 -24.019 1.00 77.12 383 PHE A C 1
ATOM 3112 O O . PHE A 1 383 ? 35.153 9.383 -24.148 1.00 77.12 383 PHE A O 1
ATOM 3119 N N . PRO A 1 384 ? 33.333 8.066 -24.437 1.00 74.44 384 PRO A N 1
ATOM 3120 C CA . PRO A 1 384 ? 34.064 7.055 -25.179 1.00 74.44 384 PRO A CA 1
ATOM 3121 C C . PRO A 1 384 ? 34.653 7.694 -26.442 1.00 74.44 384 PRO A C 1
ATOM 3123 O O . PRO A 1 384 ? 33.955 8.383 -27.191 1.00 74.44 384 PRO A O 1
ATOM 3126 N N . LYS A 1 385 ? 35.954 7.492 -26.668 1.00 77.12 385 LYS A N 1
ATOM 3127 C CA . LYS A 1 385 ? 36.618 7.928 -27.898 1.00 77.12 385 LYS A CA 1
ATOM 3128 C C . LYS A 1 385 ? 36.270 6.934 -28.998 1.00 77.12 385 LYS A C 1
ATOM 3130 O O . LYS A 1 385 ? 36.669 5.775 -28.930 1.00 77.12 385 LYS A O 1
ATOM 3135 N N . ILE A 1 386 ? 35.523 7.381 -30.002 1.00 78.44 386 ILE A N 1
ATOM 3136 C CA . ILE A 1 386 ? 35.254 6.565 -31.186 1.00 78.44 386 ILE A CA 1
ATOM 3137 C C . ILE A 1 386 ? 36.554 6.443 -31.978 1.00 78.44 386 ILE A C 1
ATOM 3139 O O . ILE A 1 386 ? 37.228 7.448 -32.210 1.00 78.44 386 ILE A O 1
ATOM 3143 N N . THR A 1 387 ? 36.887 5.213 -32.364 1.00 78.25 387 THR A N 1
ATOM 3144 C CA . THR A 1 387 ? 38.061 4.859 -33.167 1.00 78.25 387 THR A CA 1
ATOM 3145 C C . THR A 1 387 ? 37.933 5.390 -34.586 1.00 78.25 387 THR A C 1
ATOM 3147 O O . THR A 1 387 ? 36.845 5.327 -35.154 1.00 78.25 387 THR A O 1
ATOM 3150 N N . ASP A 1 388 ? 39.038 5.846 -35.182 1.00 77.81 388 ASP A N 1
ATOM 3151 C CA . ASP A 1 388 ? 39.044 6.449 -36.526 1.00 77.81 388 ASP A CA 1
ATOM 3152 C C . ASP A 1 388 ? 38.468 5.533 -37.609 1.00 77.81 388 ASP A C 1
ATOM 3154 O O . ASP A 1 388 ? 37.779 6.008 -38.514 1.00 77.81 388 ASP A O 1
ATOM 3158 N N . LYS A 1 389 ? 38.677 4.221 -37.466 1.00 77.75 389 LYS A N 1
ATOM 3159 C CA . LYS A 1 389 ? 38.102 3.200 -38.343 1.00 77.75 389 LYS A CA 1
ATOM 3160 C C . LYS A 1 389 ? 36.694 2.825 -37.896 1.00 77.75 389 LYS A C 1
ATOM 3162 O O . LYS A 1 389 ? 36.462 2.555 -36.713 1.00 77.75 389 LYS A O 1
ATOM 3167 N N . SER A 1 390 ? 35.759 2.776 -38.846 1.00 81.94 390 SER A N 1
ATOM 3168 C CA . SER A 1 390 ? 34.445 2.184 -38.598 1.00 81.94 390 SER A CA 1
ATOM 3169 C C . SER A 1 390 ? 34.554 0.656 -38.517 1.00 81.94 390 SER A C 1
ATOM 3171 O O . SER A 1 390 ? 35.487 0.066 -39.060 1.00 81.94 390 SER A O 1
ATOM 3173 N N . PHE A 1 391 ? 33.579 -0.004 -37.879 1.00 81.44 391 PHE A N 1
ATOM 3174 C CA . PHE A 1 391 ? 33.510 -1.472 -37.864 1.00 81.44 391 PHE A CA 1
ATOM 3175 C C . PHE A 1 391 ? 33.518 -2.060 -39.284 1.00 81.44 391 PHE A C 1
ATOM 3177 O O . PHE A 1 391 ? 34.138 -3.089 -39.519 1.00 81.44 391 PHE A O 1
ATOM 3184 N N . ASN A 1 392 ? 32.867 -1.388 -40.239 1.00 81.56 392 ASN A N 1
ATOM 3185 C CA . ASN A 1 392 ? 32.812 -1.821 -41.632 1.00 81.56 392 ASN A CA 1
ATOM 3186 C C . ASN A 1 392 ? 34.184 -1.742 -42.318 1.00 81.56 392 ASN A C 1
ATOM 3188 O O . ASN A 1 392 ? 34.553 -2.670 -43.028 1.00 81.56 392 ASN A O 1
ATOM 3192 N N . ASP A 1 393 ? 34.942 -0.668 -42.086 1.00 82.38 393 ASP A N 1
ATOM 3193 C CA . ASP A 1 393 ? 36.289 -0.518 -42.654 1.00 82.38 393 ASP A CA 1
ATOM 3194 C C . ASP A 1 393 ? 37.246 -1.538 -42.033 1.00 82.38 393 ASP A C 1
ATOM 3196 O O . ASP A 1 393 ? 37.964 -2.230 -42.747 1.00 82.38 393 ASP A O 1
ATOM 3200 N N . TRP A 1 394 ? 37.181 -1.710 -40.708 1.00 84.50 394 TRP A N 1
ATOM 3201 C CA . TRP A 1 394 ? 37.928 -2.752 -40.005 1.00 84.50 394 TRP A CA 1
ATOM 3202 C C . TRP A 1 394 ? 37.591 -4.157 -40.528 1.00 84.50 394 TRP A C 1
ATOM 3204 O O . TRP A 1 394 ? 38.499 -4.952 -40.764 1.00 84.50 394 TRP A O 1
ATOM 3214 N N . TRP A 1 395 ? 36.309 -4.466 -40.754 1.00 82.75 395 TRP A N 1
ATOM 3215 C CA . TRP A 1 395 ? 35.865 -5.761 -41.283 1.00 82.75 395 TRP A CA 1
ATOM 3216 C C . TRP A 1 395 ? 36.390 -6.018 -42.700 1.00 82.75 395 TRP A C 1
ATOM 3218 O O . TRP A 1 395 ? 36.911 -7.098 -42.975 1.00 82.75 395 TRP A O 1
ATOM 3228 N N . LEU A 1 396 ? 36.301 -5.026 -43.592 1.00 83.94 396 LEU A N 1
ATOM 3229 C CA . LEU A 1 396 ? 36.833 -5.123 -44.956 1.00 83.94 396 LEU A CA 1
ATOM 3230 C C . LEU A 1 396 ? 38.356 -5.321 -44.968 1.00 83.94 396 LEU A C 1
ATOM 3232 O O . LEU A 1 396 ? 38.870 -6.078 -45.784 1.00 83.94 396 LEU A O 1
ATOM 3236 N N . GLU A 1 397 ? 39.075 -4.677 -44.049 1.00 83.25 397 GLU A N 1
ATOM 3237 C CA . GLU A 1 397 ? 40.530 -4.803 -43.935 1.00 83.25 397 GLU A CA 1
ATOM 3238 C C . GLU A 1 397 ? 40.991 -6.153 -43.368 1.00 83.25 397 GLU A C 1
ATOM 3240 O O . GLU A 1 397 ? 42.042 -6.643 -43.783 1.00 83.25 397 GLU A O 1
ATOM 3245 N N . THR A 1 398 ? 40.246 -6.728 -42.415 1.00 81.88 398 THR A N 1
ATOM 3246 C CA . THR A 1 398 ? 40.678 -7.909 -41.641 1.00 81.88 398 THR A CA 1
ATOM 3247 C C . THR A 1 398 ? 40.048 -9.226 -42.075 1.00 81.88 398 THR A C 1
ATOM 3249 O O . THR A 1 398 ? 40.679 -10.260 -41.898 1.00 81.88 398 THR A O 1
ATOM 3252 N N . ARG A 1 399 ? 38.827 -9.215 -42.621 1.00 70.69 399 ARG A N 1
ATOM 3253 C CA . ARG A 1 399 ? 38.088 -10.433 -43.008 1.00 70.69 399 ARG A CA 1
ATOM 3254 C C . ARG A 1 399 ? 37.558 -10.408 -44.438 1.00 70.69 399 ARG A C 1
ATOM 3256 O O . ARG A 1 399 ? 37.421 -11.454 -45.051 1.00 70.69 399 ARG A O 1
ATOM 3263 N N . GLY A 1 400 ? 37.324 -9.226 -45.009 1.00 60.03 400 GLY A N 1
ATOM 3264 C CA . GLY A 1 400 ? 36.872 -9.078 -46.400 1.00 60.03 400 GLY A CA 1
ATOM 3265 C C . GLY A 1 400 ? 37.909 -9.445 -47.471 1.00 60.03 400 GLY A C 1
ATOM 3266 O O . GLY A 1 400 ? 37.586 -9.389 -48.651 1.00 60.03 400 GLY A O 1
ATOM 3267 N N . LYS A 1 401 ? 39.142 -9.796 -47.080 1.00 58.03 401 LYS A N 1
ATOM 3268 C CA . LYS A 1 401 ? 40.211 -10.246 -47.986 1.00 58.03 401 LYS A CA 1
ATOM 3269 C C . LYS A 1 401 ? 40.329 -11.769 -48.111 1.00 58.03 401 LYS A C 1
ATOM 3271 O O . LYS A 1 401 ? 41.068 -12.217 -48.976 1.00 58.03 401 LYS A O 1
ATOM 3276 N N . GLU A 1 402 ? 39.651 -12.548 -47.265 1.00 52.56 402 GLU A N 1
ATOM 3277 C CA . GLU A 1 402 ? 39.701 -14.022 -47.318 1.00 52.56 402 GLU A CA 1
ATOM 3278 C C . GLU A 1 402 ? 38.619 -14.634 -48.229 1.00 52.56 402 GLU A C 1
ATOM 3280 O O . GLU A 1 402 ? 38.710 -15.808 -48.567 1.00 52.56 402 GLU A O 1
ATOM 3285 N N . GLU A 1 403 ? 37.630 -13.849 -48.676 1.00 51.66 403 GLU A N 1
ATOM 3286 C CA . GLU A 1 403 ? 36.523 -14.303 -49.543 1.00 51.66 403 GLU A CA 1
ATOM 3287 C C . GLU A 1 403 ? 36.454 -13.564 -50.901 1.00 51.66 403 GLU A C 1
ATOM 3289 O O . GLU A 1 403 ? 35.387 -13.508 -51.515 1.00 51.66 403 GLU A O 1
ATOM 3294 N N . ALA A 1 404 ? 37.560 -12.972 -51.372 1.00 43.00 404 ALA A N 1
ATOM 3295 C CA . ALA A 1 404 ? 37.636 -12.278 -52.668 1.00 43.00 404 ALA A CA 1
ATOM 3296 C C . ALA A 1 404 ? 38.459 -13.050 -53.704 1.00 43.00 404 ALA A C 1
ATOM 3298 O O . ALA A 1 404 ? 39.573 -13.497 -53.345 1.00 43.00 404 ALA A O 1
#

Radius of gyration: 26.18 Å; Cα contacts (8 Å, |Δi|>4): 567; chains: 1; bounding box: 64×46×81 Å

Foldseek 3Di:
DPLPPLLVVLLVLLVVLLVVQDFPDPDLVVLLQVLLVQLVVCLVPLVVLVVLLCVQQVVLVAAEAEAAALCSVLVVCDVPQPQAEEEEDDPSCVRSCVVVVVHHNYDYDYPVPQDQDSVRRNARPPPDPPVLVVVLVVGDADAAAGEYEEEFLAQESNRNKGKDQAQRVRVVSNQQGYLEYEYEYESSRYRHHPVSVLSVSSVLCCQANVHNDGPGMDIDGRNDPVDPRPPRRHHYYYHYHLCLVVQSVDDLSVLLSSASPSCNQVSQQVCCSPDVPQDRLSSLSVCCRRVVVDLVSLVSLVSTDLPQVSQVPRSNNRRSSVSSVVSNVCCVVVVSDPPVVVVVVVVVVVQVPDPVNLQDFQVVVVVCCCPPCVVVQDPPDDDDRDDRGGPVRVCCVPPVVVPD

Sequence (404 aa):
MNVDKMAVQQLQKYFQDKSRVKGEFSNEELARQRAFTIRYKSLENLDKQLLEFESHFSKHQGKLIWAPKSDWAFKEIKELAGPKVYTRQHRLLHEIGLLDSKPSGWTYFDESYFRYNPDNPSFPEWQDAQAGQKQIAARPQPDKDSCAILFPEFYISENGSLLLANNDPYVNALLNTCKRIIFIVGIEQVCPTMADSEYFLSLLGKYRFGKSEFNDYTFVSPGNSQRELHPQTEMHVVMLDNGRTDILGHIPERQSLYCIQCGACKQESNHLVLNSSKPAIIDAIKQALVEGSQEKHWQALFDFPLSGRASQDCPVNVDLKGLLLHMRQLAVTGKHAPRGESYAWIAWKKAMMSRKWLNKGAQIKNFTLKSFFKKSWGEQREFPKITDKSFNDWWLETRGKEEA

pLDDT: mean 80.68, std 16.76, range [30.44, 98.25]

Mean predicted aligned error: 10.23 Å

Nearest PDB structures (foldseek):
  5v93-assembly1_E  TM=4.959E-01  e=7.748E+00  Mycobacterium tuberculosis

Secondary structure (DSSP, 8-state):
----HHHHHHHHHHHHHHHH---S-S-HHHHHHHHHHHHHHHHHTHHHHHHHHHHHHHHTT-EEEEESSHHHHHHHHHHHH-S-EEEE--HHHHHTTHHHH--TTEEEE--TTS---SS-TTS-----HHHHHHHHHTSPPP-TT-EEEE--SEEETTTTEEEES---HHHHHHHHH-SEEEEEEETT-EESSHHHHHHHHHHHIIIII--SS----EEE-TT-TTS---TT-EEEEEEE-TTHHHHHTSTTGGGGGG-----HHHHHSGGGGT-TTSPPHHHHHHHHHHSTTSHHHHHHGGGS---SHHHHT-TT---HHHHHHHHHHHHHHTT-S-HHHHHHHHHHHHHHT-HHHHTS-HHHHHHHHHHHSHHHH-TT-PPP---SS-HHHHHHHHTTTS--

Solvent-accessible surface area (backbone atoms only — not comparable to full-atom values): 22471 Å² total; per-residue (Å²): 129,84,74,44,65,65,37,53,52,50,50,54,44,38,58,55,50,59,73,65,47,59,54,80,57,94,50,58,67,63,50,16,51,50,45,28,50,51,40,52,52,45,62,76,42,36,72,58,41,52,54,41,19,51,53,37,23,42,76,36,68,26,43,79,42,85,19,70,38,35,70,56,42,38,54,53,49,57,68,69,41,60,57,46,28,41,30,58,83,49,72,67,36,51,67,31,43,53,62,79,64,57,59,79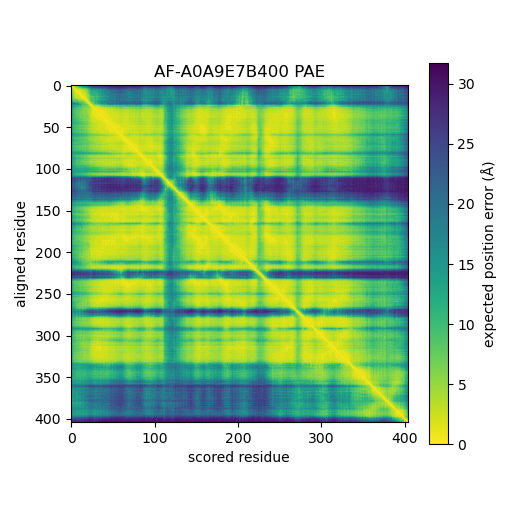,61,55,45,76,43,78,85,66,88,58,54,82,32,93,91,42,72,72,53,60,70,86,76,46,70,67,56,54,50,54,54,54,71,68,45,87,76,76,44,63,85,21,18,31,48,46,67,45,69,30,40,27,21,73,68,23,30,31,34,32,82,55,61,48,67,64,58,51,50,38,64,46,39,20,32,30,38,39,33,49,38,50,65,64,34,63,30,63,37,73,70,57,44,56,55,50,39,52,50,33,15,39,52,54,68,61,28,50,72,59,82,50,50,42,81,47,50,54,79,49,83,91,49,83,49,49,98,71,49,46,43,34,39,39,36,36,41,43,54,48,70,62,36,59,75,34,83,72,58,30,50,66,53,54,64,84,79,36,55,44,40,38,74,51,41,81,54,53,51,78,47,76,85,62,75,34,65,64,55,44,53,50,44,25,70,57,50,54,89,43,49,68,38,45,51,56,59,72,74,59,81,84,79,43,50,35,24,75,61,31,67,42,61,41,56,51,44,62,44,49,53,51,53,52,50,48,28,58,74,71,60,44,54,59,69,69,57,55,52,50,53,54,52,48,50,57,46,75,72,29,65,76,61,63,61,51,53,21,68,62,52,46,50,50,50,56,69,74,37,48,82,79,62,39,95,91,49,82,80,83,81,60,56,70,65,36,73,66,57,50,42,49,73,74,54,54,68,81,81,111